Protein AF-A0ABD2Q8R7-F1 (afdb_monomer)

InterPro domains:
  IPR021656 RPGR-interacting protein 1, first C2 domain [PF11618] (464-555)
  IPR031139 RPGRIP1 family [PTHR14240] (293-554)
  IPR035892 C2 domain superfamily [G3DSA:2.60.40.150] (470-556)
  IPR035892 C2 domain superfamily [SSF49562] (465-555)

Secondary structure (DSSP, 8-state):
-HHHHHHHHHTT--HHHHHHHHHHHHHHHHHHHHHHHHHHHHHHHHHHHHHHHHHHHHHSHHHHHHHHHHHHHHHHHHHHHHHHHHHHHHHHHHHHHHHHHTSSS-------------------HHHHHHHHHHHHHHHHHHHHHHHHHHHHHHHHHHHHHHHHHHHHHHHHHHHHHHHHHHHHHHHHHHHHHHHHHHHHHHHHHHHHHHHHHHHHHHHHHHHHHHHHHHHHHHHHHHHHHHHHHHHHHHHHHHHHHHHHHHHHHHHHHHHHHHHHHHHHHHHHHHHHHHHHHHH---------GGGSSSSS---THHHHHHHHHHHHHHHHHHHHHHHHHHHHHHHHHHHHHHHHHHHHHHHHHHHHHHHHHHHHHHHHHHHHHHHHHHHHHHHHHHHHHHHHHHHHHHHHHHHHHHHHHHHHHHHHHHHHHHHHHHHHSSS-SSS------PPPS----SSS---TTEEEEEEEEEEEE--HHHHHHHHHHS---S---GGG-EE--EE--TTSPPEEPPPEESSEEEEEEEEEEEEE--HHHHHHHHH-----

Structure (mmCIF, N/CA/C/O backbone):
data_AF-A0ABD2Q8R7-F1
#
_entry.id   AF-A0ABD2Q8R7-F1
#
loop_
_atom_site.group_PDB
_atom_site.id
_atom_site.type_symbol
_atom_site.label_atom_id
_atom_site.label_alt_id
_atom_site.label_comp_id
_atom_site.label_asym_id
_atom_site.label_entity_id
_atom_site.label_seq_id
_atom_site.pdbx_PDB_ins_code
_atom_site.Cartn_x
_atom_site.Cartn_y
_atom_site.Cartn_z
_atom_site.occupancy
_atom_site.B_iso_or_equiv
_atom_site.auth_seq_id
_atom_site.auth_comp_id
_atom_site.auth_asym_id
_atom_site.auth_atom_id
_atom_site.pdbx_PDB_model_num
ATOM 1 N N . MET A 1 1 ? 10.382 43.333 14.773 1.00 51.44 1 MET A N 1
ATOM 2 C CA . MET A 1 1 ? 9.007 43.887 14.743 1.00 51.44 1 MET A CA 1
ATOM 3 C C . MET A 1 1 ? 7.912 42.831 14.932 1.00 51.44 1 MET A C 1
ATOM 5 O O . MET A 1 1 ? 6.998 43.102 15.696 1.00 51.44 1 MET A O 1
ATOM 9 N N . ALA A 1 2 ? 8.007 41.623 14.354 1.00 54.34 2 ALA A N 1
ATOM 10 C CA . ALA A 1 2 ? 6.970 40.582 14.490 1.00 54.34 2 ALA A CA 1
ATOM 11 C C . ALA A 1 2 ? 6.693 40.106 15.940 1.00 54.34 2 ALA A C 1
ATOM 13 O O . ALA A 1 2 ? 5.537 39.961 16.327 1.00 54.34 2 ALA A O 1
ATOM 14 N N . ALA A 1 3 ? 7.730 39.943 16.771 1.00 56.88 3 ALA A N 1
ATOM 15 C CA . ALA A 1 3 ? 7.573 39.498 18.164 1.00 56.88 3 ALA A CA 1
ATOM 16 C C . ALA A 1 3 ? 6.871 40.534 19.070 1.00 56.88 3 ALA A C 1
ATOM 18 O O . ALA A 1 3 ? 6.136 40.175 19.986 1.00 56.88 3 ALA A O 1
ATOM 19 N N . ALA A 1 4 ? 7.055 41.831 18.798 1.00 63.53 4 ALA A N 1
ATOM 20 C CA . ALA A 1 4 ? 6.407 42.904 19.557 1.00 63.53 4 ALA A CA 1
ATOM 21 C C . ALA A 1 4 ? 4.906 43.013 19.228 1.00 63.53 4 ALA A C 1
ATOM 23 O O . ALA A 1 4 ? 4.096 43.236 20.124 1.00 63.53 4 ALA A O 1
ATOM 24 N N . ALA A 1 5 ? 4.533 42.783 17.963 1.00 61.47 5 ALA A N 1
ATOM 25 C CA . ALA A 1 5 ? 3.139 42.733 17.524 1.00 61.47 5 ALA A CA 1
ATOM 26 C C . ALA A 1 5 ? 2.392 41.506 18.081 1.00 61.47 5 ALA A C 1
ATOM 28 O O . ALA A 1 5 ? 1.241 41.628 18.495 1.00 61.47 5 ALA A O 1
ATOM 29 N N . GLN A 1 6 ? 3.055 40.345 18.174 1.00 64.69 6 GLN A N 1
ATOM 30 C CA . GLN A 1 6 ? 2.488 39.162 18.834 1.00 64.69 6 GLN A CA 1
ATOM 31 C C . GLN A 1 6 ? 2.230 39.399 20.325 1.00 64.69 6 GLN A C 1
ATOM 33 O O . GLN A 1 6 ? 1.155 39.069 20.808 1.00 64.69 6 GLN A O 1
ATOM 38 N N . ASN A 1 7 ? 3.162 40.026 21.046 1.00 68.12 7 ASN A N 1
ATOM 39 C CA . ASN A 1 7 ? 2.982 40.302 22.474 1.00 68.12 7 ASN A CA 1
ATOM 40 C C . ASN A 1 7 ? 1.837 41.287 22.771 1.00 68.12 7 ASN A C 1
ATOM 42 O O . ASN A 1 7 ? 1.177 41.154 23.802 1.00 68.12 7 ASN A O 1
ATOM 46 N N . LEU A 1 8 ? 1.565 42.250 21.880 1.00 69.19 8 LEU A N 1
ATOM 47 C CA . LEU A 1 8 ? 0.388 43.119 22.004 1.00 69.19 8 LEU A CA 1
ATOM 48 C C . LEU A 1 8 ? -0.924 42.358 21.758 1.00 69.19 8 LEU A C 1
ATOM 50 O O . LEU A 1 8 ? -1.893 42.586 22.476 1.00 69.19 8 LEU A O 1
ATOM 54 N N . ALA A 1 9 ? -0.942 41.445 20.782 1.00 67.94 9 ALA A N 1
ATOM 55 C CA . ALA A 1 9 ? -2.107 40.614 20.478 1.00 67.94 9 ALA A CA 1
ATOM 56 C C . ALA A 1 9 ? -2.415 39.614 21.605 1.00 67.94 9 ALA A C 1
ATOM 58 O O . ALA A 1 9 ? -3.569 39.449 21.982 1.00 67.94 9 ALA A O 1
ATOM 59 N N . ILE A 1 10 ? -1.381 39.017 22.206 1.00 71.56 10 ILE A N 1
ATOM 60 C CA . ILE A 1 10 ? -1.516 38.067 23.322 1.00 71.56 10 ILE A CA 1
ATOM 61 C C . ILE A 1 10 ? -2.109 38.743 24.570 1.00 71.56 10 ILE A C 1
ATOM 63 O O . ILE A 1 10 ? -2.863 38.116 25.305 1.00 71.56 10 ILE A O 1
ATOM 67 N N . ARG A 1 11 ? -1.832 40.036 24.799 1.00 72.00 11 ARG A N 1
ATOM 68 C CA . ARG A 1 11 ? -2.425 40.807 25.911 1.00 72.00 11 ARG A CA 1
ATOM 69 C C . ARG A 1 11 ? -3.930 41.060 25.769 1.00 72.00 11 ARG A C 1
ATOM 71 O O . ARG A 1 11 ? -4.557 41.406 26.764 1.00 72.00 11 ARG A O 1
ATOM 78 N N . GLN A 1 12 ? -4.484 40.941 24.563 1.00 77.75 12 GLN A N 1
ATOM 79 C CA . GLN A 1 12 ? -5.912 41.136 24.292 1.00 77.75 12 GLN A CA 1
ATOM 80 C C . GLN A 1 12 ? -6.704 39.820 24.282 1.00 77.75 12 GLN A C 1
ATOM 82 O O . GLN A 1 12 ? -7.927 39.858 24.179 1.00 77.75 12 GLN A O 1
ATOM 87 N N . TRP A 1 13 ? -6.032 38.669 24.368 1.00 82.88 13 TRP A N 1
ATOM 88 C CA . TRP A 1 13 ? -6.678 37.358 24.353 1.00 82.88 13 TRP A CA 1
ATOM 89 C C . TRP A 1 13 ? -7.289 37.024 25.707 1.00 82.88 13 TRP A C 1
ATOM 91 O O . TRP A 1 13 ? -6.707 37.300 26.760 1.00 82.88 13 TRP A O 1
ATOM 101 N N . THR A 1 14 ? -8.473 36.417 25.674 1.00 82.44 14 THR A N 1
ATOM 102 C CA . THR A 1 14 ? -9.080 35.864 26.882 1.00 82.44 14 THR A CA 1
ATOM 103 C C . THR A 1 14 ? -8.313 34.617 27.323 1.00 82.44 14 THR A C 1
ATOM 105 O O . THR A 1 14 ? -7.490 34.068 26.588 1.00 82.44 14 THR A O 1
ATOM 108 N N . ARG A 1 15 ? -8.559 34.162 28.554 1.00 82.00 15 ARG A N 1
ATOM 109 C CA . ARG A 1 15 ? -7.910 32.960 29.089 1.00 82.00 15 ARG A CA 1
ATOM 110 C C . ARG A 1 15 ? -8.161 31.728 28.208 1.00 82.00 15 ARG A C 1
ATOM 112 O O . ARG A 1 15 ? -7.227 30.972 27.976 1.00 82.00 15 ARG A O 1
ATOM 119 N N . GLU A 1 16 ? -9.382 31.573 27.702 1.00 82.94 16 GLU A N 1
ATOM 120 C CA . GLU A 1 16 ? -9.770 30.464 26.821 1.00 82.94 16 GLU A CA 1
ATOM 121 C C . GLU A 1 16 ? -9.030 30.536 25.476 1.00 82.94 16 GLU A C 1
ATOM 123 O O . GLU A 1 16 ? -8.455 29.542 25.043 1.00 82.94 16 GLU A O 1
ATOM 128 N N . ASP A 1 17 ? -8.913 31.725 24.870 1.00 83.81 17 ASP A N 1
ATOM 129 C CA . ASP A 1 17 ? -8.152 31.914 23.622 1.00 83.81 17 ASP A CA 1
ATOM 130 C C . ASP A 1 17 ? -6.658 31.575 23.786 1.00 83.81 17 ASP A C 1
ATOM 132 O O . ASP A 1 17 ? -6.013 31.044 22.876 1.00 83.81 17 ASP A O 1
ATOM 136 N N . LEU A 1 18 ? -6.089 31.901 24.951 1.00 85.25 18 LEU A N 1
ATOM 137 C CA . LEU A 1 18 ? -4.709 31.584 25.318 1.00 85.25 18 LEU A CA 1
ATOM 138 C C . LEU A 1 18 ? -4.503 30.077 25.510 1.00 85.25 18 LEU A C 1
ATOM 140 O O . LEU A 1 18 ? -3.507 29.541 25.021 1.00 85.25 18 LEU A O 1
ATOM 144 N N . GLU A 1 19 ? -5.430 29.407 26.195 1.00 80.75 19 GLU A N 1
ATOM 145 C CA . GLU A 1 19 ? -5.402 27.959 26.427 1.00 80.75 19 GLU A CA 1
ATOM 146 C C . GLU A 1 19 ? -5.556 27.188 25.102 1.00 80.75 19 GLU A C 1
ATOM 148 O O . GLU A 1 19 ? -4.720 26.336 24.799 1.00 80.75 19 GLU A O 1
ATOM 153 N N . ASP A 1 20 ? -6.500 27.562 24.236 1.00 86.00 20 ASP A N 1
ATOM 154 C CA . ASP A 1 20 ? -6.689 26.946 22.914 1.00 86.00 20 ASP A CA 1
ATOM 155 C C . ASP A 1 20 ? -5.473 27.131 21.999 1.00 86.00 20 ASP A C 1
ATOM 157 O O . ASP A 1 20 ? -5.024 26.197 21.322 1.00 86.00 20 ASP A O 1
ATOM 161 N N . LYS A 1 21 ? -4.899 28.341 21.973 1.00 85.38 21 LYS A N 1
ATOM 162 C CA . LYS A 1 21 ? -3.686 28.610 21.191 1.00 85.38 21 LYS A CA 1
ATOM 163 C C . LYS A 1 21 ? -2.497 27.821 21.731 1.00 85.38 21 LYS A C 1
ATOM 165 O O . LYS A 1 21 ? -1.706 27.312 20.936 1.00 85.38 21 LYS A O 1
ATOM 170 N N . TYR A 1 22 ? -2.366 27.723 23.054 1.00 88.19 22 TYR A N 1
ATOM 171 C CA . TYR A 1 22 ? -1.327 26.930 23.702 1.00 88.19 22 TYR A CA 1
ATOM 172 C C . TYR A 1 22 ? -1.464 25.450 23.347 1.00 88.19 22 TYR A C 1
ATOM 174 O O . TYR A 1 22 ? -0.473 24.847 22.945 1.00 88.19 22 TYR A O 1
ATOM 182 N N . MET A 1 23 ? -2.672 24.886 23.412 1.00 88.44 23 MET A N 1
ATOM 183 C CA . MET A 1 23 ? -2.920 23.480 23.090 1.00 88.44 23 MET A CA 1
ATOM 184 C C . MET A 1 23 ? -2.587 23.160 21.632 1.00 88.44 23 MET A C 1
ATOM 186 O O . MET A 1 23 ? -1.841 22.217 21.378 1.00 88.44 23 MET A O 1
ATOM 190 N N . ARG A 1 24 ? -3.017 23.995 20.676 1.00 91.12 24 ARG A N 1
ATOM 191 C CA . ARG A 1 24 ? -2.660 23.809 19.257 1.00 91.12 24 ARG A CA 1
ATOM 192 C C . ARG A 1 24 ? -1.158 23.926 19.016 1.00 91.12 24 ARG A C 1
ATOM 194 O O . ARG A 1 24 ? -0.578 23.093 18.331 1.00 91.12 24 ARG A O 1
ATOM 201 N N . LEU A 1 25 ? -0.505 24.928 19.610 1.00 89.12 25 LEU A N 1
ATOM 202 C CA . LEU A 1 25 ? 0.948 25.080 19.495 1.00 89.12 25 LEU A CA 1
ATOM 203 C C . LEU A 1 25 ? 1.705 23.928 20.166 1.00 89.12 25 LEU A C 1
ATOM 205 O O . LEU A 1 25 ? 2.778 23.553 19.697 1.00 89.12 25 LEU A O 1
ATOM 209 N N . TYR A 1 26 ? 1.170 23.367 21.249 1.00 91.25 26 TYR A N 1
ATOM 210 C CA . TYR A 1 26 ? 1.739 22.208 21.923 1.00 91.25 26 TYR A CA 1
ATOM 211 C C . TYR A 1 26 ? 1.611 20.951 21.058 1.00 91.25 26 TYR A C 1
ATOM 213 O O . TYR A 1 26 ? 2.602 20.246 20.877 1.00 91.25 26 TYR A O 1
ATOM 221 N N . GLU A 1 27 ? 0.440 20.710 20.467 1.00 90.62 27 GLU A N 1
ATOM 222 C CA . GLU A 1 27 ? 0.208 19.624 19.509 1.00 90.62 27 GLU A CA 1
ATOM 223 C C . GLU A 1 27 ? 1.122 19.749 18.284 1.00 90.62 27 GLU A C 1
ATOM 225 O O . GLU A 1 27 ? 1.831 18.794 17.952 1.00 90.62 27 GLU A O 1
ATOM 230 N N . ASP A 1 28 ? 1.206 20.939 17.684 1.00 91.25 28 ASP A N 1
ATOM 231 C CA . ASP A 1 28 ? 2.113 21.231 16.571 1.00 91.25 28 ASP A CA 1
ATOM 232 C C . ASP A 1 28 ? 3.580 20.991 16.967 1.00 91.25 28 ASP A C 1
ATOM 234 O O . ASP A 1 28 ? 4.346 20.383 16.215 1.00 91.25 28 ASP A O 1
ATOM 238 N N . ASN A 1 29 ? 3.992 21.400 18.175 1.00 91.44 29 ASN A N 1
ATOM 239 C CA . ASN A 1 29 ? 5.342 21.143 18.686 1.00 91.44 29 ASN A CA 1
ATOM 240 C C . ASN A 1 29 ? 5.615 19.643 18.859 1.00 91.44 29 ASN A C 1
ATOM 242 O O . ASN A 1 29 ? 6.725 19.176 18.595 1.00 91.44 29 ASN A O 1
ATOM 246 N N . LEU A 1 30 ? 4.610 18.880 19.284 1.00 91.50 30 LEU A N 1
ATOM 247 C CA . LEU A 1 30 ? 4.708 17.441 19.495 1.00 91.50 30 LEU A CA 1
ATOM 248 C C . LEU A 1 30 ? 4.838 16.696 18.159 1.00 91.50 30 LEU A C 1
ATOM 250 O O . LEU A 1 30 ? 5.656 15.780 18.042 1.00 91.50 30 LEU A O 1
ATOM 254 N N . VAL A 1 31 ? 4.103 17.132 17.134 1.00 92.88 31 VAL A N 1
ATOM 255 C CA . VAL A 1 31 ? 4.236 16.638 15.755 1.00 92.88 31 VAL A CA 1
ATOM 256 C C . VAL A 1 31 ? 5.607 16.993 15.176 1.00 92.88 31 VAL A C 1
ATOM 258 O O . VAL A 1 31 ? 6.281 16.122 14.623 1.00 92.88 31 VAL A O 1
ATOM 261 N N . LEU A 1 32 ? 6.075 18.232 15.358 1.00 90.56 32 LEU A N 1
ATOM 262 C CA . LEU A 1 32 ? 7.400 18.658 14.898 1.00 90.56 32 LEU A CA 1
ATOM 263 C C . LEU A 1 32 ? 8.529 17.870 15.573 1.00 90.56 32 LEU A C 1
ATOM 265 O O . LEU A 1 32 ? 9.469 17.456 14.895 1.00 90.56 32 LEU A O 1
ATOM 269 N N . LYS A 1 33 ? 8.429 17.596 16.880 1.00 92.44 33 LYS A N 1
ATOM 270 C CA . LYS A 1 33 ? 9.387 16.737 17.596 1.00 92.44 33 LYS A CA 1
ATOM 271 C C . LYS A 1 33 ? 9.404 15.316 17.043 1.00 92.44 33 LYS A C 1
ATOM 273 O O . LYS A 1 33 ? 10.486 14.782 16.820 1.00 92.44 33 LYS A O 1
ATOM 278 N N . LYS A 1 34 ? 8.235 14.722 16.774 1.00 91.75 34 LYS A N 1
ATOM 279 C CA . LYS A 1 34 ? 8.145 13.395 16.139 1.00 91.75 34 LYS A CA 1
ATOM 280 C C . LYS A 1 34 ? 8.833 13.385 14.775 1.00 91.75 34 LYS A C 1
ATOM 282 O O . LYS A 1 34 ? 9.692 12.542 14.539 1.00 91.75 34 LYS A O 1
ATOM 287 N N . HIS A 1 35 ? 8.536 14.366 13.922 1.00 92.00 35 HIS A N 1
ATOM 288 C CA . HIS A 1 35 ? 9.172 14.469 12.610 1.00 92.00 35 HIS A CA 1
ATOM 289 C C . HIS A 1 35 ? 10.691 14.701 12.712 1.00 92.00 35 HIS A C 1
ATOM 291 O O . HIS A 1 35 ? 11.447 14.118 11.943 1.00 92.00 35 HIS A O 1
ATOM 297 N N . SER A 1 36 ? 11.164 15.498 13.678 1.00 88.62 36 SER A N 1
ATOM 298 C CA . SER A 1 36 ? 12.601 15.690 13.926 1.00 88.62 36 SER A CA 1
ATOM 299 C C . SER A 1 36 ? 13.298 14.375 14.276 1.00 88.62 36 SER A C 1
ATOM 301 O O . SER A 1 36 ? 14.330 14.063 13.690 1.00 88.62 36 SER A O 1
ATOM 303 N N . VAL A 1 37 ? 12.713 13.577 15.176 1.00 91.31 37 VAL A N 1
ATOM 304 C CA . VAL A 1 37 ? 13.257 12.264 15.560 1.00 91.31 37 VAL A CA 1
ATOM 305 C C . VAL A 1 37 ? 13.282 11.308 14.364 1.00 91.31 37 VAL A C 1
ATOM 307 O O . VAL A 1 37 ? 14.287 10.642 14.124 1.00 91.31 37 VAL A O 1
ATOM 310 N N . GLU A 1 38 ? 12.221 11.283 13.555 1.00 89.69 38 GLU A N 1
ATOM 311 C CA . GLU A 1 38 ? 12.180 10.471 12.333 1.00 89.69 38 GLU A CA 1
ATOM 312 C C . GLU A 1 38 ? 13.253 10.875 11.312 1.00 89.69 38 GLU A C 1
ATOM 314 O O . GLU A 1 38 ? 13.827 10.017 10.634 1.00 89.69 38 GLU A O 1
ATOM 319 N N . GLN A 1 39 ? 13.524 12.175 11.171 1.00 90.00 39 GLN A N 1
ATOM 320 C CA . GLN A 1 39 ? 14.582 12.671 10.290 1.00 90.00 39 GLN A CA 1
ATOM 321 C C . GLN A 1 39 ? 15.973 12.323 10.831 1.00 90.00 39 GLN A C 1
ATOM 323 O O . GLN A 1 39 ? 16.811 11.848 10.063 1.00 90.00 39 GLN A O 1
ATOM 328 N N . ASP A 1 40 ? 16.206 12.449 12.138 1.00 88.75 40 ASP A N 1
ATOM 329 C CA . ASP A 1 40 ? 17.462 12.030 12.770 1.00 88.75 40 ASP A CA 1
ATOM 330 C C . ASP A 1 40 ? 17.720 10.527 12.583 1.00 88.75 40 ASP A C 1
ATOM 332 O O . ASP A 1 40 ? 18.843 10.113 12.278 1.00 88.75 40 ASP A O 1
ATOM 336 N N . ASP A 1 41 ? 16.683 9.694 12.679 1.00 91.00 41 ASP A N 1
ATOM 337 C CA . ASP A 1 41 ? 16.797 8.256 12.430 1.00 91.00 41 ASP A CA 1
ATOM 338 C C . ASP A 1 41 ? 17.103 7.938 10.961 1.00 91.00 41 ASP A C 1
ATOM 340 O O . ASP A 1 41 ? 17.900 7.037 10.669 1.00 91.00 41 ASP A O 1
ATOM 344 N N . LYS A 1 42 ? 16.538 8.696 10.012 1.00 92.81 42 LYS A N 1
ATOM 345 C CA . LYS A 1 42 ? 16.913 8.596 8.590 1.00 92.81 42 LYS A CA 1
ATOM 346 C C . LYS A 1 42 ? 18.373 8.988 8.377 1.00 92.81 42 LYS A C 1
ATOM 348 O O . LYS A 1 42 ? 19.091 8.262 7.689 1.00 92.81 42 LYS A O 1
ATOM 353 N N . ILE A 1 43 ? 18.833 10.077 8.993 1.00 88.06 43 ILE A N 1
ATOM 354 C CA . ILE A 1 43 ? 20.229 10.530 8.911 1.00 88.06 43 ILE A CA 1
ATOM 355 C C . ILE A 1 43 ? 21.178 9.475 9.489 1.00 88.06 43 ILE A C 1
ATOM 357 O O . ILE A 1 43 ? 22.200 9.168 8.869 1.00 88.06 43 ILE A O 1
ATOM 361 N N . LYS A 1 44 ? 20.838 8.852 10.624 1.00 94.56 44 LYS A N 1
ATOM 362 C CA . LYS A 1 44 ? 21.625 7.748 11.200 1.00 94.56 44 LYS A CA 1
ATOM 363 C C . LYS A 1 44 ? 21.685 6.541 10.268 1.00 94.56 44 LYS A C 1
ATOM 365 O O . LYS A 1 44 ? 22.767 5.999 10.051 1.00 94.56 44 LYS A O 1
ATOM 370 N N . LYS A 1 45 ? 20.557 6.138 9.670 1.00 91.62 45 LYS A N 1
ATOM 371 C CA . LYS A 1 45 ? 20.503 5.019 8.709 1.00 91.62 45 LYS A CA 1
ATOM 372 C C . LYS A 1 45 ? 21.328 5.301 7.454 1.00 91.62 45 LYS A C 1
ATOM 374 O O . LYS A 1 45 ? 22.065 4.426 7.001 1.00 91.62 45 LYS A O 1
ATOM 379 N N . LEU A 1 46 ? 21.234 6.512 6.907 1.00 86.81 46 LEU A N 1
ATOM 380 C CA . LEU A 1 46 ? 22.038 6.933 5.760 1.00 86.81 46 LEU A CA 1
ATOM 381 C C . LEU A 1 46 ? 23.527 6.965 6.110 1.00 86.81 46 LEU A C 1
ATOM 383 O O . LEU A 1 46 ? 24.322 6.396 5.370 1.00 86.81 46 LEU A O 1
ATOM 387 N N . SER A 1 47 ? 23.897 7.524 7.264 1.00 84.19 47 SER A N 1
ATOM 388 C CA . SER A 1 47 ? 25.277 7.515 7.765 1.00 84.19 47 SER A CA 1
ATOM 389 C C . SER A 1 47 ? 25.816 6.092 7.939 1.00 84.19 47 SER A C 1
ATOM 391 O O . SER A 1 47 ? 26.920 5.790 7.496 1.00 84.19 47 SER A O 1
ATOM 393 N N . ALA A 1 48 ? 25.024 5.176 8.505 1.00 86.19 48 ALA A N 1
ATOM 394 C CA . ALA A 1 48 ? 25.400 3.770 8.636 1.00 86.19 48 ALA A CA 1
ATOM 395 C C . ALA A 1 48 ? 25.571 3.086 7.269 1.00 86.19 48 ALA A C 1
ATOM 397 O O . ALA A 1 48 ? 26.513 2.320 7.075 1.00 86.19 48 ALA A O 1
ATOM 398 N N . LYS A 1 49 ? 24.698 3.389 6.300 1.00 86.25 49 LYS A N 1
ATOM 399 C CA . LYS A 1 49 ? 24.795 2.862 4.933 1.00 86.25 49 LYS A CA 1
ATOM 400 C C . LYS A 1 49 ? 26.023 3.400 4.206 1.00 86.25 49 LYS A C 1
ATOM 402 O O . LYS A 1 49 ? 26.698 2.627 3.537 1.00 86.25 49 LYS A O 1
ATOM 407 N N . ILE A 1 50 ? 26.338 4.683 4.371 1.00 84.06 50 ILE A N 1
ATOM 408 C CA . ILE A 1 50 ? 27.562 5.296 3.849 1.00 84.06 50 ILE A CA 1
ATOM 409 C C . ILE A 1 50 ? 28.781 4.623 4.475 1.00 84.06 50 ILE A C 1
ATOM 411 O O . ILE A 1 50 ? 29.631 4.141 3.743 1.00 84.06 50 ILE A O 1
ATOM 415 N N . ASN A 1 51 ? 28.836 4.486 5.801 1.00 77.12 51 ASN A N 1
ATOM 416 C CA . ASN A 1 51 ? 29.951 3.820 6.478 1.00 77.12 51 ASN A CA 1
ATOM 417 C C . ASN A 1 51 ? 30.113 2.361 6.037 1.00 77.12 51 ASN A C 1
ATOM 419 O O . ASN A 1 51 ? 31.236 1.901 5.842 1.00 77.12 51 ASN A O 1
ATOM 423 N N . LYS A 1 52 ? 29.005 1.644 5.826 1.00 83.06 52 LYS A N 1
ATOM 424 C CA . LYS A 1 52 ? 29.024 0.280 5.296 1.00 83.06 52 LYS A CA 1
ATOM 425 C C . LYS A 1 52 ? 29.541 0.244 3.861 1.00 83.06 52 LYS A C 1
ATOM 427 O O . LYS A 1 52 ? 30.438 -0.534 3.585 1.00 83.06 52 LYS A O 1
ATOM 432 N N . LEU A 1 53 ? 29.059 1.118 2.980 1.00 75.81 53 LEU A N 1
ATOM 433 C CA . LEU A 1 53 ? 29.550 1.212 1.603 1.00 75.81 53 LEU A CA 1
ATOM 434 C C . LEU A 1 53 ? 31.029 1.606 1.547 1.00 75.81 53 LEU A C 1
ATOM 436 O O . LEU A 1 53 ? 31.774 1.033 0.763 1.00 75.81 53 LEU A O 1
ATOM 440 N N . THR A 1 54 ? 31.476 2.522 2.404 1.00 73.62 54 THR A N 1
ATOM 441 C CA . THR A 1 54 ? 32.887 2.901 2.541 1.00 73.62 54 THR A CA 1
ATOM 442 C C . THR A 1 54 ? 33.725 1.731 3.063 1.00 73.62 54 THR A C 1
ATOM 444 O O . THR A 1 54 ? 34.818 1.484 2.558 1.00 73.62 54 THR A O 1
ATOM 447 N N . SER A 1 55 ? 33.213 0.953 4.024 1.00 71.06 55 SER A N 1
ATOM 448 C CA . SER A 1 55 ? 33.888 -0.252 4.522 1.00 71.06 55 SER A CA 1
ATOM 449 C C . SER A 1 55 ? 33.904 -1.388 3.497 1.00 71.06 55 SER A C 1
ATOM 451 O O . SER A 1 55 ? 34.898 -2.105 3.414 1.00 71.06 55 SER A O 1
ATOM 453 N N . ASP A 1 56 ? 32.830 -1.572 2.735 1.00 66.56 56 ASP A N 1
ATOM 454 C CA . ASP A 1 56 ? 32.718 -2.573 1.673 1.00 66.56 56 ASP A CA 1
ATOM 455 C C . ASP A 1 56 ? 33.610 -2.184 0.485 1.00 66.56 56 ASP A C 1
ATOM 457 O O . ASP A 1 56 ? 34.235 -3.046 -0.128 1.00 66.56 56 ASP A O 1
ATOM 461 N N . TYR A 1 57 ? 33.769 -0.884 0.218 1.00 56.06 57 TYR A N 1
ATOM 462 C CA . TYR A 1 57 ? 34.754 -0.357 -0.727 1.00 56.06 57 TYR A CA 1
ATOM 463 C C . TYR A 1 57 ? 36.191 -0.629 -0.259 1.00 56.06 57 TYR A C 1
ATOM 465 O O . TYR A 1 57 ? 37.024 -1.060 -1.052 1.00 56.06 57 TYR A O 1
ATOM 473 N N . ALA A 1 58 ? 36.472 -0.465 1.038 1.00 59.47 58 ALA A N 1
ATOM 474 C CA . ALA A 1 58 ? 37.774 -0.793 1.619 1.00 59.47 58 ALA A CA 1
ATOM 475 C C . ALA A 1 58 ? 38.067 -2.309 1.643 1.00 59.47 58 ALA A C 1
ATOM 477 O O . ALA A 1 58 ? 39.221 -2.708 1.515 1.00 59.47 58 ALA A O 1
ATOM 478 N N . ARG A 1 59 ? 37.042 -3.167 1.782 1.00 60.72 59 ARG A N 1
ATOM 479 C CA . ARG A 1 59 ? 37.185 -4.638 1.830 1.00 60.72 59 ARG A CA 1
ATOM 480 C C . ARG A 1 59 ? 37.102 -5.326 0.459 1.00 60.72 59 ARG A C 1
ATOM 482 O O . ARG A 1 59 ? 37.649 -6.410 0.301 1.00 60.72 59 ARG A O 1
ATOM 489 N N . GLY A 1 60 ? 36.458 -4.712 -0.536 1.00 53.28 60 GLY A N 1
ATOM 490 C CA . GLY A 1 60 ? 36.262 -5.248 -1.893 1.00 53.28 60 GLY A CA 1
ATOM 491 C C . GLY A 1 60 ? 37.288 -4.790 -2.941 1.00 53.28 60 GLY A C 1
ATOM 492 O O . GLY A 1 60 ? 37.107 -5.043 -4.133 1.00 53.28 60 GLY A O 1
ATOM 493 N N . GLY A 1 61 ? 38.361 -4.110 -2.529 1.00 48.72 61 GLY A N 1
ATOM 494 C CA . GLY A 1 61 ? 39.344 -3.474 -3.416 1.00 48.72 61 GLY A CA 1
ATOM 495 C C . GLY A 1 61 ? 40.329 -4.398 -4.149 1.00 48.72 61 GLY A C 1
ATOM 496 O O . GLY A 1 61 ? 41.198 -3.890 -4.844 1.00 48.72 61 GLY A O 1
ATOM 497 N N . GLY A 1 62 ? 40.235 -5.728 -4.035 1.00 49.72 62 GLY A N 1
ATOM 498 C CA . GLY A 1 62 ? 41.202 -6.644 -4.665 1.00 49.72 62 GLY A CA 1
ATOM 499 C C . GLY A 1 62 ? 41.070 -6.744 -6.191 1.00 49.72 62 GLY A C 1
ATOM 500 O O . GLY A 1 62 ? 42.057 -6.634 -6.910 1.00 49.72 62 GLY A O 1
ATOM 501 N N . ALA A 1 63 ? 39.846 -6.898 -6.704 1.00 50.09 63 ALA A N 1
ATOM 502 C CA . ALA A 1 63 ? 39.624 -7.164 -8.130 1.00 50.09 63 ALA A CA 1
ATOM 503 C C . ALA A 1 63 ? 39.673 -5.894 -9.000 1.00 50.09 63 ALA A C 1
ATOM 505 O O . ALA A 1 63 ? 40.226 -5.914 -10.094 1.00 50.09 63 ALA A O 1
ATOM 506 N N . LYS A 1 64 ? 39.163 -4.760 -8.497 1.00 52.88 64 LYS A N 1
ATOM 507 C CA . LYS A 1 64 ? 39.216 -3.481 -9.229 1.00 52.88 64 LYS A CA 1
ATOM 508 C C . LYS A 1 64 ? 40.583 -2.800 -9.158 1.00 52.88 64 LYS A C 1
ATOM 510 O O . LYS A 1 64 ? 40.925 -2.089 -10.090 1.00 52.88 64 LYS A O 1
ATOM 515 N N . SER A 1 65 ? 41.372 -3.025 -8.103 1.00 52.78 65 SER A N 1
ATOM 516 C CA . SER A 1 65 ? 42.751 -2.515 -8.034 1.00 52.78 65 SER A CA 1
ATOM 517 C C . SER A 1 65 ? 43.660 -3.214 -9.051 1.00 52.78 65 SER A C 1
ATOM 519 O O . SER A 1 65 ? 44.470 -2.555 -9.690 1.00 52.78 65 SER A O 1
ATOM 521 N N . LEU A 1 66 ? 43.463 -4.518 -9.289 1.00 54.34 66 LEU A N 1
ATOM 522 C CA . LEU A 1 66 ? 44.169 -5.257 -10.343 1.00 54.34 66 LEU A CA 1
ATOM 523 C C . LEU A 1 66 ? 43.816 -4.748 -11.749 1.00 54.34 66 LEU A C 1
ATOM 525 O O . LEU A 1 66 ? 44.717 -4.551 -12.559 1.00 54.34 66 LEU A O 1
ATOM 529 N N . ASP A 1 67 ? 42.540 -4.468 -12.033 1.00 61.09 67 ASP A N 1
ATOM 530 C CA . ASP A 1 67 ? 42.137 -3.886 -13.323 1.00 61.09 67 ASP A CA 1
ATOM 531 C C . ASP A 1 67 ? 42.620 -2.441 -13.497 1.00 61.09 67 ASP A C 1
ATOM 533 O O . ASP A 1 67 ? 43.055 -2.074 -14.586 1.00 61.09 67 ASP A O 1
ATOM 537 N N . ILE A 1 68 ? 42.610 -1.629 -12.435 1.00 65.88 68 ILE A N 1
ATOM 538 C CA . ILE A 1 68 ? 43.149 -0.263 -12.475 1.00 65.88 68 ILE A CA 1
ATOM 539 C C . ILE A 1 68 ? 44.667 -0.295 -12.669 1.00 65.88 68 ILE A C 1
ATOM 541 O O . ILE A 1 68 ? 45.158 0.396 -13.551 1.00 65.88 68 ILE A O 1
ATOM 545 N N . ALA A 1 69 ? 45.402 -1.151 -11.958 1.00 69.69 69 ALA A N 1
ATOM 546 C CA . ALA A 1 69 ? 46.846 -1.307 -12.138 1.00 69.69 69 ALA A CA 1
ATOM 547 C C . ALA A 1 69 ? 47.204 -1.821 -13.545 1.00 69.69 69 ALA A C 1
ATOM 549 O O . ALA A 1 69 ? 48.166 -1.353 -14.155 1.00 69.69 69 ALA A O 1
ATOM 550 N N . ASN A 1 70 ? 46.404 -2.736 -14.104 1.00 71.31 70 ASN A N 1
ATOM 551 C CA . ASN A 1 70 ? 46.567 -3.211 -15.479 1.00 71.31 70 ASN A CA 1
ATOM 552 C C . ASN A 1 70 ? 46.273 -2.106 -16.507 1.00 71.31 70 ASN A C 1
ATOM 554 O O . ASN A 1 70 ? 46.982 -1.991 -17.511 1.00 71.31 70 ASN A O 1
ATOM 558 N N . LEU A 1 71 ? 45.254 -1.277 -16.267 1.00 74.88 71 LEU A N 1
ATOM 559 C CA . LEU A 1 71 ? 44.928 -0.125 -17.111 1.00 74.88 71 LEU A CA 1
ATOM 560 C C . LEU A 1 71 ? 45.988 0.977 -16.998 1.00 74.88 71 LEU A C 1
ATOM 562 O O . LEU A 1 71 ? 46.384 1.534 -18.017 1.00 74.88 71 LEU A O 1
ATOM 566 N N . GLU A 1 72 ? 46.516 1.241 -15.806 1.00 74.69 72 GLU A N 1
ATOM 567 C CA . GLU A 1 72 ? 47.607 2.191 -15.568 1.00 74.69 72 GLU A CA 1
ATOM 568 C C . GLU A 1 72 ? 48.909 1.731 -16.237 1.00 74.69 72 GLU A C 1
ATOM 570 O O . GLU A 1 72 ? 49.558 2.523 -16.922 1.00 74.69 72 GLU A O 1
ATOM 575 N N . GLN A 1 73 ? 49.255 0.441 -16.157 1.00 79.00 73 GLN A N 1
ATOM 576 C CA . GLN A 1 73 ? 50.383 -0.123 -16.911 1.00 79.00 73 GLN A CA 1
ATOM 577 C C . GLN A 1 73 ? 50.169 -0.034 -18.428 1.00 79.00 73 GLN A C 1
ATOM 579 O O . GLN A 1 73 ? 51.111 0.244 -19.177 1.00 79.00 73 GLN A O 1
ATOM 584 N N . LYS A 1 74 ? 48.935 -0.239 -18.907 1.00 84.06 74 LYS A N 1
ATOM 585 C CA . LYS A 1 74 ? 48.591 -0.085 -20.329 1.00 84.06 74 LYS A CA 1
ATOM 586 C C . LYS A 1 74 ? 48.746 1.368 -20.782 1.00 84.06 74 LYS A C 1
ATOM 588 O O . LYS A 1 74 ? 49.293 1.601 -21.859 1.00 84.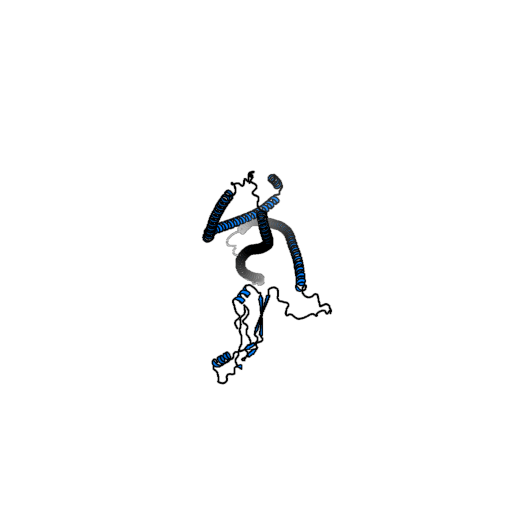06 74 LYS A O 1
ATOM 593 N N . ILE A 1 75 ? 48.308 2.323 -19.962 1.00 82.00 75 ILE A N 1
ATOM 594 C CA . ILE A 1 75 ? 48.444 3.761 -20.218 1.00 82.00 75 ILE A CA 1
ATOM 595 C C . ILE A 1 75 ? 49.924 4.150 -20.247 1.00 82.00 75 ILE A C 1
ATOM 597 O O . ILE A 1 75 ? 50.359 4.716 -21.244 1.00 82.00 75 ILE A O 1
ATOM 601 N N . GLN A 1 76 ? 50.732 3.743 -19.263 1.00 86.75 76 GLN A N 1
ATOM 602 C CA . GLN A 1 76 ? 52.178 4.014 -19.265 1.00 86.75 76 GLN A CA 1
ATOM 603 C C . GLN A 1 76 ? 52.888 3.436 -20.496 1.00 86.75 76 GLN A C 1
ATOM 605 O O . GLN A 1 76 ? 53.770 4.074 -21.076 1.00 86.75 76 GLN A O 1
ATOM 610 N N . LYS A 1 77 ? 52.499 2.234 -20.937 1.00 86.19 77 LYS A N 1
ATOM 611 C CA . LYS A 1 77 ? 53.064 1.623 -22.146 1.00 86.19 77 LYS A CA 1
ATOM 612 C C . LYS A 1 77 ? 52.683 2.401 -23.409 1.00 86.19 77 LYS A C 1
ATOM 614 O O . LYS A 1 77 ? 53.550 2.658 -24.241 1.00 86.19 77 LYS A O 1
ATOM 619 N N . LEU A 1 78 ? 51.424 2.824 -23.528 1.00 85.56 78 LEU A N 1
ATOM 620 C CA . LEU A 1 78 ? 50.955 3.653 -24.643 1.00 85.56 78 LEU A CA 1
ATOM 621 C C . LEU A 1 78 ? 51.578 5.055 -24.634 1.00 85.56 78 LEU A C 1
ATOM 623 O O . LEU A 1 78 ? 51.840 5.614 -25.695 1.00 85.56 78 LEU A O 1
ATOM 627 N N . GLU A 1 79 ? 51.849 5.626 -23.463 1.00 86.06 79 GLU A N 1
ATOM 628 C CA . GLU A 1 79 ? 52.557 6.902 -23.321 1.00 86.06 79 GLU A CA 1
ATOM 629 C C . GLU A 1 79 ? 54.029 6.784 -23.731 1.00 86.06 79 GLU A C 1
ATOM 631 O O . GLU A 1 79 ? 54.529 7.641 -24.459 1.00 86.06 79 GLU A O 1
ATOM 636 N N . SER A 1 80 ? 54.703 5.696 -23.347 1.00 89.50 80 SER A N 1
ATOM 637 C CA . SER A 1 80 ? 56.053 5.347 -23.811 1.00 89.50 80 SER A CA 1
ATOM 638 C C . SER A 1 80 ? 56.105 5.170 -25.332 1.00 89.50 80 SER A C 1
ATOM 640 O O . SER A 1 80 ? 56.961 5.753 -26.003 1.00 89.50 80 SER A O 1
ATOM 642 N N . GLU A 1 81 ? 55.151 4.431 -25.905 1.00 87.56 81 GLU A N 1
ATOM 643 C CA . GLU A 1 81 ? 55.040 4.237 -27.353 1.00 87.56 81 GLU A CA 1
ATOM 644 C C . GLU A 1 81 ? 54.747 5.555 -28.078 1.00 87.56 81 GLU A C 1
ATOM 646 O O . GLU A 1 81 ? 55.394 5.853 -29.082 1.00 87.56 81 GLU A O 1
ATOM 651 N N . ASN A 1 82 ? 53.857 6.397 -27.546 1.00 83.44 82 ASN A N 1
ATOM 652 C CA . ASN A 1 82 ? 53.600 7.731 -28.086 1.00 83.44 82 ASN A CA 1
ATOM 653 C C . ASN A 1 82 ? 54.824 8.641 -27.992 1.00 83.44 82 ASN A C 1
ATOM 655 O O . ASN A 1 82 ? 55.103 9.380 -28.934 1.00 83.44 82 ASN A O 1
ATOM 659 N N . LEU A 1 83 ? 55.581 8.592 -26.895 1.00 91.00 83 LEU A N 1
ATOM 660 C CA . LEU A 1 83 ? 56.825 9.344 -26.757 1.00 91.00 83 LEU A CA 1
ATOM 661 C C . LEU A 1 83 ? 57.858 8.874 -27.788 1.00 91.00 83 LEU A C 1
ATOM 663 O O . LEU A 1 83 ? 58.512 9.696 -28.430 1.00 91.00 83 LEU A O 1
ATOM 667 N N . ASN A 1 84 ? 57.957 7.564 -28.005 1.00 86.38 84 ASN A N 1
ATOM 668 C CA . ASN A 1 84 ? 58.861 6.972 -28.982 1.00 86.38 84 ASN A CA 1
ATOM 669 C C . ASN A 1 84 ? 58.445 7.313 -30.425 1.00 86.38 84 ASN A C 1
ATOM 671 O O . ASN A 1 84 ? 59.277 7.717 -31.235 1.00 86.38 84 ASN A O 1
ATOM 675 N N . LEU A 1 85 ? 57.146 7.269 -30.739 1.00 86.19 85 LEU A N 1
ATOM 676 C CA . LEU A 1 85 ? 56.595 7.734 -32.015 1.00 86.19 85 LEU A CA 1
ATOM 677 C C . LEU A 1 85 ? 56.824 9.234 -32.212 1.00 86.19 85 LEU A C 1
ATOM 679 O O . LEU A 1 85 ? 57.238 9.652 -33.289 1.00 86.19 85 LEU A O 1
ATOM 683 N N . LYS A 1 86 ? 56.640 10.049 -31.171 1.00 87.94 86 LYS A N 1
ATOM 684 C CA . LYS A 1 86 ? 56.905 11.493 -31.205 1.00 87.94 86 LYS A CA 1
ATOM 685 C C . LYS A 1 86 ? 58.389 11.782 -31.435 1.00 87.94 86 LYS A C 1
ATOM 687 O O . LYS A 1 86 ? 58.711 12.689 -32.198 1.00 87.94 86 LYS A O 1
ATOM 692 N N . ASN A 1 87 ? 59.287 10.989 -30.852 1.00 87.06 87 ASN A N 1
ATOM 693 C CA . ASN A 1 87 ? 60.726 11.069 -31.106 1.00 87.06 87 ASN A CA 1
ATOM 694 C C . ASN A 1 87 ? 61.088 10.587 -32.519 1.00 87.06 87 ASN A C 1
ATOM 696 O O . ASN A 1 87 ? 61.876 11.248 -33.186 1.00 87.06 87 ASN A O 1
ATOM 700 N N . ARG A 1 88 ? 60.461 9.521 -33.036 1.00 83.31 88 ARG A N 1
ATOM 701 C CA . ARG A 1 88 ? 60.604 9.091 -34.441 1.00 83.31 88 ARG A CA 1
ATOM 702 C C . ARG A 1 88 ? 60.095 10.139 -35.422 1.00 83.31 88 ARG A C 1
ATOM 704 O O . ARG A 1 88 ? 60.728 10.347 -36.447 1.00 83.31 88 ARG A O 1
ATOM 711 N N . ILE A 1 89 ? 58.991 10.817 -35.115 1.00 81.69 89 ILE A N 1
ATOM 712 C CA . ILE A 1 89 ? 58.472 11.926 -35.923 1.00 81.69 89 ILE A CA 1
ATOM 713 C C . ILE A 1 89 ? 59.421 13.121 -35.848 1.00 81.69 89 ILE A C 1
ATOM 715 O O . ILE A 1 89 ? 59.671 13.743 -36.871 1.00 81.69 89 ILE A O 1
ATOM 719 N N . LYS A 1 90 ? 59.995 13.439 -34.680 1.00 86.06 90 LYS A N 1
ATOM 720 C CA . LYS A 1 90 ? 61.028 14.480 -34.562 1.00 86.06 90 LYS A CA 1
ATOM 721 C C . LYS A 1 90 ? 62.275 14.139 -35.376 1.00 86.06 90 LYS A C 1
ATOM 723 O O . LYS A 1 90 ? 62.687 14.972 -36.167 1.00 86.06 90 LYS A O 1
ATOM 728 N N . LEU A 1 91 ? 62.800 12.919 -35.262 1.00 81.62 91 LEU A N 1
ATOM 729 C CA . LEU A 1 91 ? 63.943 12.441 -36.049 1.00 81.62 91 LEU A CA 1
ATOM 730 C C . LEU A 1 91 ? 63.628 12.400 -37.547 1.00 81.62 91 LEU A C 1
ATOM 732 O O . LEU A 1 91 ? 64.452 12.802 -38.358 1.00 81.62 91 LEU A O 1
ATOM 736 N N . GLY A 1 92 ? 62.421 11.975 -37.924 1.00 77.31 92 GLY A N 1
ATOM 737 C CA . GLY A 1 92 ? 61.939 12.007 -39.302 1.00 77.31 92 GLY A CA 1
ATOM 738 C C . GLY A 1 92 ? 61.802 13.436 -39.822 1.00 77.31 92 GLY A C 1
ATOM 739 O O . GLY A 1 92 ? 62.211 13.723 -40.939 1.00 77.31 92 GLY A O 1
ATOM 740 N N . ASN A 1 93 ? 61.317 14.365 -38.999 1.00 74.00 93 ASN A N 1
ATOM 741 C CA . ASN A 1 93 ? 61.252 15.785 -39.330 1.00 74.00 93 ASN A CA 1
ATOM 742 C C . ASN A 1 93 ? 62.642 16.422 -39.397 1.00 74.00 93 ASN A C 1
ATOM 744 O O . ASN A 1 93 ? 62.858 17.264 -40.256 1.00 74.00 93 ASN A O 1
ATOM 748 N N . GLU A 1 94 ? 63.594 16.023 -38.555 1.00 75.81 94 GLU A N 1
ATOM 749 C CA . GLU A 1 94 ? 64.998 16.440 -38.625 1.00 75.81 94 GLU A CA 1
ATOM 750 C C . GLU A 1 94 ? 65.693 15.863 -39.863 1.00 75.81 94 GLU A C 1
ATOM 752 O O . GLU A 1 94 ? 66.412 16.590 -40.541 1.00 75.81 94 GLU A O 1
ATOM 757 N N . GLN A 1 95 ? 65.405 14.615 -40.243 1.00 71.88 95 GLN A N 1
ATOM 758 C CA . GLN A 1 95 ? 65.834 14.023 -41.512 1.00 71.88 95 GLN A CA 1
ATOM 759 C C . GLN A 1 95 ? 65.195 14.736 -42.706 1.00 71.88 95 GLN A C 1
ATOM 761 O O . GLN A 1 95 ? 65.899 15.057 -43.656 1.00 71.88 95 GLN A O 1
ATOM 766 N N . ILE A 1 96 ? 63.904 15.077 -42.657 1.00 67.12 96 ILE A N 1
ATOM 767 C CA . ILE A 1 96 ? 63.223 15.873 -43.690 1.00 67.12 96 ILE A CA 1
ATOM 768 C C . ILE A 1 96 ? 63.789 17.293 -43.737 1.00 67.12 96 ILE A C 1
ATOM 770 O O . ILE A 1 96 ? 63.929 17.849 -44.821 1.00 67.12 96 ILE A O 1
ATOM 774 N N . LYS A 1 97 ? 64.159 17.886 -42.600 1.00 67.25 97 LYS A N 1
ATOM 775 C CA . LYS A 1 97 ? 64.790 19.211 -42.515 1.00 67.25 97 LYS A CA 1
ATOM 776 C C . LYS A 1 97 ? 66.249 19.170 -42.976 1.00 67.25 97 LYS A C 1
ATOM 778 O O . LYS A 1 97 ? 66.696 20.136 -43.573 1.00 67.25 97 LYS A O 1
ATOM 783 N N . SER A 1 98 ? 66.949 18.047 -42.811 1.00 62.84 98 SER A N 1
ATOM 784 C CA . SER A 1 98 ? 68.273 17.772 -43.390 1.00 62.84 98 SER A CA 1
ATOM 785 C C . SER A 1 98 ? 68.194 17.510 -44.904 1.00 62.84 98 SER A C 1
ATOM 787 O O . SER A 1 98 ? 69.029 17.994 -45.664 1.00 62.84 98 SER A O 1
ATOM 789 N N . LEU A 1 99 ? 67.134 16.844 -45.377 1.00 57.16 99 LEU A N 1
ATOM 790 C CA . LEU A 1 99 ? 66.837 16.637 -46.801 1.00 57.16 99 LEU A CA 1
ATOM 791 C C . LEU A 1 99 ? 66.333 17.923 -47.484 1.00 57.16 99 LEU A C 1
ATOM 793 O O . LEU A 1 99 ? 66.667 18.169 -48.641 1.00 57.16 99 LEU A O 1
ATOM 797 N N . ARG A 1 100 ? 65.592 18.784 -46.772 1.00 51.78 100 ARG A N 1
ATOM 798 C CA . ARG A 1 100 ? 65.234 20.146 -47.211 1.00 51.78 100 ARG A CA 1
ATOM 799 C C . ARG A 1 100 ? 66.414 21.114 -47.104 1.00 51.78 100 ARG A C 1
ATOM 801 O O . ARG A 1 100 ? 66.556 21.954 -47.980 1.00 51.78 100 ARG A O 1
ATOM 808 N N . GLY A 1 101 ? 67.292 20.949 -46.115 1.00 47.06 101 GLY A N 1
ATOM 809 C CA . GLY A 1 101 ? 68.562 21.672 -45.974 1.00 47.06 101 GLY A CA 1
ATOM 810 C C . GLY A 1 101 ? 69.626 21.259 -46.998 1.00 47.06 101 GLY A C 1
ATOM 811 O O . GLY A 1 101 ? 70.601 21.972 -47.179 1.00 47.06 101 GLY A O 1
ATOM 812 N N . LYS A 1 102 ? 69.409 20.152 -47.724 1.00 48.19 102 LYS A N 1
ATOM 813 C CA . LYS A 1 102 ? 70.142 19.773 -48.945 1.00 48.19 102 LYS A CA 1
ATOM 814 C C . LYS A 1 102 ? 69.453 20.218 -50.246 1.00 48.19 102 LYS A C 1
ATOM 816 O O . LYS A 1 102 ? 69.899 19.847 -51.328 1.00 48.19 102 LYS A O 1
ATOM 821 N N . ARG A 1 103 ? 68.383 21.023 -50.177 1.00 44.88 103 ARG A N 1
ATOM 822 C CA . ARG A 1 103 ? 67.739 21.662 -51.344 1.00 44.88 103 ARG A CA 1
ATOM 823 C C . ARG A 1 103 ? 67.594 23.174 -51.169 1.00 44.88 103 ARG A C 1
ATOM 825 O O . ARG A 1 103 ? 66.586 23.730 -51.576 1.00 44.88 103 ARG A O 1
ATOM 832 N N . THR A 1 104 ? 68.605 23.844 -50.628 1.00 45.06 104 THR A N 1
ATOM 833 C CA . THR A 1 104 ? 68.816 25.286 -50.831 1.00 45.06 104 THR A CA 1
ATOM 834 C C . THR A 1 104 ? 70.303 25.579 -50.679 1.00 45.06 104 THR A C 1
ATOM 836 O O . THR A 1 104 ? 70.863 25.251 -49.642 1.00 45.06 104 THR A O 1
ATOM 839 N N . GLU A 1 105 ? 70.877 26.205 -51.712 1.00 32.16 105 GLU A N 1
ATOM 840 C CA . GLU A 1 105 ? 72.296 26.569 -51.898 1.00 32.16 105 GLU A CA 1
ATOM 841 C C . GLU A 1 105 ? 73.197 25.380 -52.252 1.00 32.16 105 GLU A C 1
ATOM 843 O O . GLU A 1 105 ? 73.345 24.433 -51.500 1.00 32.16 105 GLU A O 1
ATOM 848 N N . SER A 1 106 ? 73.873 25.313 -53.389 1.00 30.69 106 SER A N 1
ATOM 849 C CA . SER A 1 106 ? 74.168 26.234 -54.487 1.00 30.69 106 SER A CA 1
ATOM 850 C C . SER A 1 106 ? 74.720 25.324 -55.598 1.00 30.69 106 SER A C 1
ATOM 852 O O . SER A 1 106 ? 75.344 24.309 -55.298 1.00 30.69 106 SER A O 1
ATOM 854 N N . THR A 1 107 ? 74.381 25.495 -56.873 1.00 31.98 107 THR A N 1
ATOM 855 C CA . THR A 1 107 ? 75.289 26.042 -57.902 1.00 31.98 107 THR A CA 1
ATOM 856 C C . THR A 1 107 ? 74.547 25.893 -59.240 1.00 31.98 107 THR A C 1
ATOM 858 O O . THR A 1 107 ? 74.076 24.820 -59.589 1.00 31.98 107 THR A O 1
ATOM 861 N N . SER A 1 108 ? 74.113 26.993 -59.852 1.00 31.62 108 SER A N 1
ATOM 862 C CA . SER A 1 108 ? 74.872 27.863 -60.764 1.00 31.62 108 SER A CA 1
ATOM 863 C C . SER A 1 108 ? 74.751 27.416 -62.224 1.00 31.62 108 SER A C 1
ATOM 865 O O . SER A 1 108 ? 75.394 26.468 -62.660 1.00 31.62 108 SER A O 1
ATOM 867 N N . GLY A 1 109 ? 73.965 28.165 -62.996 1.00 29.98 109 GLY A N 1
ATOM 868 C CA . GLY A 1 109 ? 73.893 28.065 -64.453 1.00 29.98 109 GLY A CA 1
ATOM 869 C C . GLY A 1 109 ? 74.048 29.437 -65.094 1.00 29.98 109 GLY A C 1
ATOM 870 O O . GLY A 1 109 ? 73.176 29.894 -65.823 1.00 29.98 109 GLY A O 1
ATOM 871 N N . LYS A 1 110 ? 75.147 30.123 -64.773 1.00 34.59 110 LYS A N 1
ATOM 872 C CA . LYS A 1 110 ? 75.622 31.327 -65.457 1.00 34.59 110 LYS A CA 1
ATOM 873 C C . LYS A 1 110 ? 75.964 30.930 -66.900 1.00 34.59 110 LYS A C 1
ATOM 875 O O . LYS A 1 110 ? 77.048 30.417 -67.145 1.00 34.59 110 LYS A O 1
ATOM 880 N N . ARG A 1 111 ? 75.059 31.138 -67.861 1.00 29.19 111 ARG A N 1
ATOM 881 C CA . ARG A 1 111 ? 75.416 31.132 -69.290 1.00 29.19 111 ARG A CA 1
ATOM 882 C C . ARG A 1 111 ? 75.723 32.562 -69.712 1.00 29.19 111 ARG A C 1
ATOM 884 O O . ARG A 1 111 ? 74.888 33.280 -70.245 1.00 29.19 111 ARG A O 1
ATOM 891 N N . GLN A 1 112 ? 76.961 32.956 -69.420 1.00 32.16 112 GLN A N 1
ATOM 892 C CA . GLN A 1 112 ? 77.690 33.881 -70.275 1.00 32.16 112 GLN A CA 1
ATOM 893 C C . GLN A 1 112 ? 77.628 33.328 -71.700 1.00 32.16 112 GLN A C 1
ATOM 895 O O . GLN A 1 112 ? 78.028 32.192 -71.944 1.00 32.16 112 GLN A O 1
ATOM 900 N N . THR A 1 113 ? 77.106 34.120 -72.625 1.00 32.78 113 THR A N 1
ATOM 901 C CA . THR A 1 113 ? 77.431 34.005 -74.042 1.00 32.78 113 THR A CA 1
ATOM 902 C C . THR A 1 113 ? 78.911 34.362 -74.208 1.00 32.78 113 THR A C 1
ATOM 904 O O . THR A 1 113 ? 79.279 35.502 -73.911 1.00 32.78 113 THR A O 1
ATOM 907 N N . PRO A 1 114 ? 79.779 33.453 -74.676 1.00 37.56 114 PRO A N 1
ATOM 908 C CA . PRO A 1 114 ? 81.048 33.844 -75.258 1.00 37.56 114 PRO A CA 1
ATOM 909 C C . PRO A 1 114 ? 80.722 34.445 -76.628 1.00 37.56 114 PRO A C 1
ATOM 911 O O . PRO A 1 114 ? 80.390 33.732 -77.573 1.00 37.56 114 PRO A O 1
ATOM 914 N N . GLY A 1 115 ? 80.782 35.772 -76.729 1.00 31.19 115 GLY A N 1
ATOM 915 C CA . GLY A 1 115 ? 81.032 36.449 -77.997 1.00 31.19 115 GLY A CA 1
ATOM 916 C C . GLY A 1 115 ? 82.473 36.159 -78.395 1.00 31.19 115 GLY A C 1
ATOM 917 O O . GLY A 1 115 ? 83.372 36.937 -78.103 1.00 31.19 115 GLY A O 1
ATOM 918 N N . GLY A 1 116 ? 82.693 34.981 -78.964 1.00 33.09 116 GLY A N 1
ATOM 919 C CA . GLY A 1 116 ? 83.965 34.538 -79.506 1.00 33.09 116 GLY A CA 1
ATOM 920 C C . GLY A 1 116 ? 83.680 33.886 -80.843 1.00 33.09 116 GLY A C 1
ATOM 921 O O . GLY A 1 116 ? 83.138 32.786 -80.892 1.00 33.09 116 GLY A O 1
ATOM 922 N N . SER A 1 117 ? 83.984 34.613 -81.910 1.00 40.44 117 SER A N 1
ATOM 923 C CA . SER A 1 117 ? 83.921 34.171 -83.296 1.00 40.44 117 SER A CA 1
ATOM 924 C C . SER A 1 117 ? 84.529 32.774 -83.471 1.00 40.44 117 SER A C 1
ATOM 926 O O . SER A 1 117 ? 85.722 32.610 -83.209 1.00 40.44 117 SER A O 1
ATOM 928 N N . PRO A 1 118 ? 83.792 31.783 -83.998 1.00 39.38 118 PRO A N 1
ATOM 929 C CA . PRO A 1 118 ? 84.395 30.712 -84.755 1.00 39.38 118 PRO A CA 1
ATOM 930 C C . PRO A 1 118 ? 84.407 31.142 -86.219 1.00 39.38 118 PRO A C 1
ATOM 932 O O . PRO A 1 118 ? 83.387 31.511 -86.803 1.00 39.38 118 PRO A O 1
ATOM 935 N N . SER A 1 119 ? 85.606 31.126 -86.785 1.00 39.75 119 SER A N 1
ATOM 936 C CA . SER A 1 119 ? 85.874 31.206 -88.210 1.00 39.75 119 SER A CA 1
ATOM 937 C C . SER A 1 119 ? 84.808 30.510 -89.052 1.00 39.75 119 SER A C 1
ATOM 939 O O . SER A 1 119 ? 84.398 29.393 -88.745 1.00 39.75 119 SER A O 1
ATOM 941 N N . ARG A 1 120 ? 84.454 31.155 -90.170 1.00 42.62 120 ARG A N 1
ATOM 942 C CA . ARG A 1 120 ? 83.925 30.510 -91.375 1.00 42.62 120 ARG A CA 1
ATOM 943 C C . ARG A 1 120 ? 84.719 29.227 -91.651 1.00 42.62 120 ARG A C 1
ATOM 945 O O . ARG A 1 120 ? 85.780 29.280 -92.266 1.00 42.62 120 ARG A O 1
ATOM 952 N N . SER A 1 121 ? 84.207 28.083 -91.220 1.00 50.66 121 SER A N 1
ATOM 953 C CA . SER A 1 121 ? 84.397 26.847 -91.956 1.00 50.66 121 SER A CA 1
ATOM 954 C C . SER A 1 121 ? 83.206 26.754 -92.897 1.00 50.66 121 SER A C 1
ATOM 956 O O . SER A 1 121 ? 82.051 26.780 -92.477 1.00 50.66 121 SER A O 1
ATOM 958 N N . ASN A 1 122 ? 83.491 26.747 -94.194 1.00 51.81 122 ASN A N 1
ATOM 959 C CA . ASN A 1 122 ? 82.503 26.431 -95.210 1.00 51.81 122 ASN A CA 1
ATOM 960 C C . ASN A 1 122 ? 82.063 24.980 -94.966 1.00 51.81 122 ASN A C 1
ATOM 962 O O . ASN A 1 122 ? 82.716 24.050 -95.432 1.00 51.81 122 ASN A O 1
ATOM 966 N N . LEU A 1 123 ? 81.016 24.797 -94.159 1.00 51.75 123 LEU A N 1
ATOM 967 C CA . LEU A 1 123 ? 80.279 23.543 -94.069 1.00 51.75 123 LEU A CA 1
ATOM 968 C C . LEU A 1 123 ? 79.724 23.274 -95.462 1.00 51.75 123 LEU A C 1
ATOM 970 O O . LEU A 1 123 ? 79.112 24.154 -96.071 1.00 51.75 123 LEU A O 1
ATOM 974 N N . SER A 1 124 ? 80.001 22.089 -95.992 1.00 60.12 124 SER A N 1
ATOM 975 C CA . SER A 1 124 ? 79.464 21.718 -97.293 1.00 60.12 124 SER A CA 1
ATOM 976 C C . SER A 1 124 ? 77.940 21.609 -97.182 1.00 60.12 124 SER A C 1
ATOM 978 O O . SER A 1 124 ? 77.407 21.309 -96.111 1.00 60.12 124 SER A O 1
ATOM 980 N N . ASP A 1 125 ? 77.211 21.787 -98.286 1.00 64.62 125 ASP A N 1
ATOM 981 C CA . ASP A 1 125 ? 75.754 21.577 -98.306 1.00 64.62 125 ASP A CA 1
ATOM 982 C C . ASP A 1 125 ? 75.338 20.178 -97.804 1.00 64.62 125 ASP A C 1
ATOM 984 O O . ASP A 1 125 ? 7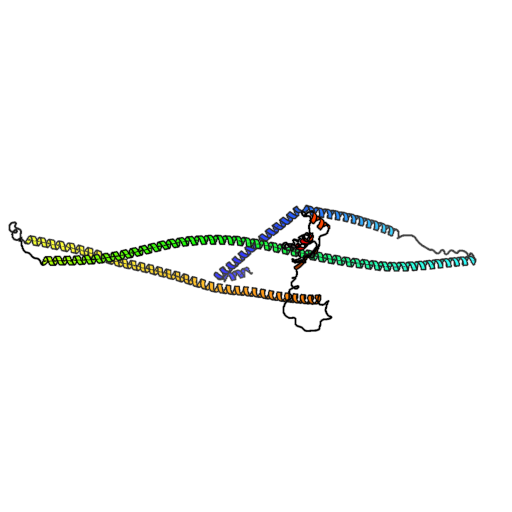4.160 19.952 -97.518 1.00 64.62 125 ASP A O 1
ATOM 988 N N . ALA A 1 126 ? 76.264 19.216 -97.723 1.00 69.69 126 ALA A N 1
ATOM 989 C CA . ALA A 1 126 ? 76.017 17.902 -97.140 1.00 69.69 126 ALA A CA 1
ATOM 990 C C . ALA A 1 126 ? 75.917 17.948 -95.604 1.00 69.69 126 ALA A C 1
ATOM 992 O O . ALA A 1 126 ? 75.052 17.283 -95.038 1.00 69.69 126 ALA A O 1
ATOM 993 N N . ASP A 1 127 ? 76.721 18.776 -94.933 1.00 71.12 127 ASP A N 1
ATOM 994 C CA . ASP A 1 127 ? 76.756 18.873 -93.467 1.00 71.12 127 ASP A CA 1
ATOM 995 C C . ASP A 1 127 ? 75.517 19.596 -92.919 1.00 71.12 127 ASP A C 1
ATOM 997 O O . ASP A 1 127 ? 74.918 19.166 -91.932 1.00 71.12 127 ASP A O 1
ATOM 1001 N N . ILE A 1 128 ? 75.059 20.645 -93.615 1.00 71.25 128 ILE A N 1
ATOM 1002 C CA . ILE A 1 128 ? 73.811 21.359 -93.290 1.00 71.25 128 ILE A CA 1
ATOM 1003 C C . ILE A 1 128 ? 72.601 20.437 -93.491 1.00 71.25 128 ILE A C 1
ATOM 1005 O O . ILE A 1 128 ? 71.689 20.408 -92.664 1.00 71.25 128 ILE A O 1
ATOM 1009 N N . ARG A 1 129 ? 72.602 19.631 -94.563 1.00 76.50 129 ARG A N 1
ATOM 1010 C CA . ARG A 1 129 ? 71.552 18.630 -94.807 1.00 76.50 129 ARG A CA 1
ATOM 1011 C C . ARG A 1 129 ? 71.550 17.534 -93.742 1.00 76.50 129 ARG A C 1
ATOM 1013 O O . ARG A 1 129 ? 70.477 17.177 -93.256 1.00 76.50 129 ARG A O 1
ATOM 1020 N N . ALA A 1 130 ? 72.717 17.042 -93.332 1.00 78.06 130 ALA A N 1
ATOM 1021 C CA . ALA A 1 130 ? 72.829 16.051 -92.264 1.00 78.06 130 ALA A CA 1
ATOM 1022 C C . ALA A 1 130 ? 72.337 16.599 -90.913 1.00 78.06 130 ALA A C 1
ATOM 1024 O O . ALA A 1 130 ? 71.576 15.928 -90.214 1.00 78.06 130 ALA A O 1
ATOM 1025 N N . GLN A 1 131 ? 72.694 17.842 -90.577 1.00 79.31 131 GLN A N 1
ATOM 1026 C CA . GLN A 1 131 ? 72.245 18.502 -89.352 1.00 79.31 131 GLN A CA 1
ATOM 1027 C C . GLN A 1 131 ? 70.731 18.769 -89.352 1.00 79.31 131 GLN A C 1
ATOM 1029 O O . GLN A 1 131 ? 70.071 18.511 -88.345 1.00 79.31 131 GLN A O 1
ATOM 1034 N N . ASN A 1 132 ? 70.160 19.214 -90.476 1.00 79.31 132 ASN A N 1
ATOM 1035 C CA . ASN A 1 132 ? 68.712 19.403 -90.613 1.00 79.31 132 ASN A CA 1
ATOM 1036 C C . ASN A 1 132 ? 67.952 18.074 -90.520 1.00 79.31 132 ASN A C 1
ATOM 1038 O O . ASN A 1 132 ? 66.947 18.002 -89.822 1.00 79.31 132 ASN A O 1
ATOM 1042 N N . THR A 1 133 ? 68.472 17.000 -91.120 1.00 82.19 133 THR A N 1
ATOM 1043 C CA . THR A 1 133 ? 67.864 15.662 -91.014 1.00 82.19 133 THR A CA 1
ATOM 1044 C C . THR A 1 133 ? 67.904 15.143 -89.569 1.00 82.19 133 THR A C 1
ATOM 1046 O O . THR A 1 133 ? 66.924 14.581 -89.082 1.00 82.19 133 THR A O 1
ATOM 1049 N N . ALA A 1 134 ? 69.008 15.361 -88.845 1.00 83.06 134 ALA A N 1
ATOM 1050 C CA . ALA A 1 134 ? 69.122 14.993 -87.432 1.00 83.06 134 ALA A CA 1
ATOM 1051 C C . ALA A 1 134 ? 68.175 15.813 -86.532 1.00 83.06 134 ALA A C 1
ATOM 1053 O O . ALA A 1 134 ? 67.572 15.266 -85.607 1.00 83.06 134 ALA A O 1
ATOM 1054 N N . LEU A 1 135 ? 67.998 17.107 -86.820 1.00 83.88 135 LEU A N 1
ATOM 1055 C CA . LEU A 1 135 ? 67.024 17.961 -86.135 1.00 83.88 135 LEU A CA 1
ATOM 1056 C C . LEU A 1 135 ? 65.583 17.521 -86.412 1.00 83.88 135 LEU A C 1
ATOM 1058 O O . LEU A 1 135 ? 64.794 17.425 -85.477 1.00 83.88 135 LEU A O 1
ATOM 1062 N N . GLU A 1 136 ? 65.242 17.192 -87.658 1.00 84.81 136 GLU A N 1
ATOM 1063 C CA . GLU A 1 136 ? 63.920 16.665 -88.015 1.00 84.81 136 GLU A CA 1
ATOM 1064 C C . GLU A 1 136 ? 63.625 15.337 -87.303 1.00 84.81 136 GLU A C 1
ATOM 1066 O O . GLU A 1 136 ? 62.529 15.145 -86.770 1.00 84.81 136 GLU A O 1
ATOM 1071 N N . GLN A 1 137 ? 64.611 14.439 -87.215 1.00 86.69 137 GLN A N 1
ATOM 1072 C CA . GLN A 1 137 ? 64.488 13.194 -86.454 1.00 86.69 137 GLN A CA 1
ATOM 1073 C C . GLN A 1 137 ? 64.306 13.449 -84.949 1.00 86.69 137 GLN A C 1
ATOM 1075 O O . GLN A 1 137 ? 63.455 12.812 -84.326 1.00 86.69 137 GLN A O 1
ATOM 1080 N N . ALA A 1 138 ? 65.035 14.407 -84.368 1.00 85.69 138 ALA A N 1
ATOM 1081 C CA . ALA A 1 138 ? 64.889 14.786 -82.962 1.00 85.69 138 ALA A CA 1
ATOM 1082 C C . ALA A 1 138 ? 63.518 15.420 -82.667 1.00 85.69 138 ALA A C 1
ATOM 1084 O O . ALA A 1 138 ? 62.886 15.076 -81.669 1.00 85.69 138 ALA A O 1
ATOM 1085 N N . ILE A 1 139 ? 63.017 16.288 -83.552 1.00 87.88 139 ILE A N 1
ATOM 1086 C CA . ILE A 1 139 ? 61.674 16.880 -83.447 1.00 87.88 139 ILE A CA 1
ATOM 1087 C C . ILE A 1 139 ? 60.609 15.788 -83.528 1.00 87.88 139 ILE A C 1
ATOM 1089 O O . ILE A 1 139 ? 59.683 15.777 -82.720 1.00 87.88 139 ILE A O 1
ATOM 1093 N N . LYS A 1 140 ? 60.753 14.832 -84.453 1.00 89.75 140 LYS A N 1
ATOM 1094 C CA . LYS A 1 140 ? 59.826 13.701 -84.582 1.00 89.75 140 LYS A CA 1
ATOM 1095 C C . LYS A 1 140 ? 59.836 12.807 -83.339 1.00 89.75 140 LYS A C 1
ATOM 1097 O O . LYS A 1 140 ? 58.774 12.394 -82.880 1.00 89.75 140 LYS A O 1
ATOM 1102 N N . HIS A 1 141 ? 61.009 12.542 -82.766 1.00 89.06 141 HIS A N 1
ATOM 1103 C CA . HIS A 1 141 ? 61.133 11.790 -81.518 1.00 89.06 141 HIS A CA 1
ATOM 1104 C C . HIS A 1 141 ? 60.480 12.527 -80.340 1.00 89.06 141 HIS A C 1
ATOM 1106 O O . HIS A 1 141 ? 59.688 11.935 -79.611 1.00 89.06 141 HIS A O 1
ATOM 1112 N N . LEU A 1 142 ? 60.746 13.828 -80.185 1.00 89.06 142 LEU A N 1
ATOM 1113 C CA . LEU A 1 142 ? 60.130 14.661 -79.146 1.00 89.06 142 LEU A CA 1
ATOM 1114 C C . LEU A 1 142 ? 58.609 14.772 -79.316 1.00 89.06 142 LEU A C 1
ATOM 1116 O O . LEU A 1 142 ? 57.883 14.750 -78.327 1.00 89.06 142 LEU A O 1
ATOM 1120 N N . ALA A 1 143 ? 58.110 14.847 -80.551 1.00 88.31 143 ALA A N 1
ATOM 1121 C CA . ALA A 1 143 ? 56.677 14.855 -80.834 1.00 88.31 143 ALA A CA 1
ATOM 1122 C C . ALA A 1 143 ? 56.007 13.534 -80.423 1.00 88.31 143 ALA A C 1
ATOM 1124 O O . ALA A 1 143 ? 54.948 13.553 -79.796 1.00 88.31 143 ALA A O 1
ATOM 1125 N N . ASN A 1 144 ? 56.645 12.396 -80.712 1.00 90.25 144 ASN A N 1
ATOM 1126 C CA . ASN A 1 144 ? 56.159 11.087 -80.277 1.00 90.25 144 ASN A CA 1
ATOM 1127 C C . ASN A 1 144 ? 56.180 10.956 -78.747 1.00 90.25 144 ASN A C 1
ATOM 1129 O O . ASN A 1 144 ? 55.175 10.559 -78.164 1.00 90.25 144 ASN A O 1
ATOM 1133 N N . GLN A 1 145 ? 57.265 11.376 -78.088 1.00 91.38 145 GLN A N 1
ATOM 1134 C CA . GLN A 1 145 ? 57.347 11.385 -76.623 1.00 91.38 145 GLN A CA 1
ATOM 1135 C C . GLN A 1 145 ? 56.296 12.298 -75.983 1.00 91.38 145 GLN A C 1
ATOM 1137 O O . GLN A 1 145 ? 55.703 11.939 -74.971 1.00 91.38 145 GLN A O 1
ATOM 1142 N N . ASN A 1 146 ? 56.023 13.468 -76.565 1.00 88.75 146 ASN A N 1
ATOM 1143 C CA . ASN A 1 146 ? 54.971 14.354 -76.067 1.00 88.75 146 ASN A CA 1
ATOM 1144 C C . ASN A 1 146 ? 53.586 13.722 -76.202 1.00 88.75 146 ASN A C 1
ATOM 1146 O O . ASN A 1 146 ? 52.775 13.856 -75.290 1.00 88.75 146 ASN A O 1
ATOM 1150 N N . LYS A 1 147 ? 53.329 12.985 -77.285 1.00 92.00 147 LYS A N 1
ATOM 1151 C CA . LYS A 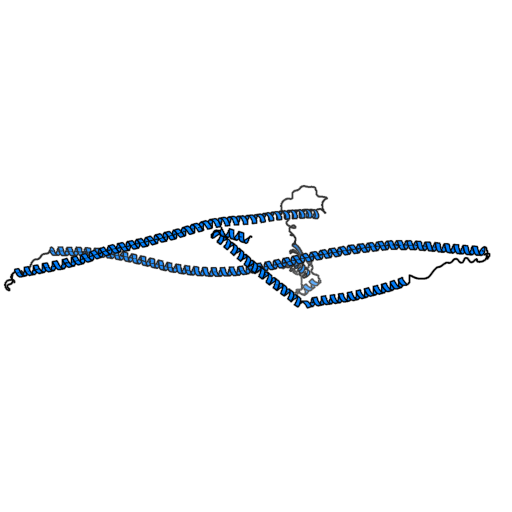1 147 ? 52.076 12.248 -77.461 1.00 92.00 147 LYS A CA 1
ATOM 1152 C C . LYS A 1 147 ? 51.920 11.122 -76.431 1.00 92.00 147 LYS A C 1
ATOM 1154 O O . LYS A 1 147 ? 50.868 11.006 -75.812 1.00 92.00 147 LYS A O 1
ATOM 1159 N N . GLU A 1 148 ? 52.974 10.344 -76.185 1.00 91.56 148 GLU A N 1
ATOM 1160 C CA . GLU A 1 148 ? 52.990 9.314 -75.133 1.00 91.56 148 GLU A CA 1
ATOM 1161 C C . GLU A 1 148 ? 52.789 9.924 -73.733 1.00 91.56 148 GLU A C 1
ATOM 1163 O O . GLU A 1 148 ? 52.025 9.406 -72.915 1.00 91.56 148 GLU A O 1
ATOM 1168 N N . ASN A 1 149 ? 53.409 11.075 -73.462 1.00 89.56 149 ASN A N 1
ATOM 1169 C CA . ASN A 1 149 ? 53.208 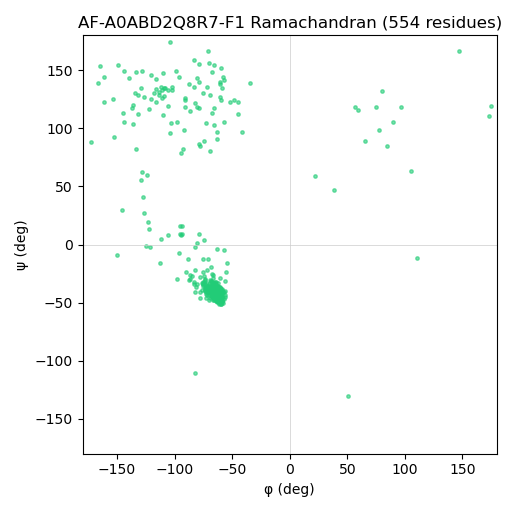11.821 -72.221 1.00 89.56 149 ASN A CA 1
ATOM 1170 C C . ASN A 1 149 ? 51.767 12.346 -72.087 1.00 89.56 149 ASN A C 1
ATOM 1172 O O . ASN A 1 149 ? 51.190 12.305 -71.003 1.00 89.56 149 ASN A O 1
ATOM 1176 N N . GLU A 1 150 ? 51.144 12.814 -73.169 1.00 91.56 150 GLU A N 1
ATOM 1177 C CA . GLU A 1 150 ? 49.738 13.228 -73.145 1.00 91.56 150 GLU A CA 1
ATOM 1178 C C . GLU A 1 150 ? 48.793 12.059 -72.853 1.00 91.56 150 GLU A C 1
ATOM 1180 O O . GLU A 1 150 ? 47.855 12.206 -72.064 1.00 91.56 150 GLU A O 1
ATOM 1185 N N . ASP A 1 151 ? 49.039 10.897 -73.453 1.00 92.00 151 ASP A N 1
ATOM 1186 C CA . ASP A 1 151 ? 48.202 9.716 -73.252 1.00 92.00 151 ASP A CA 1
ATOM 1187 C C . ASP A 1 151 ? 48.376 9.133 -71.838 1.00 92.00 151 ASP A C 1
ATOM 1189 O O . ASP A 1 151 ? 47.383 8.798 -71.186 1.00 92.00 151 ASP A O 1
ATOM 1193 N N . THR A 1 152 ? 49.596 9.136 -71.288 1.00 91.75 152 THR A N 1
ATOM 1194 C CA . THR A 1 152 ? 49.828 8.775 -69.875 1.00 91.75 152 THR A CA 1
ATOM 1195 C C . THR A 1 152 ? 49.174 9.764 -68.908 1.00 91.75 152 THR A C 1
ATOM 1197 O O . THR A 1 152 ? 48.557 9.338 -67.932 1.00 91.75 152 THR A O 1
ATOM 1200 N N . ILE A 1 153 ? 49.204 11.075 -69.183 1.00 91.44 153 ILE A N 1
ATOM 1201 C CA . ILE A 1 153 ? 48.491 12.080 -68.375 1.00 91.44 153 ILE A CA 1
ATOM 1202 C C . ILE A 1 153 ? 46.976 11.845 -68.413 1.00 91.44 153 ILE A C 1
ATOM 1204 O O . ILE A 1 153 ? 46.319 11.950 -67.375 1.00 91.44 153 ILE A O 1
ATOM 1208 N N . LYS A 1 154 ? 46.399 11.521 -69.577 1.00 91.50 154 LYS A N 1
ATOM 1209 C CA . LYS A 1 154 ? 44.965 11.190 -69.682 1.00 91.50 154 LYS A CA 1
ATOM 1210 C C . LYS A 1 154 ? 44.621 9.953 -68.856 1.00 91.50 154 LYS A C 1
ATOM 1212 O O . LYS A 1 154 ? 43.637 9.976 -68.118 1.00 91.50 154 LYS A O 1
ATOM 1217 N N . GLN A 1 155 ? 45.447 8.910 -68.926 1.00 91.00 155 GLN A N 1
ATOM 1218 C CA . GLN A 1 155 ? 45.249 7.691 -68.145 1.00 91.00 155 GLN A CA 1
ATOM 1219 C C . GLN A 1 155 ? 45.364 7.955 -66.636 1.00 91.00 155 GLN A C 1
ATOM 1221 O O . GLN A 1 155 ? 44.509 7.515 -65.869 1.00 91.00 155 GLN A O 1
ATOM 1226 N N . LEU A 1 156 ? 46.357 8.741 -66.205 1.00 90.88 156 LEU A N 1
ATOM 1227 C CA . LEU A 1 156 ? 46.514 9.148 -64.806 1.00 90.88 156 LEU A CA 1
ATOM 1228 C C . LEU A 1 156 ? 45.320 9.971 -64.308 1.00 90.88 156 LEU A C 1
ATOM 1230 O O . LEU A 1 156 ? 44.837 9.712 -63.211 1.00 90.88 156 LEU A O 1
ATOM 1234 N N . LYS A 1 157 ? 44.790 10.899 -65.114 1.00 92.19 157 LYS A N 1
ATOM 1235 C CA . LYS A 1 157 ? 43.584 11.672 -64.765 1.00 92.19 157 LYS A CA 1
ATOM 1236 C C . LYS A 1 157 ? 42.340 10.792 -64.637 1.00 92.19 157 LYS A C 1
ATOM 1238 O O . LYS A 1 157 ? 41.546 10.994 -63.722 1.00 92.19 157 LYS A O 1
ATOM 1243 N N . SER A 1 158 ? 42.180 9.809 -65.524 1.00 91.19 158 SER A N 1
ATOM 1244 C CA . SER A 1 158 ? 41.093 8.829 -65.428 1.00 91.19 158 SER A CA 1
ATOM 1245 C C . SER A 1 158 ? 41.205 8.000 -64.144 1.00 91.19 158 SER A C 1
ATOM 1247 O O . SER A 1 158 ? 40.216 7.842 -63.434 1.00 91.19 158 SER A O 1
ATOM 1249 N N . ASN A 1 159 ? 42.410 7.530 -63.810 1.00 91.75 159 ASN A N 1
ATOM 1250 C CA . ASN A 1 159 ? 42.676 6.779 -62.580 1.00 91.75 159 ASN A CA 1
ATOM 1251 C C . ASN A 1 159 ? 42.485 7.632 -61.315 1.00 91.75 159 ASN A C 1
ATOM 1253 O O . ASN A 1 159 ? 41.972 7.150 -60.312 1.00 91.75 159 ASN A O 1
ATOM 1257 N N . GLU A 1 160 ? 42.864 8.910 -61.344 1.00 91.56 160 GLU A N 1
ATOM 1258 C CA . GLU A 1 160 ? 42.628 9.834 -60.231 1.00 91.56 160 GLU A CA 1
ATOM 1259 C C . GLU A 1 160 ? 41.123 10.067 -60.015 1.00 91.56 160 GLU A C 1
ATOM 1261 O O . GLU A 1 160 ? 40.663 10.137 -58.875 1.00 91.56 160 GLU A O 1
ATOM 1266 N N . SER A 1 161 ? 40.338 10.148 -61.096 1.00 91.75 161 SER A N 1
ATOM 1267 C CA . SER A 1 161 ? 38.877 10.269 -61.016 1.00 91.75 161 SER A CA 1
ATOM 1268 C C . SER A 1 161 ? 38.241 9.034 -60.379 1.00 91.75 161 SER A C 1
ATOM 1270 O O . SER A 1 161 ? 37.442 9.171 -59.453 1.00 91.75 161 SER A O 1
ATOM 1272 N N . THR A 1 162 ? 38.627 7.830 -60.813 1.00 92.56 162 THR A N 1
ATOM 1273 C CA . THR A 1 162 ? 38.086 6.583 -60.249 1.00 92.56 162 THR A CA 1
ATOM 1274 C C . THR A 1 162 ? 38.487 6.400 -58.785 1.00 92.56 162 THR A C 1
ATOM 1276 O O . THR A 1 162 ? 37.642 6.052 -57.963 1.00 92.56 162 THR A O 1
ATOM 1279 N N . GLN A 1 163 ? 39.730 6.728 -58.417 1.00 92.06 163 GLN A N 1
ATOM 1280 C CA . GLN A 1 163 ? 40.179 6.704 -57.021 1.00 92.06 163 GLN A CA 1
ATOM 1281 C C . GLN A 1 163 ? 39.420 7.709 -56.144 1.00 92.06 163 GLN A C 1
ATOM 1283 O O . GLN A 1 163 ? 39.060 7.385 -55.013 1.00 92.06 163 GLN A O 1
ATOM 1288 N N . LYS A 1 164 ? 39.133 8.919 -56.645 1.00 93.00 164 LYS A N 1
ATOM 1289 C CA . LYS A 1 164 ? 38.319 9.908 -55.914 1.00 93.00 164 LYS A CA 1
ATOM 1290 C C . LYS A 1 164 ? 36.897 9.409 -55.675 1.00 93.00 164 LYS A C 1
ATOM 1292 O O . LYS A 1 164 ? 36.369 9.584 -54.577 1.00 93.00 164 LYS A O 1
ATOM 1297 N N . GLU A 1 165 ? 36.281 8.779 -56.672 1.00 93.12 165 GLU A N 1
ATOM 1298 C CA . GLU A 1 165 ? 34.958 8.169 -56.521 1.00 93.12 165 GLU A CA 1
ATOM 1299 C C . GLU A 1 165 ? 34.965 7.031 -55.495 1.00 93.12 165 GLU A C 1
ATOM 1301 O O . GLU A 1 165 ? 34.070 6.958 -54.652 1.00 93.12 165 GLU A O 1
ATOM 1306 N N . GLU A 1 166 ? 35.988 6.177 -55.514 1.00 94.06 166 GLU A N 1
ATOM 1307 C CA . GLU A 1 166 ? 36.137 5.080 -54.557 1.00 94.06 166 GLU A CA 1
ATOM 1308 C C . GLU A 1 166 ? 36.349 5.587 -53.122 1.00 94.06 166 GLU A C 1
ATOM 1310 O O . GLU A 1 166 ? 35.665 5.133 -52.202 1.00 94.06 166 GLU A O 1
ATOM 1315 N N . ILE A 1 167 ? 37.205 6.597 -52.927 1.00 92.19 167 ILE A N 1
ATOM 1316 C CA . ILE A 1 167 ? 37.395 7.256 -51.625 1.00 92.19 167 ILE A CA 1
ATOM 1317 C C . ILE A 1 167 ? 36.071 7.841 -51.123 1.00 92.19 167 ILE A C 1
ATOM 1319 O O . ILE A 1 167 ? 35.708 7.622 -49.968 1.00 92.19 167 ILE A O 1
ATOM 1323 N N . ASN A 1 168 ? 35.315 8.535 -51.979 1.00 93.19 168 ASN A N 1
ATOM 1324 C CA . ASN A 1 168 ? 34.020 9.098 -51.595 1.00 93.19 168 ASN A CA 1
ATOM 1325 C C . ASN A 1 168 ? 33.019 8.009 -51.180 1.00 93.19 168 ASN A C 1
ATOM 1327 O O . ASN A 1 168 ? 32.330 8.168 -50.170 1.00 93.19 168 ASN A O 1
ATOM 1331 N N . ARG A 1 169 ? 32.975 6.877 -51.896 1.00 94.19 169 ARG A N 1
ATOM 1332 C CA . ARG A 1 169 ? 32.136 5.724 -51.523 1.00 94.19 169 ARG A CA 1
ATOM 1333 C C . ARG A 1 169 ? 32.542 5.139 -50.172 1.00 94.19 169 ARG A C 1
ATOM 1335 O O . ARG A 1 169 ? 31.673 4.886 -49.339 1.00 94.19 169 ARG A O 1
ATOM 1342 N N . LEU A 1 170 ? 33.841 4.959 -49.929 1.00 93.69 170 LEU A N 1
ATOM 1343 C CA . LEU A 1 170 ? 34.350 4.440 -48.657 1.00 93.69 170 LEU A CA 1
ATOM 1344 C C . LEU A 1 170 ? 34.048 5.386 -47.488 1.00 93.69 170 LEU A C 1
ATOM 1346 O O . LEU A 1 170 ? 33.616 4.929 -46.431 1.00 93.69 170 LEU A O 1
ATOM 1350 N N . VAL A 1 171 ? 34.205 6.699 -47.680 1.00 93.75 171 VAL A N 1
ATOM 1351 C CA . VAL A 1 171 ? 33.866 7.713 -46.667 1.00 93.75 171 VAL A CA 1
ATOM 1352 C C . VAL A 1 171 ? 32.368 7.697 -46.357 1.00 93.75 171 VAL A C 1
ATOM 1354 O O . VAL A 1 171 ? 31.982 7.725 -45.187 1.00 93.75 171 VAL A O 1
ATOM 1357 N N . GLN A 1 172 ? 31.512 7.597 -47.377 1.00 92.88 172 GLN A N 1
ATOM 1358 C CA . GLN A 1 172 ? 30.066 7.513 -47.180 1.00 92.88 172 GLN A CA 1
ATOM 1359 C C . GLN A 1 172 ? 29.673 6.230 -46.432 1.00 92.88 172 GLN A C 1
ATOM 1361 O O . GLN A 1 172 ? 28.909 6.298 -45.468 1.00 92.88 172 GLN A O 1
ATOM 1366 N N . ALA A 1 173 ? 30.240 5.080 -46.809 1.00 92.44 173 ALA A N 1
ATOM 1367 C CA . ALA A 1 173 ? 30.010 3.809 -46.124 1.00 92.44 173 ALA A CA 1
ATOM 1368 C C . ALA A 1 173 ? 30.476 3.849 -44.656 1.00 92.44 173 ALA A C 1
ATOM 1370 O O . ALA A 1 173 ? 29.754 3.399 -43.763 1.00 92.44 173 ALA A O 1
ATOM 1371 N N . ALA A 1 174 ? 31.642 4.444 -44.383 1.00 91.94 174 ALA A N 1
ATOM 1372 C CA . ALA A 1 174 ? 32.146 4.635 -43.025 1.00 91.94 174 ALA A CA 1
ATOM 1373 C C . ALA A 1 174 ? 31.229 5.549 -42.194 1.00 91.94 174 ALA A C 1
ATOM 1375 O O . ALA A 1 174 ? 30.948 5.239 -41.036 1.00 91.94 174 ALA A O 1
ATOM 1376 N N . SER A 1 175 ? 30.705 6.629 -42.786 1.00 93.88 175 SER A N 1
ATOM 1377 C CA . SER A 1 175 ? 29.769 7.540 -42.115 1.00 93.88 175 SER A CA 1
ATOM 1378 C C . SER A 1 175 ? 28.446 6.856 -41.760 1.00 93.88 175 SER A C 1
ATOM 1380 O O . SER A 1 175 ? 27.965 7.001 -40.637 1.00 93.88 175 SER A O 1
ATOM 1382 N N . VAL A 1 176 ? 27.877 6.062 -42.674 1.00 93.88 176 VAL A N 1
ATOM 1383 C CA . VAL A 1 176 ? 26.654 5.281 -42.409 1.00 93.88 176 VAL A CA 1
ATOM 1384 C C . VAL A 1 176 ? 26.891 4.269 -41.291 1.00 93.88 176 VAL A C 1
ATOM 1386 O O . VAL A 1 176 ? 26.099 4.194 -40.354 1.00 93.88 176 VAL A O 1
ATOM 1389 N N . ARG A 1 177 ? 28.016 3.546 -41.330 1.00 93.62 177 ARG A N 1
ATOM 1390 C CA . ARG A 1 177 ? 28.378 2.598 -40.271 1.00 93.62 177 ARG A CA 1
ATOM 1391 C C . ARG A 1 177 ? 28.536 3.289 -38.916 1.00 93.62 177 ARG A C 1
ATOM 1393 O O . ARG A 1 177 ? 28.054 2.772 -37.914 1.00 93.62 177 ARG A O 1
ATOM 1400 N N . GLN A 1 178 ? 29.171 4.461 -38.876 1.00 92.12 178 GLN A N 1
ATOM 1401 C CA . GLN A 1 178 ? 29.313 5.236 -37.644 1.00 92.12 178 GLN A CA 1
ATOM 1402 C C . GLN A 1 178 ? 27.952 5.679 -37.088 1.00 92.12 178 GLN A C 1
ATOM 1404 O O . GLN A 1 178 ? 27.750 5.606 -35.879 1.00 92.12 178 GLN A O 1
ATOM 1409 N N . LYS A 1 179 ? 27.009 6.088 -37.948 1.00 93.69 179 LYS A N 1
ATOM 1410 C CA . LYS A 1 179 ? 25.637 6.419 -37.530 1.00 93.69 179 LYS A CA 1
ATOM 1411 C C . LYS A 1 179 ? 24.908 5.208 -36.945 1.00 93.69 179 LYS A C 1
ATOM 1413 O O . LYS A 1 179 ? 24.392 5.324 -35.843 1.00 93.69 179 LYS A O 1
ATOM 1418 N N . SER A 1 180 ? 24.971 4.051 -37.607 1.00 93.50 180 SER A N 1
ATOM 1419 C CA . SER A 1 180 ? 24.376 2.797 -37.110 1.00 93.50 180 SER A CA 1
ATOM 1420 C C . SER A 1 180 ? 24.904 2.418 -35.723 1.00 93.50 180 SER A C 1
ATOM 1422 O O . SER A 1 180 ? 24.131 2.112 -34.824 1.00 93.50 180 SER A O 1
ATOM 1424 N N . VAL A 1 181 ? 26.223 2.503 -35.510 1.00 93.12 181 VAL A N 1
ATOM 1425 C CA . VAL A 1 181 ? 26.836 2.199 -34.204 1.00 93.12 181 VAL A CA 1
ATOM 1426 C C . VAL A 1 181 ? 26.404 3.204 -33.130 1.00 93.12 181 VAL A C 1
ATOM 1428 O O . VAL A 1 181 ? 26.201 2.833 -31.975 1.00 93.12 181 VAL A O 1
ATOM 1431 N N . LEU A 1 182 ? 26.262 4.487 -33.476 1.00 92.94 182 LEU A N 1
ATOM 1432 C CA . LEU A 1 182 ? 25.754 5.491 -32.538 1.00 92.94 182 LEU A CA 1
ATOM 1433 C C . LEU A 1 182 ? 24.283 5.245 -32.185 1.00 92.94 182 LEU A C 1
ATOM 1435 O O . LEU A 1 182 ? 23.931 5.361 -31.015 1.00 92.94 182 LEU A O 1
ATOM 1439 N N . GLU A 1 183 ? 23.451 4.872 -33.156 1.00 92.69 183 GLU A N 1
ATOM 1440 C CA . GLU A 1 183 ? 22.045 4.512 -32.938 1.00 92.69 183 GLU A CA 1
ATOM 1441 C C . GLU A 1 183 ? 21.913 3.289 -32.017 1.00 92.69 183 GLU A C 1
ATOM 1443 O O . GLU A 1 183 ? 21.166 3.342 -31.038 1.00 92.69 183 GLU A O 1
ATOM 1448 N N . GLU A 1 184 ? 22.706 2.238 -32.241 1.00 94.00 184 GLU A N 1
ATOM 1449 C CA . GLU A 1 184 ? 22.770 1.064 -31.357 1.00 94.00 184 GLU A CA 1
ATOM 1450 C C . GLU A 1 184 ? 23.209 1.437 -29.933 1.00 94.00 184 GLU A C 1
ATOM 1452 O O . GLU A 1 184 ? 22.593 1.012 -28.954 1.00 94.00 184 GLU A O 1
ATOM 1457 N N . ASN A 1 185 ? 24.234 2.283 -29.794 1.00 92.94 185 ASN A N 1
ATOM 1458 C CA . ASN A 1 185 ? 24.691 2.751 -28.485 1.00 92.94 185 ASN A CA 1
ATOM 1459 C C . ASN A 1 185 ? 23.621 3.583 -27.761 1.00 92.94 185 ASN A C 1
ATOM 1461 O O . ASN A 1 185 ? 23.454 3.445 -26.549 1.00 92.94 185 ASN A O 1
ATOM 1465 N N . ILE A 1 186 ? 22.873 4.427 -28.479 1.00 93.12 186 ILE A N 1
ATOM 1466 C CA . ILE A 1 186 ? 21.758 5.200 -27.911 1.00 93.12 186 ILE A CA 1
ATOM 1467 C C . ILE A 1 186 ? 20.647 4.260 -27.429 1.00 93.12 186 ILE A C 1
ATOM 1469 O O . ILE A 1 186 ? 20.134 4.445 -26.320 1.00 93.12 186 ILE A O 1
ATOM 1473 N N . ALA A 1 187 ? 20.308 3.232 -28.213 1.00 93.44 187 ALA A N 1
ATOM 1474 C CA . ALA A 1 187 ? 19.324 2.225 -27.826 1.00 93.44 187 ALA A CA 1
ATOM 1475 C C . ALA A 1 187 ? 19.773 1.462 -26.570 1.00 93.44 187 ALA A C 1
ATOM 1477 O O . ALA A 1 187 ? 19.000 1.312 -25.624 1.00 93.44 187 ALA A O 1
ATOM 1478 N N . LEU A 1 188 ? 21.047 1.067 -26.508 1.00 95.81 188 LEU A N 1
ATOM 1479 C CA . LEU A 1 188 ? 21.621 0.368 -25.360 1.00 95.81 188 LEU A CA 1
ATOM 1480 C C . LEU A 1 188 ? 21.628 1.235 -24.091 1.00 95.81 188 LEU A C 1
ATOM 1482 O O . LEU A 1 188 ? 21.269 0.751 -23.019 1.00 95.81 188 LEU A O 1
ATOM 1486 N N . ILE A 1 189 ? 21.971 2.522 -24.197 1.00 93.69 189 ILE A N 1
ATOM 1487 C CA . ILE A 1 189 ? 21.911 3.463 -23.065 1.00 93.69 189 ILE A CA 1
ATOM 1488 C C . ILE A 1 189 ? 20.466 3.649 -22.587 1.00 93.69 189 ILE A C 1
ATOM 1490 O O . ILE A 1 189 ? 20.215 3.679 -21.381 1.00 93.69 189 ILE A O 1
ATOM 1494 N N . SER A 1 190 ? 19.516 3.747 -23.518 1.00 94.69 190 SER A N 1
ATOM 1495 C CA . SER A 1 190 ? 18.089 3.881 -23.199 1.00 94.69 190 SER A CA 1
ATOM 1496 C C . SER A 1 190 ? 17.578 2.644 -22.459 1.00 94.69 190 SER A C 1
ATOM 1498 O O . SER A 1 190 ? 17.036 2.770 -21.362 1.00 94.69 190 SER A O 1
ATOM 1500 N N . ALA A 1 191 ? 17.881 1.447 -22.969 1.00 92.69 191 ALA A N 1
ATOM 1501 C CA . ALA A 1 191 ? 17.534 0.182 -22.326 1.00 92.69 191 ALA A CA 1
ATOM 1502 C C . ALA A 1 191 ? 18.187 0.030 -20.938 1.00 92.69 191 ALA A C 1
ATOM 1504 O O . ALA A 1 191 ? 17.542 -0.392 -19.980 1.00 92.69 191 ALA A O 1
ATOM 1505 N N . GLN A 1 192 ? 19.457 0.424 -20.784 1.00 91.75 192 GLN A N 1
ATOM 1506 C CA . GLN A 1 192 ? 20.134 0.418 -19.482 1.00 91.75 192 GLN A CA 1
ATOM 1507 C C . GLN A 1 192 ? 19.492 1.387 -18.484 1.00 91.75 192 GLN A C 1
ATOM 1509 O O . GLN A 1 192 ? 19.417 1.083 -17.289 1.00 91.75 192 GLN A O 1
ATOM 1514 N N . ARG A 1 193 ? 19.031 2.553 -18.948 1.00 93.50 193 ARG A N 1
ATOM 1515 C CA . ARG A 1 193 ? 18.329 3.523 -18.108 1.00 93.50 193 ARG A CA 1
ATOM 1516 C C . ARG A 1 193 ? 16.981 2.979 -17.649 1.00 93.50 193 ARG A C 1
ATOM 1518 O O . ARG A 1 193 ? 16.711 3.024 -16.451 1.00 93.50 193 ARG A O 1
ATOM 1525 N N . GLU A 1 194 ? 16.190 2.421 -18.559 1.00 92.88 194 GLU A N 1
ATOM 1526 C CA . GLU A 1 194 ? 14.907 1.788 -18.233 1.00 92.88 194 GLU A CA 1
ATOM 1527 C C . GLU A 1 194 ? 15.089 0.626 -17.253 1.00 92.88 194 GLU A C 1
ATOM 1529 O O . GLU A 1 194 ? 14.382 0.546 -16.249 1.00 92.88 194 GLU A O 1
ATOM 1534 N N . LEU A 1 195 ? 16.105 -0.218 -17.458 1.00 93.31 195 LEU A N 1
ATOM 1535 C CA . LEU A 1 195 ? 16.437 -1.300 -16.532 1.00 93.31 195 LEU A CA 1
ATOM 1536 C C . LEU A 1 195 ? 16.804 -0.766 -15.139 1.00 93.31 195 LEU A C 1
ATOM 1538 O O . LEU A 1 195 ? 16.406 -1.338 -14.123 1.00 93.31 195 LEU A O 1
ATOM 1542 N N . ARG A 1 196 ? 17.546 0.345 -15.065 1.00 94.38 196 ARG A N 1
ATOM 1543 C CA . ARG A 1 196 ? 17.922 0.978 -13.793 1.00 94.38 196 ARG A CA 1
ATOM 1544 C C . ARG A 1 196 ? 16.721 1.603 -13.085 1.00 94.38 196 ARG A C 1
ATOM 1546 O O . ARG A 1 196 ? 16.617 1.482 -11.866 1.00 94.38 196 ARG A O 1
ATOM 1553 N N . GLU A 1 197 ? 15.830 2.256 -13.822 1.00 94.19 197 GLU A N 1
ATOM 1554 C CA . GLU A 1 197 ? 14.582 2.809 -13.286 1.00 94.19 197 GLU A CA 1
ATOM 1555 C C . GLU A 1 197 ? 13.650 1.690 -12.799 1.00 94.19 197 GLU A C 1
ATOM 1557 O O . GLU A 1 197 ? 13.179 1.747 -11.664 1.00 94.19 197 GLU A O 1
ATOM 1562 N N . SER A 1 198 ? 13.483 0.620 -13.582 1.00 93.94 198 SER A N 1
ATOM 1563 C CA . SER A 1 198 ? 12.713 -0.569 -13.200 1.00 93.94 198 SER A CA 1
ATOM 1564 C C . SER A 1 198 ? 13.285 -1.237 -11.947 1.00 93.94 198 SER A C 1
ATOM 1566 O O . SER A 1 198 ? 12.553 -1.502 -10.995 1.00 93.94 198 SER A O 1
ATOM 1568 N N . LYS A 1 199 ? 14.614 -1.393 -11.864 1.00 94.75 199 LYS A N 1
ATOM 1569 C CA . LYS A 1 199 ? 15.291 -1.913 -10.667 1.00 94.75 199 LYS A CA 1
ATOM 1570 C C . LYS A 1 199 ? 15.050 -1.037 -9.435 1.00 94.75 199 LYS A C 1
ATOM 1572 O O . LYS A 1 199 ? 14.785 -1.562 -8.358 1.00 94.75 199 LYS A O 1
ATOM 1577 N N . ASN A 1 200 ? 15.126 0.287 -9.577 1.00 92.88 200 ASN A N 1
ATOM 1578 C CA . ASN A 1 200 ? 14.844 1.205 -8.472 1.00 92.88 200 ASN A CA 1
ATOM 1579 C C . ASN A 1 200 ? 13.378 1.108 -8.022 1.00 92.88 200 ASN A C 1
ATOM 1581 O O . ASN A 1 200 ? 13.110 1.082 -6.822 1.00 92.88 200 ASN A O 1
ATOM 1585 N N . ASN A 1 201 ? 12.441 1.018 -8.969 1.00 94.81 201 ASN A N 1
ATOM 1586 C CA . ASN A 1 201 ? 11.019 0.845 -8.678 1.00 94.81 201 ASN A CA 1
ATOM 1587 C C . ASN A 1 201 ? 10.746 -0.485 -7.968 1.00 94.81 201 ASN A C 1
ATOM 1589 O O . ASN A 1 201 ? 9.989 -0.502 -6.998 1.00 94.81 201 ASN A O 1
ATOM 1593 N N . LEU A 1 202 ? 11.407 -1.567 -8.392 1.00 94.25 202 LEU A N 1
ATOM 1594 C CA . LEU A 1 202 ? 11.341 -2.866 -7.729 1.00 94.25 202 LEU A CA 1
ATOM 1595 C C . LEU A 1 202 ? 11.820 -2.761 -6.278 1.00 94.25 202 LEU A C 1
ATOM 1597 O O . LEU A 1 202 ? 11.075 -3.128 -5.379 1.00 94.25 202 LEU A O 1
ATOM 1601 N N . THR A 1 203 ? 12.982 -2.150 -6.023 1.00 93.75 203 THR A N 1
ATOM 1602 C CA . THR A 1 203 ? 13.490 -1.957 -4.652 1.00 93.75 203 THR A CA 1
ATOM 1603 C C . THR A 1 203 ? 12.550 -1.113 -3.782 1.00 93.75 203 THR A C 1
ATOM 1605 O O . THR A 1 203 ? 12.390 -1.388 -2.594 1.00 93.75 203 THR A O 1
ATOM 1608 N N . ILE A 1 204 ? 11.902 -0.086 -4.345 1.00 94.88 204 ILE A N 1
ATOM 1609 C CA . ILE A 1 204 ? 10.896 0.708 -3.618 1.00 94.88 204 ILE A CA 1
ATOM 1610 C C . ILE A 1 204 ? 9.652 -0.140 -3.315 1.00 94.88 204 ILE A C 1
ATOM 1612 O O . ILE A 1 204 ? 9.090 -0.036 -2.225 1.00 94.88 204 ILE A O 1
ATOM 1616 N N . SER A 1 205 ? 9.208 -0.969 -4.263 1.00 88.25 205 SER A N 1
ATOM 1617 C CA . SER A 1 205 ? 8.064 -1.864 -4.073 1.00 88.25 205 SER A CA 1
ATOM 1618 C C . SER A 1 205 ? 8.358 -2.952 -3.036 1.00 88.25 205 SER A C 1
ATOM 1620 O O . SER A 1 205 ? 7.510 -3.213 -2.190 1.00 88.25 205 SER A O 1
ATOM 1622 N N . GLU A 1 206 ? 9.566 -3.521 -3.039 1.00 93.25 206 GLU A N 1
ATOM 1623 C CA . GLU A 1 206 ? 10.050 -4.475 -2.030 1.00 93.25 206 GLU A CA 1
ATOM 1624 C C . GLU A 1 206 ? 10.065 -3.851 -0.627 1.00 93.25 206 GLU A C 1
ATOM 1626 O O . GLU A 1 206 ? 9.579 -4.457 0.323 1.00 93.25 206 GLU A O 1
ATOM 1631 N N . GLN A 1 207 ? 10.537 -2.606 -0.487 1.00 95.12 207 GLN A N 1
ATOM 1632 C CA . GLN A 1 207 ? 10.492 -1.891 0.796 1.00 95.12 207 GLN A CA 1
ATOM 1633 C C . GLN A 1 207 ? 9.058 -1.652 1.276 1.00 95.12 207 GLN A C 1
ATOM 1635 O O . GLN A 1 207 ? 8.758 -1.852 2.451 1.00 95.12 207 GLN A O 1
ATOM 1640 N N . LYS A 1 208 ? 8.148 -1.262 0.373 1.00 95.25 208 LYS A N 1
ATOM 1641 C CA . LYS A 1 208 ? 6.727 -1.093 0.711 1.00 95.25 208 LYS A CA 1
ATOM 1642 C C . LYS A 1 208 ? 6.073 -2.411 1.126 1.00 95.25 208 LYS A C 1
ATOM 1644 O O . LYS A 1 208 ? 5.235 -2.394 2.026 1.00 95.25 208 LYS A O 1
ATOM 1649 N N . LEU A 1 209 ? 6.443 -3.521 0.485 1.00 93.81 209 LEU A N 1
ATOM 1650 C CA . LEU A 1 209 ? 5.978 -4.858 0.848 1.00 93.81 209 LEU A CA 1
ATOM 1651 C C . LEU A 1 209 ? 6.445 -5.213 2.266 1.00 93.81 209 LEU A C 1
ATOM 1653 O O . LEU A 1 209 ? 5.619 -5.550 3.106 1.00 93.81 209 LEU A O 1
ATOM 1657 N N . GLN A 1 210 ? 7.731 -5.015 2.563 1.00 96.31 210 GLN A N 1
ATOM 1658 C CA . GLN A 1 210 ? 8.305 -5.279 3.883 1.00 96.31 210 GLN A CA 1
ATOM 1659 C C . GLN A 1 210 ? 7.659 -4.420 4.989 1.00 96.31 210 GLN A C 1
ATOM 1661 O O . GLN A 1 210 ? 7.370 -4.905 6.086 1.00 96.31 210 GLN A O 1
ATOM 1666 N N . ASP A 1 211 ? 7.383 -3.144 4.708 1.00 95.00 211 ASP A N 1
ATOM 1667 C CA . ASP A 1 211 ? 6.671 -2.261 5.638 1.00 95.00 211 ASP A CA 1
ATOM 1668 C C . ASP A 1 211 ? 5.222 -2.722 5.871 1.00 95.00 211 ASP A C 1
ATOM 1670 O O . ASP A 1 211 ? 4.708 -2.619 6.990 1.00 95.00 211 ASP A O 1
ATOM 1674 N N . ALA A 1 212 ? 4.544 -3.217 4.830 1.00 91.19 212 ALA A N 1
ATOM 1675 C CA . ALA A 1 212 ? 3.195 -3.766 4.940 1.00 91.19 212 ALA A CA 1
ATOM 1676 C C . ALA A 1 212 ? 3.183 -5.071 5.750 1.00 91.19 212 ALA A C 1
ATOM 1678 O O . ALA A 1 212 ? 2.343 -5.218 6.636 1.00 91.19 212 ALA A O 1
ATOM 1679 N N . GLU A 1 213 ? 4.145 -5.964 5.523 1.00 93.75 213 GLU A N 1
ATOM 1680 C CA . GLU A 1 213 ? 4.331 -7.194 6.300 1.00 93.75 213 GLU A CA 1
ATOM 1681 C C . GLU A 1 213 ? 4.568 -6.888 7.784 1.00 93.75 213 GLU A C 1
ATOM 1683 O O . GLU A 1 213 ? 3.895 -7.454 8.643 1.00 93.75 213 GLU A O 1
ATOM 1688 N N . SER A 1 214 ? 5.428 -5.913 8.106 1.00 95.50 214 SER A N 1
ATOM 1689 C CA . SER A 1 214 ? 5.650 -5.489 9.497 1.00 95.50 214 SER A CA 1
ATOM 1690 C C . SER A 1 214 ? 4.385 -4.923 10.154 1.00 95.50 214 SER A C 1
ATOM 1692 O O . SER A 1 214 ? 4.145 -5.154 11.341 1.00 95.50 214 SER A O 1
ATOM 1694 N N . LYS A 1 215 ? 3.555 -4.185 9.406 1.00 95.06 215 LYS A N 1
ATOM 1695 C CA . LYS A 1 215 ? 2.267 -3.681 9.911 1.00 95.06 215 LYS A CA 1
ATOM 1696 C C . LYS A 1 215 ? 1.265 -4.808 10.135 1.00 95.06 215 LYS A C 1
ATOM 1698 O O . LYS A 1 215 ? 0.575 -4.785 11.149 1.00 95.06 215 LYS A O 1
ATOM 1703 N N . ILE A 1 216 ? 1.192 -5.772 9.217 1.00 93.38 216 ILE A N 1
ATOM 1704 C CA . ILE A 1 216 ? 0.342 -6.958 9.363 1.00 93.38 216 ILE A CA 1
ATOM 1705 C C . ILE A 1 216 ? 0.759 -7.744 10.605 1.00 93.38 216 ILE A C 1
ATOM 1707 O O . ILE A 1 216 ? -0.110 -8.144 11.371 1.00 93.38 216 ILE A O 1
ATOM 1711 N N . GLU A 1 217 ? 2.058 -7.906 10.850 1.00 94.88 217 GLU A N 1
ATOM 1712 C CA . GLU A 1 217 ? 2.541 -8.631 12.025 1.00 94.88 217 GLU A CA 1
ATOM 1713 C C . GLU A 1 217 ? 2.156 -7.926 13.331 1.00 94.88 217 GLU A C 1
ATOM 1715 O O . GLU A 1 217 ? 1.551 -8.537 14.207 1.00 94.88 217 GLU A O 1
ATOM 1720 N N . LYS A 1 218 ? 2.351 -6.604 13.416 1.00 95.44 218 LYS A N 1
ATOM 1721 C CA . LYS A 1 218 ? 1.896 -5.810 14.573 1.00 95.44 218 LYS A CA 1
ATOM 1722 C C . LYS A 1 218 ? 0.380 -5.869 14.779 1.00 95.44 218 LYS A C 1
ATOM 1724 O O . LYS A 1 218 ? -0.084 -5.866 15.915 1.00 95.44 218 LYS A O 1
ATOM 1729 N N . LEU A 1 219 ? -0.400 -5.900 13.695 1.00 94.38 219 LEU A N 1
ATOM 1730 C CA . LEU A 1 219 ? -1.858 -6.048 13.765 1.00 94.38 219 LEU A CA 1
ATOM 1731 C C . LEU A 1 219 ? -2.277 -7.450 14.218 1.00 94.38 219 LEU A C 1
ATOM 1733 O O . LEU A 1 219 ? -3.262 -7.583 14.937 1.00 94.38 219 LEU A O 1
ATOM 1737 N N . LYS A 1 220 ? -1.543 -8.498 13.830 1.00 95.38 220 LYS A N 1
ATOM 1738 C CA . LYS A 1 220 ? -1.774 -9.855 14.342 1.00 95.38 220 LYS A CA 1
ATOM 1739 C C . LYS A 1 220 ? -1.461 -9.937 15.831 1.00 95.38 220 LYS A C 1
ATOM 1741 O O . LYS A 1 220 ? -2.262 -10.494 16.574 1.00 95.38 220 LYS A O 1
ATOM 1746 N N . GLU A 1 221 ? -0.347 -9.352 16.268 1.00 95.44 221 GLU A N 1
ATOM 1747 C CA . GLU A 1 221 ? 0.022 -9.282 17.685 1.00 95.44 221 GLU A CA 1
ATOM 1748 C C . GLU A 1 221 ? -1.044 -8.543 18.506 1.00 95.44 221 GLU A C 1
ATOM 1750 O O . GLU A 1 221 ? -1.491 -9.057 19.531 1.00 95.44 221 GLU A O 1
ATOM 1755 N N . SER A 1 222 ? -1.519 -7.382 18.039 1.00 95.50 222 SER A N 1
ATOM 1756 C CA . SER A 1 222 ? -2.575 -6.641 18.739 1.00 95.50 222 SER A CA 1
ATOM 1757 C C . SER A 1 222 ? -3.923 -7.366 18.709 1.00 95.50 222 SER A C 1
ATOM 1759 O O . SER A 1 222 ? -4.626 -7.395 19.717 1.00 95.50 222 SER A O 1
ATOM 1761 N N . SER A 1 223 ? -4.277 -8.012 17.594 1.00 91.12 223 SER A N 1
ATOM 1762 C CA . SER A 1 223 ? -5.484 -8.839 17.501 1.00 91.12 223 SER A CA 1
ATOM 1763 C C . SER A 1 223 ? -5.429 -10.034 18.454 1.00 91.12 223 SER A C 1
ATOM 1765 O O . SER A 1 223 ? -6.456 -10.396 19.027 1.00 91.12 223 SER A O 1
ATOM 1767 N N . LEU A 1 224 ? -4.255 -10.645 18.634 1.00 95.62 224 LEU A N 1
ATOM 1768 C CA . LEU A 1 224 ? -4.060 -11.741 19.578 1.00 95.62 224 LEU A CA 1
ATOM 1769 C C . LEU A 1 224 ? -4.203 -11.255 21.026 1.00 95.62 224 LEU A C 1
ATOM 1771 O O . LEU A 1 224 ? -4.871 -11.911 21.821 1.00 95.62 224 LEU A O 1
ATOM 1775 N N . GLN A 1 225 ? -3.634 -10.092 21.358 1.00 95.88 225 GLN A N 1
ATOM 1776 C CA . GLN A 1 225 ? -3.786 -9.478 22.681 1.00 95.88 225 GLN A CA 1
ATOM 1777 C C . GLN A 1 225 ? -5.253 -9.158 22.993 1.00 95.88 225 GLN A C 1
ATOM 1779 O O . GLN A 1 225 ? -5.747 -9.529 24.054 1.00 95.88 225 GLN A O 1
ATOM 1784 N N . LEU A 1 226 ? -5.982 -8.558 22.047 1.00 95.12 226 LEU A N 1
ATOM 1785 C CA . LEU A 1 226 ? -7.412 -8.278 22.206 1.00 95.12 226 LEU A CA 1
ATOM 1786 C C . LEU A 1 226 ? -8.241 -9.557 22.374 1.00 95.12 226 LEU A C 1
ATOM 1788 O O . LEU A 1 226 ? -9.170 -9.583 23.178 1.00 95.12 226 LEU A O 1
ATOM 1792 N N . ALA A 1 227 ? -7.908 -10.630 21.651 1.00 94.25 227 ALA A N 1
ATOM 1793 C CA . ALA A 1 227 ? -8.576 -11.918 21.816 1.00 94.25 227 ALA A CA 1
ATOM 1794 C C . ALA A 1 227 ? -8.355 -12.500 23.225 1.00 94.25 227 ALA A C 1
ATOM 1796 O O . ALA A 1 227 ? -9.306 -12.976 23.845 1.00 94.25 227 ALA A O 1
ATOM 1797 N N . GLN A 1 228 ? -7.132 -12.401 23.758 1.00 95.06 228 GLN A N 1
ATOM 1798 C CA . GLN A 1 228 ? -6.816 -12.823 25.128 1.00 95.06 228 GLN A CA 1
ATOM 1799 C C . GLN A 1 228 ? -7.548 -11.975 26.179 1.00 95.06 228 GLN A C 1
ATOM 1801 O O . GLN A 1 228 ? -8.053 -12.510 27.168 1.00 95.06 228 GLN A O 1
ATOM 1806 N N . GLU A 1 229 ? -7.651 -10.660 25.973 1.00 95.06 229 GLU A N 1
ATOM 1807 C CA . GLU A 1 229 ? -8.421 -9.777 26.854 1.00 95.06 229 GLU A CA 1
ATOM 1808 C C . GLU A 1 229 ? -9.921 -10.093 26.816 1.00 95.06 229 GLU A C 1
ATOM 1810 O O . GLU A 1 229 ? -10.552 -10.177 27.871 1.00 95.06 229 GLU A O 1
ATOM 1815 N N . LEU A 1 230 ? -10.489 -10.334 25.630 1.00 94.31 230 LEU A N 1
ATOM 1816 C CA . LEU A 1 230 ? -11.885 -10.754 25.476 1.00 94.31 230 LEU A CA 1
ATOM 1817 C C . LEU A 1 230 ? -12.164 -12.083 26.181 1.00 94.31 230 LEU A C 1
ATOM 1819 O O . LEU A 1 230 ? -13.195 -12.222 26.840 1.00 94.31 230 LEU A O 1
ATOM 1823 N N . GLU A 1 231 ? -11.253 -13.051 26.087 1.00 94.94 231 GLU A N 1
ATOM 1824 C CA . GLU A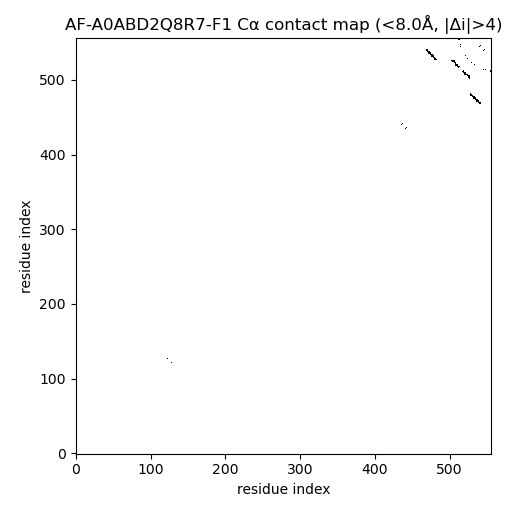 1 231 ? -11.378 -14.324 26.799 1.00 94.94 231 GLU A CA 1
ATOM 1825 C C . GLU A 1 231 ? -11.339 -14.120 28.321 1.00 94.94 231 GLU A C 1
ATOM 1827 O O . GLU A 1 231 ? -12.177 -14.666 29.048 1.00 94.94 231 GLU A O 1
ATOM 1832 N N . ARG A 1 232 ? -10.430 -13.266 28.808 1.00 95.81 232 ARG A N 1
ATOM 1833 C CA . ARG A 1 232 ? -10.343 -12.908 30.228 1.00 95.81 232 ARG A CA 1
ATOM 1834 C C . ARG A 1 232 ? -11.624 -12.232 30.726 1.00 95.81 232 ARG A C 1
ATOM 1836 O O . ARG A 1 232 ? -12.151 -12.642 31.759 1.00 95.81 232 ARG A O 1
ATOM 1843 N N . PHE A 1 233 ? -12.149 -11.248 29.995 1.00 93.69 233 PHE A N 1
ATOM 1844 C CA . PHE A 1 233 ? -13.406 -10.575 30.341 1.00 93.69 233 PHE A CA 1
ATOM 1845 C C . PHE A 1 233 ? -14.609 -11.518 30.280 1.00 93.69 233 PHE A C 1
ATOM 1847 O O . PHE A 1 233 ? -15.471 -11.464 31.153 1.00 93.69 233 PHE A O 1
ATOM 1854 N N . SER A 1 234 ? -14.662 -12.413 29.292 1.00 93.81 234 SER A N 1
ATOM 1855 C CA . SER A 1 234 ? -15.700 -13.444 29.191 1.00 93.81 234 SER A CA 1
ATOM 1856 C C . SER A 1 234 ? -15.699 -14.356 30.419 1.00 93.81 234 SER A C 1
ATOM 1858 O O . SER A 1 234 ? -16.755 -14.635 30.994 1.00 93.81 234 SER A O 1
ATOM 1860 N N . LYS A 1 235 ? -14.512 -14.769 30.881 1.00 94.62 235 LYS A N 1
ATOM 1861 C CA . LYS A 1 235 ? -14.366 -15.566 32.103 1.00 94.62 235 LYS A CA 1
ATOM 1862 C C . LYS A 1 235 ? -14.823 -14.796 33.343 1.00 94.62 235 LYS A C 1
ATOM 1864 O O . LYS A 1 235 ? -15.623 -15.323 34.111 1.00 94.62 235 LYS A O 1
ATOM 1869 N N . GLU A 1 236 ? -14.391 -13.546 33.499 1.00 95.19 236 GLU A N 1
ATOM 1870 C CA . GLU A 1 236 ? -14.801 -12.698 34.626 1.00 95.19 236 GLU A CA 1
ATOM 1871 C C . GLU A 1 236 ? -16.319 -12.439 34.631 1.00 95.19 236 GLU A C 1
ATOM 1873 O O . GLU A 1 236 ? -16.960 -12.481 35.680 1.00 95.19 236 GLU A O 1
ATOM 1878 N N . SER A 1 237 ? -16.923 -12.233 33.457 1.00 89.25 237 SER A N 1
ATOM 1879 C CA . SER A 1 237 ? -18.372 -12.067 33.316 1.00 89.25 237 SER A CA 1
ATOM 1880 C C . SER A 1 237 ? -19.128 -13.317 33.764 1.00 89.25 237 SER A C 1
ATOM 1882 O O . SER A 1 237 ? -20.100 -13.198 34.506 1.00 89.25 237 SER A O 1
ATOM 1884 N N . LYS A 1 238 ? -18.666 -14.515 33.373 1.00 94.06 238 LYS A N 1
ATOM 1885 C CA . LYS A 1 238 ? -19.263 -15.786 33.818 1.00 94.06 238 LYS A CA 1
ATOM 1886 C C . LYS A 1 238 ? -19.136 -15.980 35.328 1.00 94.06 238 LYS A C 1
ATOM 1888 O O . LYS A 1 238 ? -20.083 -16.429 35.965 1.00 94.06 238 LYS A O 1
ATOM 1893 N N . GLU A 1 239 ? -17.992 -15.630 35.912 1.00 94.25 239 GLU A N 1
ATOM 1894 C CA . GLU A 1 239 ? -17.779 -15.704 37.363 1.00 94.25 239 GLU A CA 1
ATOM 1895 C C . GLU A 1 239 ? -18.714 -14.745 38.118 1.00 94.25 239 GLU A C 1
ATOM 1897 O O . GLU A 1 239 ? -19.346 -15.146 39.098 1.00 94.25 239 GLU A O 1
ATOM 1902 N N . ARG A 1 240 ? -18.881 -13.503 37.641 1.00 92.69 240 ARG A N 1
ATOM 1903 C CA . ARG A 1 240 ? -19.850 -12.562 38.229 1.00 92.69 240 ARG A CA 1
ATOM 1904 C C . ARG A 1 240 ? -21.293 -13.022 38.070 1.00 92.69 240 ARG A C 1
ATOM 1906 O O . ARG A 1 240 ? -22.072 -12.863 39.003 1.00 92.69 240 ARG A O 1
ATOM 1913 N N . GLU A 1 241 ? -21.657 -13.589 36.925 1.00 92.31 241 GLU A N 1
ATOM 1914 C CA . GLU A 1 241 ? -22.999 -14.131 36.693 1.00 92.31 241 GLU A CA 1
ATOM 1915 C C . GLU A 1 241 ? -23.302 -15.288 37.658 1.00 92.31 241 GLU A C 1
ATOM 1917 O O . GLU A 1 241 ? -24.362 -15.322 38.280 1.00 92.31 241 GLU A O 1
ATOM 1922 N N . GLN A 1 242 ? -22.336 -16.186 37.883 1.00 93.69 242 GLN A N 1
ATOM 1923 C CA . GLN A 1 242 ? -22.453 -17.237 38.898 1.00 93.69 242 GLN A CA 1
ATOM 1924 C C . GLN A 1 242 ? -22.620 -16.660 40.311 1.00 93.69 242 GLN A C 1
ATOM 1926 O O . GLN A 1 242 ? -23.483 -17.121 41.059 1.00 93.69 242 GLN A O 1
ATOM 1931 N N . GLN A 1 243 ? -21.841 -15.635 40.676 1.00 94.38 243 GLN A N 1
ATOM 1932 C CA . GLN A 1 243 ? -21.990 -14.955 41.968 1.00 94.38 243 GLN A CA 1
ATOM 1933 C C . GLN A 1 243 ? -23.368 -14.301 42.113 1.00 94.38 243 GLN A C 1
ATOM 1935 O O . GLN A 1 243 ? -24.006 -14.445 43.156 1.00 94.38 243 GLN A O 1
ATOM 1940 N N . PHE A 1 244 ? -23.853 -13.626 41.072 1.00 92.50 244 PHE A N 1
ATOM 1941 C CA . PHE A 1 244 ? -25.175 -13.009 41.064 1.00 92.50 244 PHE A CA 1
ATOM 1942 C C . PHE A 1 244 ? -26.280 -14.050 41.269 1.00 92.50 244 PHE A C 1
ATOM 1944 O O . PHE A 1 244 ? -27.124 -13.873 42.146 1.00 92.50 244 PHE A O 1
ATOM 1951 N N . ASN A 1 245 ? -26.219 -15.174 40.551 1.00 92.25 245 ASN A N 1
ATOM 1952 C CA . ASN A 1 245 ? -27.184 -16.265 40.690 1.00 92.25 245 ASN A CA 1
ATOM 1953 C C . ASN A 1 245 ? -27.198 -16.852 42.114 1.00 92.25 245 ASN A C 1
ATOM 1955 O O . ASN A 1 245 ? -28.266 -17.134 42.659 1.00 92.25 245 ASN A O 1
ATOM 1959 N N . LEU A 1 246 ? -26.031 -16.988 42.759 1.00 93.44 246 LEU A N 1
ATOM 1960 C CA . LEU A 1 246 ? -25.935 -17.433 44.157 1.00 93.44 246 LEU A CA 1
ATOM 1961 C C . LEU A 1 246 ? -26.551 -16.420 45.137 1.00 93.44 246 LEU A C 1
ATOM 1963 O O . LEU A 1 246 ? -27.286 -16.805 46.050 1.00 93.44 246 LEU A O 1
ATOM 1967 N N . LEU A 1 247 ? -26.274 -15.125 44.953 1.00 90.69 247 LEU A N 1
ATOM 1968 C CA . LEU A 1 247 ? -26.871 -14.058 45.764 1.00 90.69 247 LEU A CA 1
ATOM 1969 C C . LEU A 1 247 ? -28.391 -13.983 45.584 1.00 90.69 247 LEU A C 1
ATOM 1971 O O . LEU A 1 247 ? -29.115 -13.784 46.566 1.00 90.69 247 LEU A O 1
ATOM 1975 N N . GLN A 1 248 ? -28.878 -14.172 44.359 1.00 91.75 248 GLN A N 1
ATOM 1976 C CA . GLN A 1 248 ? -30.303 -14.207 44.054 1.00 91.75 248 GLN A CA 1
ATOM 1977 C C . GLN A 1 248 ? -30.981 -15.380 44.771 1.00 91.75 248 GLN A C 1
ATOM 1979 O O . GLN A 1 248 ? -31.923 -15.156 45.528 1.00 91.75 248 GLN A O 1
ATOM 1984 N N . ALA A 1 249 ? -30.425 -16.592 44.670 1.00 89.94 249 ALA A N 1
ATOM 1985 C CA . ALA A 1 249 ? -30.946 -17.763 45.377 1.00 89.94 249 ALA A CA 1
ATOM 1986 C C . ALA A 1 249 ? -30.987 -17.566 46.907 1.00 89.94 249 ALA A C 1
ATOM 1988 O O . ALA A 1 249 ? -31.966 -17.926 47.563 1.00 89.94 249 ALA A O 1
ATOM 1989 N N . SER A 1 250 ? -29.954 -16.945 47.493 1.00 89.75 250 SER A N 1
ATOM 1990 C CA . SER A 1 250 ? -29.946 -16.610 48.927 1.00 89.75 250 SER A CA 1
ATOM 1991 C C . SER A 1 250 ? -31.026 -15.585 49.293 1.00 89.75 250 SER A C 1
ATOM 1993 O O . SER A 1 250 ? -31.657 -15.687 50.349 1.00 89.75 250 SER A O 1
ATOM 1995 N N . THR A 1 251 ? -31.263 -14.601 48.425 1.00 86.56 251 THR A N 1
ATOM 1996 C CA . THR A 1 251 ? -32.292 -13.573 48.625 1.00 86.56 251 THR A CA 1
ATOM 1997 C C . THR A 1 251 ? -33.693 -14.173 48.547 1.00 86.56 251 THR A C 1
ATOM 1999 O O . THR A 1 251 ? -34.515 -13.904 49.425 1.00 86.56 251 THR A O 1
ATOM 2002 N N . ASP A 1 252 ? -33.937 -15.061 47.584 1.00 88.62 252 ASP A N 1
ATOM 2003 C CA . ASP A 1 252 ? -35.202 -15.787 47.442 1.00 88.62 252 ASP A CA 1
ATOM 2004 C C . ASP A 1 252 ? -35.476 -16.674 48.667 1.00 88.62 252 ASP A C 1
ATOM 2006 O O . ASP A 1 252 ? -36.582 -16.680 49.217 1.00 88.62 252 ASP A O 1
ATOM 2010 N N . GLN A 1 253 ? -34.447 -17.353 49.187 1.00 88.50 253 GLN A N 1
ATOM 2011 C CA . GLN A 1 253 ? -34.553 -18.174 50.396 1.00 88.50 253 GLN A CA 1
ATOM 2012 C C . GLN A 1 253 ? -34.868 -17.332 51.647 1.00 88.50 253 GLN A C 1
ATOM 2014 O O . GLN A 1 253 ? -35.702 -17.720 52.477 1.00 88.50 253 GLN A O 1
ATOM 2019 N N . LYS A 1 254 ? -34.255 -16.146 51.775 1.00 85.50 254 LYS A N 1
ATOM 2020 C CA . LYS A 1 254 ? -34.599 -15.169 52.824 1.00 85.50 254 LYS A CA 1
ATOM 2021 C C . LYS A 1 254 ? -36.031 -14.652 52.667 1.00 85.50 254 LYS A C 1
ATOM 2023 O O . LYS A 1 254 ? -36.734 -14.536 53.670 1.00 85.50 254 LYS A O 1
ATOM 2028 N N . GLY A 1 255 ? -36.486 -14.394 51.439 1.00 84.88 255 GLY A N 1
ATOM 2029 C CA . GLY A 1 255 ? -37.871 -14.029 51.132 1.00 84.88 255 GLY A CA 1
ATOM 2030 C C . GLY A 1 255 ? -38.867 -15.101 51.576 1.00 84.88 255 GLY A C 1
ATOM 2031 O O . GLY A 1 255 ? -39.816 -14.799 52.302 1.00 84.88 255 GLY A O 1
ATOM 2032 N N . SER A 1 256 ? -38.601 -16.367 51.243 1.00 86.94 256 SER A N 1
ATOM 2033 C CA . SER A 1 256 ? -39.431 -17.503 51.664 1.00 86.94 256 SER A CA 1
ATOM 2034 C C . SER A 1 256 ? -39.459 -17.666 53.186 1.00 86.94 256 SER A C 1
ATOM 2036 O O . SER A 1 256 ? -40.512 -17.937 53.764 1.00 86.94 256 SER A O 1
ATOM 2038 N N . SER A 1 257 ? -38.319 -17.468 53.853 1.00 87.06 257 SER A N 1
ATOM 2039 C CA . SER A 1 257 ? -38.233 -17.519 55.318 1.00 87.06 257 SER A CA 1
ATOM 2040 C C . SER A 1 257 ? -39.042 -16.389 55.960 1.00 87.06 257 SER A C 1
ATOM 2042 O O . SER A 1 257 ? -39.777 -16.615 56.919 1.00 87.06 257 SER A O 1
ATOM 2044 N N . ARG A 1 258 ? -38.977 -15.177 55.396 1.00 90.00 258 ARG A N 1
ATOM 2045 C CA . ARG A 1 258 ? -39.757 -14.019 55.851 1.00 90.00 258 ARG A CA 1
ATOM 2046 C C . ARG A 1 258 ? -41.263 -14.229 55.675 1.00 90.00 258 ARG A C 1
ATOM 2048 O O . ARG A 1 258 ? -42.018 -13.885 56.581 1.00 90.00 258 ARG A O 1
ATOM 2055 N N . LEU A 1 259 ? -41.697 -14.820 54.559 1.00 87.88 259 LEU A N 1
ATOM 2056 C CA . LEU A 1 259 ? -43.098 -15.206 54.349 1.00 87.88 259 LEU A CA 1
ATOM 2057 C C . LEU A 1 259 ? -43.556 -16.236 55.388 1.00 87.88 259 LEU A C 1
ATOM 2059 O O . LEU A 1 259 ? -44.623 -16.076 55.976 1.00 87.88 259 LEU A O 1
ATOM 2063 N N . LYS A 1 260 ? -42.724 -17.242 55.688 1.00 92.06 260 LYS A N 1
ATOM 2064 C CA . LYS A 1 260 ? -43.031 -18.240 56.723 1.00 92.06 260 LYS A CA 1
ATOM 2065 C C . LYS A 1 260 ? -43.158 -17.621 58.114 1.00 92.06 260 LYS A C 1
ATOM 2067 O O . LYS A 1 260 ? -44.054 -17.990 58.868 1.00 92.06 260 LYS A O 1
ATOM 2072 N N . ILE A 1 261 ? -42.285 -16.672 58.447 1.00 89.25 261 ILE A N 1
ATOM 2073 C CA . ILE A 1 261 ? -42.354 -15.925 59.709 1.00 89.25 261 ILE A CA 1
ATOM 2074 C C . ILE A 1 261 ? -43.668 -15.138 59.790 1.00 89.25 261 ILE A C 1
ATOM 2076 O O . ILE A 1 261 ? -44.352 -15.232 60.804 1.00 89.25 261 ILE A O 1
ATOM 2080 N N . LEU A 1 262 ? -44.069 -14.443 58.719 1.00 90.12 262 LEU A N 1
ATOM 2081 C CA . LEU A 1 262 ? -45.350 -13.724 58.643 1.00 90.12 262 LEU A CA 1
ATOM 2082 C C . LEU A 1 262 ? -46.569 -14.651 58.813 1.00 90.12 262 LEU A C 1
ATOM 2084 O O . LEU A 1 262 ? -47.497 -14.312 59.548 1.00 90.12 262 LEU A O 1
ATOM 2088 N N . GLU A 1 263 ? -46.568 -15.838 58.197 1.00 91.00 263 GLU A N 1
ATOM 2089 C CA . GLU A 1 263 ? -47.614 -16.856 58.412 1.00 91.00 263 GLU A CA 1
ATOM 2090 C C . GLU A 1 263 ? -47.680 -17.330 59.871 1.00 91.00 263 GLU A C 1
ATOM 2092 O O . GLU A 1 263 ? -48.758 -17.536 60.424 1.00 91.00 263 GLU A O 1
ATOM 2097 N N . LEU A 1 264 ? -46.530 -17.532 60.518 1.00 92.06 264 LEU A N 1
ATOM 2098 C CA . LEU A 1 264 ? -46.501 -17.935 61.924 1.00 92.06 264 LEU A CA 1
ATOM 2099 C C . LEU A 1 264 ? -46.968 -16.802 62.842 1.00 92.06 264 LEU A C 1
ATOM 2101 O O . LEU A 1 264 ? -47.681 -17.060 63.807 1.00 92.06 264 LEU A O 1
ATOM 2105 N N . GLN A 1 265 ? -46.621 -15.554 62.526 1.00 89.56 265 GLN A N 1
ATOM 2106 C CA . GLN A 1 265 ? -47.060 -14.378 63.278 1.00 89.56 265 GLN A CA 1
ATOM 2107 C C . GLN A 1 265 ? -48.567 -14.146 63.172 1.00 89.56 265 GLN A C 1
ATOM 2109 O O . GLN A 1 265 ? -49.207 -13.841 64.174 1.00 89.56 265 GLN A O 1
ATOM 2114 N N . THR A 1 266 ? -49.152 -14.333 61.988 1.00 91.19 266 THR A N 1
ATOM 2115 C CA . THR A 1 266 ? -50.611 -14.246 61.803 1.00 91.19 266 THR A CA 1
ATOM 2116 C C . THR A 1 266 ? -51.337 -15.325 62.602 1.00 91.19 266 THR A C 1
ATOM 2118 O O . THR A 1 266 ? -52.235 -14.992 63.372 1.00 91.19 266 THR A O 1
ATOM 2121 N N . LYS A 1 267 ? -50.877 -16.582 62.547 1.00 92.31 267 LYS A N 1
ATOM 2122 C CA . LYS A 1 267 ? -51.420 -17.667 63.386 1.00 92.31 267 LYS A CA 1
ATOM 2123 C C . LYS A 1 267 ? -51.270 -17.404 64.885 1.00 92.31 267 LYS A C 1
ATOM 2125 O O . LYS A 1 267 ? -52.172 -17.716 65.656 1.00 92.31 267 LYS A O 1
ATOM 2130 N N . LEU A 1 268 ? -50.139 -16.841 65.314 1.00 91.44 268 LEU A N 1
ATOM 2131 C CA . LEU A 1 268 ? -49.919 -16.482 66.716 1.00 91.44 268 LEU A CA 1
ATOM 2132 C C . LEU A 1 268 ? -50.919 -15.413 67.174 1.00 91.44 268 LEU A C 1
ATOM 2134 O O . LEU A 1 268 ? -51.511 -15.556 68.241 1.00 91.44 268 LEU A O 1
ATOM 2138 N N . ASN A 1 269 ? -51.139 -14.385 66.351 1.00 90.56 269 ASN A N 1
ATOM 2139 C CA . ASN A 1 269 ? -52.111 -13.332 66.637 1.00 90.56 269 ASN A CA 1
ATOM 2140 C C . ASN A 1 269 ? -53.545 -13.889 66.693 1.00 90.56 269 ASN A C 1
ATOM 2142 O O . ASN A 1 269 ? -54.295 -13.546 67.602 1.00 90.56 269 ASN A O 1
ATOM 2146 N N . GLU A 1 270 ? -53.924 -14.784 65.774 1.00 91.19 270 GLU A N 1
ATOM 2147 C CA . GLU A 1 270 ? -55.229 -15.466 65.802 1.00 91.19 270 GLU A CA 1
ATOM 2148 C C . GLU A 1 270 ? -55.428 -16.271 67.093 1.00 91.19 270 GLU A C 1
ATOM 2150 O O . GLU A 1 270 ? -56.475 -16.175 67.739 1.00 91.19 270 GLU A O 1
ATOM 2155 N N . LEU A 1 271 ? -54.407 -17.029 67.508 1.00 91.12 271 LEU A N 1
ATOM 2156 C CA . LEU A 1 271 ? -54.441 -17.788 68.757 1.00 91.12 271 LEU A CA 1
ATOM 2157 C C . LEU A 1 271 ? -54.539 -16.871 69.978 1.00 91.12 271 LEU A C 1
ATOM 2159 O O . LEU A 1 271 ? -55.345 -17.160 70.862 1.00 91.12 271 LEU A O 1
ATOM 2163 N N . GLN A 1 272 ? -53.788 -15.763 70.013 1.00 90.50 272 GLN A N 1
ATOM 2164 C CA . GLN A 1 272 ? -53.872 -14.761 71.083 1.00 90.50 272 GLN A CA 1
ATOM 2165 C C . GLN A 1 272 ? -55.278 -14.172 71.208 1.00 90.50 272 GLN A C 1
ATOM 2167 O O . GLN A 1 272 ? -55.805 -14.095 72.317 1.00 90.50 272 GLN A O 1
ATOM 2172 N N . VAL A 1 273 ? -55.917 -13.819 70.088 1.00 92.19 273 VAL A N 1
ATOM 2173 C CA . VAL A 1 273 ? -57.306 -13.336 70.092 1.00 92.19 273 VAL A CA 1
ATOM 2174 C C . VAL A 1 273 ? -58.256 -14.425 70.597 1.00 92.19 273 VAL A C 1
ATOM 2176 O O . VAL A 1 273 ? -59.122 -14.149 71.426 1.00 92.19 273 VAL A O 1
ATOM 2179 N N . SER A 1 274 ? -58.087 -15.678 70.159 1.00 87.56 274 SER A N 1
ATOM 2180 C CA . SER A 1 274 ? -58.927 -16.790 70.631 1.00 87.56 274 SER A CA 1
ATOM 2181 C C . SER A 1 274 ? -58.782 -17.041 72.138 1.00 87.56 274 SER A C 1
ATOM 2183 O O . SER A 1 274 ? -59.778 -17.313 72.812 1.00 87.56 274 SER A O 1
ATOM 2185 N N . LEU A 1 275 ? -57.561 -16.896 72.667 1.00 89.25 275 LEU A N 1
ATOM 2186 C CA . LEU A 1 275 ? -57.255 -17.038 74.085 1.00 89.25 275 LEU A CA 1
ATOM 2187 C C . LEU A 1 275 ? -57.939 -15.928 74.887 1.00 89.25 275 LEU A C 1
ATOM 2189 O O . LEU A 1 275 ? -58.647 -16.232 75.839 1.00 89.25 275 LEU A O 1
ATOM 2193 N N . GLN A 1 276 ? -57.828 -14.672 74.444 1.00 90.12 276 GLN A N 1
ATOM 2194 C CA . GLN A 1 276 ? -58.523 -13.537 75.062 1.00 90.12 276 GLN A CA 1
ATOM 2195 C C . GLN A 1 276 ? -60.041 -13.744 75.115 1.00 90.12 276 GLN A C 1
ATOM 2197 O O . GLN A 1 276 ? -60.677 -13.496 76.138 1.00 90.12 276 GLN A O 1
ATOM 2202 N N . VAL A 1 277 ? -60.638 -14.241 74.029 1.00 89.88 277 VAL A N 1
ATOM 2203 C CA . VAL A 1 277 ? -62.078 -14.540 73.990 1.00 89.88 277 VAL A CA 1
ATOM 2204 C C . VAL A 1 277 ? -62.441 -15.666 74.966 1.00 89.88 277 VAL A C 1
ATOM 2206 O O . VAL A 1 277 ? -63.501 -15.621 75.595 1.00 89.88 277 VAL A O 1
ATOM 2209 N N . ALA A 1 278 ? -61.590 -16.685 75.103 1.00 82.88 278 ALA A N 1
ATOM 2210 C CA . ALA A 1 278 ? -61.791 -17.763 76.067 1.00 82.88 278 ALA A CA 1
ATOM 2211 C C . ALA A 1 278 ? -61.654 -17.269 77.518 1.00 82.88 278 ALA A C 1
ATOM 2213 O O . ALA A 1 278 ? -62.490 -17.622 78.350 1.00 82.88 278 ALA A O 1
ATOM 2214 N N . GLU A 1 279 ? -60.673 -16.412 77.804 1.00 87.69 279 GLU A N 1
ATOM 2215 C CA . GLU A 1 279 ? -60.485 -15.764 79.107 1.00 87.69 279 GLU A CA 1
ATOM 2216 C C . GLU A 1 279 ? -61.689 -14.892 79.478 1.00 87.69 279 GLU A C 1
ATOM 2218 O O . GLU A 1 279 ? -62.221 -15.016 80.581 1.00 87.69 279 GLU A O 1
ATOM 2223 N N . GLU A 1 280 ? -62.205 -14.077 78.551 1.00 85.94 280 GLU A N 1
ATOM 2224 C CA . GLU A 1 280 ? -63.425 -13.299 78.792 1.00 85.94 280 GLU A CA 1
ATOM 2225 C C . GLU A 1 280 ? -64.645 -14.186 79.064 1.00 85.94 280 GLU A C 1
ATOM 2227 O O . GLU A 1 280 ? -65.484 -13.853 79.906 1.00 85.94 280 GLU A O 1
ATOM 2232 N N . ARG A 1 281 ? -64.782 -15.310 78.349 1.00 83.75 281 ARG A N 1
ATOM 2233 C CA . ARG A 1 281 ? -65.866 -16.275 78.592 1.00 83.75 281 ARG A CA 1
ATOM 2234 C C . ARG A 1 281 ? -65.727 -16.941 79.957 1.00 83.75 281 ARG A C 1
ATOM 2236 O O . ARG A 1 281 ? -66.732 -17.061 80.654 1.00 83.75 281 ARG A O 1
ATOM 2243 N N . ALA A 1 282 ? -64.515 -17.329 80.347 1.00 80.88 282 ALA A N 1
ATOM 2244 C CA . ALA A 1 282 ? -64.238 -17.893 81.664 1.00 80.88 282 ALA A CA 1
ATOM 2245 C C . ALA A 1 282 ? -64.561 -16.884 82.776 1.00 80.88 282 ALA A C 1
ATOM 2247 O O . ALA A 1 282 ? -65.300 -17.217 83.697 1.00 80.88 282 ALA A O 1
ATOM 2248 N N . ALA A 1 283 ? -64.131 -15.627 82.632 1.00 84.94 283 ALA A N 1
ATOM 2249 C CA . ALA A 1 283 ? -64.432 -14.558 83.586 1.00 84.94 283 ALA A CA 1
ATOM 2250 C C . ALA A 1 283 ? -65.941 -14.263 83.700 1.00 84.94 283 ALA A C 1
ATOM 2252 O O . ALA A 1 283 ? -66.446 -13.956 84.782 1.00 84.94 283 ALA A O 1
ATOM 2253 N N . LYS A 1 284 ? -66.693 -14.359 82.594 1.00 82.38 284 LYS A N 1
ATOM 2254 C CA . LYS A 1 284 ? -68.163 -14.239 82.608 1.00 82.38 284 LYS A CA 1
ATOM 2255 C C . LYS A 1 284 ? -68.821 -15.418 83.331 1.00 82.38 284 LYS A C 1
ATOM 2257 O O . LYS A 1 284 ? -69.700 -15.187 84.157 1.00 82.38 284 LYS A O 1
ATOM 2262 N N . ALA A 1 285 ? -68.377 -16.647 83.068 1.00 79.38 285 ALA A N 1
ATOM 2263 C CA . ALA A 1 285 ? -68.880 -17.843 83.746 1.00 79.38 285 ALA A CA 1
ATOM 2264 C C . ALA A 1 285 ? -68.568 -17.833 85.254 1.00 79.38 285 ALA A C 1
ATOM 2266 O O . ALA A 1 285 ? -69.400 -18.241 86.061 1.00 79.38 285 ALA A O 1
ATOM 2267 N N . GLU A 1 286 ? -67.401 -17.320 85.646 1.00 76.12 286 GLU A N 1
ATOM 2268 C CA . GLU A 1 286 ? -67.008 -17.165 87.049 1.00 76.12 286 GLU A CA 1
ATOM 2269 C C . GLU A 1 286 ? -67.919 -16.164 87.779 1.00 76.12 286 GLU A C 1
ATOM 2271 O O . GLU A 1 286 ? -68.466 -16.479 88.836 1.00 76.12 286 GLU A O 1
ATOM 2276 N N . LYS A 1 287 ? -68.214 -15.012 87.156 1.00 80.56 287 LYS A N 1
ATOM 2277 C CA . LYS A 1 287 ? -69.209 -14.053 87.675 1.00 80.56 287 LYS A CA 1
ATOM 2278 C C . LYS A 1 287 ? -70.613 -14.651 87.792 1.00 80.56 287 LYS A C 1
ATOM 2280 O O . LYS A 1 287 ? -71.336 -14.329 88.732 1.00 80.56 287 LYS A O 1
ATOM 2285 N N . GLU A 1 288 ? -71.016 -15.505 86.854 1.00 77.75 288 GLU A N 1
ATOM 2286 C CA . GLU A 1 288 ? -72.318 -16.179 86.895 1.00 77.75 288 GLU A CA 1
ATOM 2287 C C . GLU A 1 288 ? -72.391 -17.226 88.018 1.00 77.75 288 GLU A C 1
ATOM 2289 O O . GLU A 1 288 ? -73.405 -17.309 88.715 1.00 77.75 288 GLU A O 1
ATOM 2294 N N . LEU A 1 289 ? -71.307 -17.971 88.267 1.00 70.81 289 LEU A N 1
ATOM 2295 C CA . LEU A 1 289 ? -71.203 -18.876 89.415 1.00 70.81 289 LEU A CA 1
ATOM 2296 C C . LEU A 1 289 ? -71.243 -18.127 90.752 1.00 70.81 289 LEU A C 1
ATOM 2298 O O . LEU A 1 289 ? -71.897 -18.603 91.682 1.00 70.81 289 LEU A O 1
ATOM 2302 N N . ASP A 1 290 ? -70.619 -16.954 90.852 1.00 71.88 290 ASP A N 1
ATOM 2303 C CA . ASP A 1 290 ? -70.682 -16.123 92.059 1.00 71.88 290 ASP A CA 1
ATOM 2304 C C . ASP A 1 290 ? -72.079 -15.527 92.293 1.00 71.88 290 ASP A C 1
ATOM 2306 O O . ASP A 1 290 ? -72.570 -15.536 93.427 1.00 71.88 290 ASP A O 1
ATOM 2310 N N . LEU A 1 291 ? -72.786 -15.106 91.236 1.00 68.69 291 LEU A N 1
ATOM 2311 C CA . LEU A 1 291 ? -74.204 -14.741 91.350 1.00 68.69 291 LEU A CA 1
ATOM 2312 C C . LEU A 1 291 ? -75.061 -15.940 91.784 1.00 68.69 291 LEU A C 1
ATOM 2314 O O . LEU A 1 291 ? -75.949 -15.800 92.624 1.00 68.69 291 LEU A O 1
ATOM 2318 N N . ARG A 1 292 ? -74.781 -17.140 91.262 1.00 63.28 292 ARG A N 1
ATOM 2319 C CA . ARG A 1 292 ? -75.508 -18.367 91.621 1.00 63.28 292 ARG A CA 1
ATOM 2320 C C . ARG A 1 292 ? -75.218 -18.817 93.059 1.00 63.28 292 ARG A C 1
ATOM 2322 O O . ARG A 1 292 ? -76.119 -19.339 93.713 1.00 63.28 292 ARG A O 1
ATOM 2329 N N . ARG A 1 293 ? -74.018 -18.540 93.587 1.00 60.56 293 ARG A N 1
ATOM 2330 C CA . ARG A 1 293 ? -73.667 -18.699 95.012 1.00 60.56 293 ARG A CA 1
ATOM 2331 C C . ARG A 1 293 ? -74.421 -17.725 95.923 1.00 60.56 293 ARG A C 1
ATOM 2333 O O . ARG A 1 293 ? -74.768 -18.115 97.031 1.00 60.56 293 ARG A O 1
ATOM 2340 N N . GLN A 1 294 ? -74.747 -16.508 95.475 1.00 56.47 294 GLN A N 1
ATOM 2341 C CA . GLN A 1 294 ? -75.587 -15.581 96.257 1.00 56.47 294 GLN A CA 1
ATOM 2342 C C . GLN A 1 294 ? -77.067 -15.998 96.337 1.00 56.47 294 GLN A C 1
ATOM 2344 O O . GLN A 1 294 ? -77.762 -15.596 97.270 1.00 56.47 294 GLN A O 1
ATOM 2349 N N . VAL A 1 295 ? -77.557 -16.820 95.401 1.00 54.75 295 VAL A N 1
ATOM 2350 C CA . VAL A 1 295 ? -78.973 -17.235 95.335 1.00 54.75 295 VAL A CA 1
ATOM 2351 C C . VAL A 1 295 ? -79.272 -18.501 96.162 1.00 54.75 295 VAL A C 1
ATOM 2353 O O . VAL A 1 295 ? -80.432 -18.772 96.467 1.00 54.75 295 VAL A O 1
ATOM 2356 N N . GLN A 1 296 ? -78.263 -19.242 96.633 1.00 45.12 296 GLN A N 1
ATOM 2357 C CA . GLN A 1 296 ? -78.447 -20.359 97.573 1.00 45.12 296 GLN A CA 1
ATOM 2358 C C . GLN A 1 296 ? -78.032 -19.972 99.000 1.00 45.12 296 GLN A C 1
ATOM 2360 O O . GLN A 1 296 ? -76.871 -20.084 99.379 1.00 45.12 296 GLN A O 1
ATOM 2365 N N . LYS A 1 297 ? -79.008 -19.572 99.827 1.00 47.69 297 LYS A N 1
ATOM 2366 C CA . LYS A 1 297 ? -78.893 -19.654 101.296 1.00 47.69 297 LYS A CA 1
ATOM 2367 C C . LYS A 1 297 ? -79.254 -21.067 101.773 1.00 47.69 297 LYS A C 1
ATOM 2369 O O . LYS A 1 297 ? -80.278 -21.603 101.354 1.00 47.69 297 LYS A O 1
ATOM 2374 N N . PRO A 1 298 ? -78.456 -21.624 102.694 1.00 45.19 298 PRO A N 1
ATOM 2375 C CA . PRO A 1 298 ? -78.915 -21.897 104.067 1.00 45.19 298 PRO A CA 1
ATOM 2376 C C . PRO A 1 298 ? -77.927 -21.249 105.069 1.00 45.19 298 PRO A C 1
ATOM 2378 O O . PRO A 1 298 ? -76.728 -21.243 104.830 1.00 45.19 298 PRO A O 1
ATOM 2381 N N . VAL A 1 299 ? -78.320 -20.421 106.045 1.00 38.09 299 VAL A N 1
ATOM 2382 C CA . VAL A 1 299 ? -78.977 -20.668 107.352 1.00 38.09 299 VAL A CA 1
ATOM 2383 C C . VAL A 1 299 ? -78.189 -21.592 108.307 1.00 38.09 299 VAL A C 1
ATOM 2385 O O . VAL A 1 299 ? -78.083 -22.789 108.061 1.00 38.09 299 VAL A O 1
ATOM 2388 N N . ASN A 1 300 ? -77.785 -20.979 109.439 1.00 37.62 300 ASN A N 1
ATOM 2389 C CA . ASN A 1 300 ? -77.191 -21.474 110.705 1.00 37.62 300 ASN A CA 1
ATOM 2390 C C . ASN A 1 300 ? -75.670 -21.766 110.681 1.00 37.62 300 ASN A C 1
ATOM 2392 O O . ASN A 1 300 ? -75.191 -22.411 109.765 1.00 37.62 300 ASN A O 1
ATOM 2396 N N . SER A 1 301 ? -74.828 -21.324 111.631 1.00 34.53 301 SER A N 1
ATOM 2397 C CA . SER A 1 301 ? -75.040 -20.934 113.037 1.00 34.53 301 SER A CA 1
ATOM 2398 C C . SER A 1 301 ? -73.897 -20.065 113.617 1.00 34.53 301 SER A C 1
ATOM 2400 O O . SER A 1 301 ? -72.731 -20.331 113.355 1.00 34.53 301 SER A O 1
ATOM 2402 N N . SER A 1 302 ? -74.288 -19.119 114.483 1.00 33.78 302 SER A N 1
ATOM 2403 C CA . SER A 1 302 ? -73.623 -18.599 115.700 1.00 33.78 302 SER A CA 1
ATOM 2404 C C . SER A 1 302 ? -72.200 -18.008 115.648 1.00 33.78 302 SER A C 1
ATOM 2406 O O . SER A 1 302 ? -71.223 -18.730 115.489 1.00 33.78 302 SER A O 1
ATOM 2408 N N . LEU A 1 303 ? -72.067 -16.723 115.995 1.00 38.72 303 LEU A N 1
ATOM 2409 C CA . LEU A 1 303 ? -71.677 -16.274 117.348 1.00 38.72 303 LEU A CA 1
ATOM 2410 C C . LEU A 1 303 ? -71.497 -14.748 117.351 1.00 38.72 303 LEU A C 1
ATOM 2412 O O . LEU A 1 303 ? -70.690 -14.184 116.617 1.00 38.72 303 LEU A O 1
ATOM 2416 N N . THR A 1 304 ? -72.303 -14.094 118.178 1.00 41.94 304 THR A N 1
ATOM 2417 C CA . THR A 1 304 ? -72.282 -12.666 118.489 1.00 41.94 304 THR A CA 1
ATOM 2418 C C . THR A 1 304 ? -71.121 -12.348 119.429 1.00 41.94 304 THR A C 1
ATOM 2420 O O . THR A 1 304 ? -70.953 -12.980 120.466 1.00 41.94 304 THR A O 1
ATOM 2423 N N . VAL A 1 305 ? -70.340 -11.327 119.077 1.00 47.84 305 VAL A N 1
ATOM 2424 C CA . VAL A 1 305 ? -69.189 -10.800 119.840 1.00 47.84 305 VAL A CA 1
ATOM 2425 C C . VAL A 1 305 ? -69.636 -9.891 121.010 1.00 47.84 305 VAL A C 1
ATOM 2427 O O . VAL A 1 305 ? -68.821 -9.281 121.691 1.00 47.84 305 VAL A O 1
ATOM 2430 N N . GLU A 1 306 ? -70.935 -9.836 121.312 1.00 45.97 306 GLU A N 1
ATOM 2431 C CA . GLU A 1 306 ? -71.506 -8.977 122.363 1.00 45.97 306 GLU A CA 1
ATOM 2432 C C . GLU A 1 306 ? -71.381 -9.518 123.799 1.00 45.97 306 GLU A C 1
ATOM 2434 O O . GLU A 1 306 ? -71.780 -8.836 124.739 1.00 45.97 306 GLU A O 1
ATOM 2439 N N . GLU A 1 307 ? -70.763 -10.685 124.013 1.00 48.34 307 GLU A N 1
ATOM 2440 C CA . GLU A 1 307 ? -70.623 -11.271 125.361 1.00 48.34 307 GLU A CA 1
ATOM 2441 C C . GLU A 1 307 ? -69.187 -11.311 125.919 1.00 48.34 307 GLU A C 1
ATOM 2443 O O . GLU A 1 307 ? -68.989 -11.767 127.041 1.00 48.34 307 GLU A O 1
ATOM 2448 N N . PHE A 1 308 ? -68.181 -10.750 125.232 1.00 41.75 308 PHE A N 1
ATOM 2449 C CA . PHE A 1 308 ? -66.802 -10.685 125.766 1.00 41.75 308 PHE A CA 1
ATOM 2450 C C . PHE A 1 308 ? -66.355 -9.290 126.249 1.00 41.75 308 PHE A C 1
ATOM 2452 O O . PHE A 1 308 ? -65.196 -9.085 126.602 1.00 41.75 308 PHE A O 1
ATOM 2459 N N . GLY A 1 309 ? -67.277 -8.324 126.310 1.00 46.44 309 GLY A N 1
ATOM 2460 C CA . GLY A 1 309 ? -66.998 -6.925 126.661 1.00 46.44 309 GLY A CA 1
ATOM 2461 C C . GLY A 1 309 ? -67.198 -6.536 128.132 1.00 46.44 309 GLY A C 1
ATOM 2462 O O . GLY A 1 309 ? -67.325 -5.349 128.415 1.00 46.44 309 GLY A O 1
ATOM 2463 N N . LYS A 1 310 ? -67.284 -7.485 129.078 1.00 46.38 310 LYS A N 1
ATOM 2464 C CA . LYS A 1 310 ? -67.542 -7.180 130.507 1.00 46.38 310 LYS A CA 1
ATOM 2465 C C . LYS A 1 310 ? -66.505 -7.696 131.512 1.00 46.38 310 LYS A C 1
ATOM 2467 O O . LYS A 1 310 ? -66.799 -7.736 132.702 1.00 46.38 310 LYS A O 1
ATOM 2472 N N . ALA A 1 311 ? -65.285 -8.022 131.079 1.00 50.41 311 ALA A N 1
ATOM 2473 C CA . ALA A 1 311 ? -64.231 -8.468 132.004 1.00 50.41 311 ALA A CA 1
ATOM 2474 C C . ALA A 1 311 ? -62.906 -7.685 131.960 1.00 50.41 311 ALA A C 1
ATOM 2476 O O . ALA A 1 311 ? -62.028 -7.979 132.764 1.00 50.41 311 ALA A O 1
ATOM 2477 N N . VAL A 1 312 ? -62.736 -6.669 131.106 1.00 50.00 312 VAL A N 1
ATOM 2478 C CA . VAL A 1 312 ? -61.531 -5.818 131.139 1.00 50.00 312 VAL A CA 1
ATOM 2479 C C . VAL A 1 312 ? -61.929 -4.382 130.799 1.00 50.00 312 VAL A C 1
ATOM 2481 O O . VAL A 1 312 ? -62.279 -4.087 129.662 1.00 50.00 312 VAL A O 1
ATOM 2484 N N . GLY A 1 313 ? -61.959 -3.510 131.807 1.00 54.66 313 GLY A N 1
ATOM 2485 C CA . GLY A 1 313 ? -62.453 -2.138 131.702 1.00 54.66 313 GLY A CA 1
ATOM 2486 C C . GLY A 1 313 ? -61.611 -1.243 130.792 1.00 54.66 313 GLY A C 1
ATOM 2487 O O . GLY A 1 313 ? -60.580 -0.736 131.219 1.00 54.66 313 GLY A O 1
ATOM 2488 N N . PHE A 1 314 ? -62.104 -0.998 129.579 1.00 47.41 314 PHE A N 1
ATOM 2489 C CA . PHE A 1 314 ? -61.628 0.062 128.693 1.00 47.41 314 PHE A CA 1
ATOM 2490 C C . PHE A 1 314 ? -62.826 0.803 128.087 1.00 47.41 314 PHE A C 1
ATOM 2492 O O . PHE A 1 314 ? -63.775 0.182 127.605 1.00 47.41 314 PHE A O 1
ATOM 2499 N N . GLU A 1 315 ? -62.801 2.133 128.155 1.00 56.22 315 GLU A N 1
ATOM 2500 C CA . GLU A 1 315 ? -63.855 3.011 127.647 1.00 56.22 315 GLU A CA 1
ATOM 2501 C C . GLU A 1 315 ? -63.743 3.211 126.126 1.00 56.22 315 GLU A C 1
ATOM 2503 O O . GLU A 1 315 ? -62.661 3.344 125.560 1.00 56.22 315 GLU A O 1
ATOM 2508 N N . SER A 1 316 ? -64.897 3.296 125.455 1.00 57.88 316 SER A N 1
ATOM 2509 C CA . SER A 1 316 ? -65.046 3.428 123.995 1.00 57.88 316 SER A CA 1
ATOM 2510 C C . SER A 1 316 ? -64.469 4.720 123.386 1.00 57.88 316 SER A C 1
ATOM 2512 O O . SER A 1 316 ? -64.506 4.874 122.167 1.00 57.88 316 SER A O 1
ATOM 2514 N N . LYS A 1 317 ? -63.950 5.651 124.196 1.00 60.09 317 LYS A N 1
ATOM 2515 C CA . LYS A 1 317 ? -63.412 6.939 123.730 1.00 60.09 317 LYS A CA 1
ATOM 2516 C C . LYS A 1 317 ? -61.939 6.870 123.319 1.00 60.09 317 LYS A C 1
ATOM 2518 O O . LYS A 1 317 ? -61.555 7.538 122.364 1.00 60.09 317 LYS A O 1
ATOM 2523 N N . ASP A 1 318 ? -61.154 5.981 123.925 1.00 59.00 318 ASP A N 1
ATOM 2524 C CA . ASP A 1 318 ? -59.716 5.872 123.634 1.00 59.00 318 ASP A CA 1
ATOM 2525 C C . ASP A 1 318 ? -59.437 5.170 122.287 1.00 59.00 318 ASP A C 1
ATOM 2527 O O . ASP A 1 318 ? -58.407 5.384 121.646 1.00 59.00 318 ASP A O 1
ATOM 2531 N N . ILE A 1 319 ? -60.380 4.348 121.809 1.00 57.81 319 ILE A N 1
ATOM 2532 C CA . ILE A 1 319 ? -60.285 3.627 120.527 1.00 57.81 319 ILE A CA 1
ATOM 2533 C C . ILE A 1 319 ? -60.717 4.520 119.350 1.00 57.81 319 ILE A C 1
ATOM 2535 O O . ILE A 1 319 ? -60.155 4.414 118.257 1.00 57.81 319 ILE A O 1
ATOM 2539 N N . GLU A 1 320 ? -61.664 5.439 119.567 1.00 60.09 320 GLU A N 1
ATOM 2540 C CA . GLU A 1 320 ? -62.045 6.450 118.572 1.00 60.09 320 GLU A CA 1
ATOM 2541 C C . GLU A 1 320 ? -60.912 7.461 118.332 1.00 60.09 320 GLU A C 1
ATOM 2543 O O . GLU A 1 320 ? -60.589 7.749 117.176 1.00 60.09 320 GLU A O 1
ATOM 2548 N N . GLU A 1 321 ? -60.224 7.907 119.389 1.00 60.19 321 GLU A N 1
ATOM 2549 C CA . GLU A 1 321 ? -59.066 8.808 119.279 1.00 60.19 321 GLU A CA 1
ATOM 2550 C C . GLU A 1 321 ? -57.865 8.129 118.585 1.00 60.19 321 GLU A C 1
ATOM 2552 O O . GLU A 1 321 ? -57.210 8.723 117.720 1.00 60.19 321 GLU A O 1
ATOM 2557 N N . ALA A 1 322 ? -57.629 6.838 118.853 1.00 60.62 322 ALA A N 1
ATOM 2558 C CA . ALA A 1 322 ? -56.599 6.052 118.168 1.00 60.62 322 ALA A CA 1
ATOM 2559 C C . ALA A 1 322 ? -56.904 5.823 116.670 1.00 60.62 322 ALA A C 1
ATOM 2561 O O . ALA A 1 322 ? -55.990 5.823 115.836 1.00 60.62 322 ALA A O 1
ATOM 2562 N N . LEU A 1 323 ? -58.181 5.671 116.296 1.00 59.47 323 LEU A N 1
ATOM 2563 C CA . LEU A 1 323 ? -58.606 5.527 114.898 1.00 59.47 323 LEU A CA 1
ATOM 2564 C C . LEU A 1 323 ? -58.568 6.854 114.127 1.00 59.47 323 LEU A C 1
ATOM 2566 O O . LEU A 1 323 ? -58.251 6.848 112.933 1.00 59.47 323 LEU A O 1
ATOM 2570 N N . GLN A 1 324 ? -58.816 7.988 114.784 1.00 64.69 324 GLN A N 1
ATOM 2571 C CA . GLN A 1 324 ? -58.757 9.312 114.160 1.00 64.69 324 GLN A CA 1
ATOM 2572 C C . GLN A 1 324 ? -57.308 9.730 113.843 1.00 64.69 324 GLN A C 1
ATOM 2574 O O . GLN A 1 324 ? -57.028 10.162 112.721 1.00 64.69 324 GLN A O 1
ATOM 2579 N N . ILE A 1 325 ? -56.355 9.445 114.740 1.00 60.94 325 ILE A N 1
ATOM 2580 C CA . ILE A 1 325 ? -54.916 9.682 114.512 1.00 60.94 325 ILE A CA 1
ATOM 2581 C C . ILE A 1 325 ? -54.355 8.771 113.401 1.00 60.94 325 ILE A C 1
ATOM 2583 O O . ILE A 1 325 ? -53.521 9.204 112.600 1.00 60.94 325 ILE A O 1
ATOM 2587 N N . LEU A 1 326 ? -54.826 7.521 113.287 1.00 57.47 326 LEU A N 1
ATOM 2588 C CA . LEU A 1 326 ? -54.428 6.605 112.206 1.00 57.47 326 LEU A CA 1
ATOM 2589 C C . LEU A 1 326 ? -55.043 6.972 110.844 1.00 57.47 326 LEU A C 1
ATOM 2591 O O . LEU A 1 326 ? -54.401 6.758 109.810 1.00 57.47 326 LEU A O 1
ATOM 2595 N N . ARG A 1 327 ? -56.245 7.563 110.816 1.00 61.62 327 ARG A N 1
ATOM 2596 C CA . ARG A 1 327 ? -56.889 8.048 109.582 1.00 61.62 327 ARG A CA 1
ATOM 2597 C C . ARG A 1 327 ? -56.207 9.310 109.044 1.00 61.62 327 ARG A C 1
ATOM 2599 O O . ARG A 1 327 ? -55.993 9.415 107.836 1.00 61.62 327 ARG A O 1
ATOM 2606 N N . GLU A 1 328 ? -55.776 10.206 109.929 1.00 56.38 328 GLU A N 1
ATOM 2607 C CA . GLU A 1 328 ? -55.086 11.451 109.570 1.00 56.38 328 GLU A CA 1
ATOM 2608 C C . GLU A 1 328 ? -53.613 11.218 109.164 1.00 56.38 328 GLU A C 1
ATOM 2610 O O . GLU A 1 328 ? -53.168 11.739 108.137 1.00 56.38 328 GLU A O 1
ATOM 2615 N N . ARG A 1 329 ? -52.887 10.304 109.839 1.00 56.84 329 ARG A N 1
ATOM 2616 C CA . ARG A 1 329 ? -51.521 9.893 109.431 1.00 56.84 329 ARG A CA 1
ATOM 2617 C C . ARG A 1 329 ? -51.461 9.134 108.101 1.00 56.84 329 ARG A C 1
ATOM 2619 O O . ARG A 1 329 ? -50.440 9.207 107.417 1.00 56.84 329 ARG A O 1
ATOM 2626 N N . LYS A 1 330 ? -52.518 8.405 107.720 1.00 57.22 330 LYS A N 1
ATOM 2627 C CA . LYS A 1 330 ? -52.564 7.650 106.452 1.00 57.22 330 LYS A CA 1
ATOM 2628 C C . LYS A 1 330 ? -53.001 8.516 105.260 1.00 57.22 330 LYS A C 1
ATOM 2630 O O . LYS A 1 330 ? -52.575 8.247 104.141 1.00 57.22 330 LYS A O 1
ATOM 2635 N N . SER A 1 331 ? -53.782 9.576 105.493 1.00 57.44 331 SER A N 1
ATOM 2636 C CA . SER A 1 331 ? -54.220 10.516 104.448 1.00 57.44 331 SER A CA 1
ATOM 2637 C C . SER A 1 331 ? -53.124 11.515 104.051 1.00 57.44 331 SER A C 1
ATOM 2639 O O . SER A 1 331 ? -52.860 11.688 102.863 1.00 57.44 331 SER A O 1
ATOM 2641 N N . GLN A 1 332 ? -52.425 12.128 105.016 1.00 57.06 332 GLN A N 1
ATOM 2642 C CA . GLN A 1 332 ? -51.419 13.164 104.720 1.00 57.06 332 GLN A CA 1
ATOM 2643 C C . GLN A 1 332 ? -50.136 12.600 104.083 1.00 57.06 332 GLN A C 1
ATOM 2645 O O . GLN A 1 332 ? -49.590 13.199 103.160 1.00 57.06 332 GLN A O 1
ATOM 2650 N N . LYS A 1 333 ? -49.692 11.399 104.486 1.00 57.81 333 LYS A N 1
ATOM 2651 C CA . LYS A 1 333 ? -48.473 10.777 103.937 1.00 57.81 333 LYS A CA 1
ATOM 2652 C C . LYS A 1 333 ? -48.656 10.219 102.516 1.00 57.81 333 LYS A C 1
ATOM 2654 O O . LYS A 1 333 ? -47.695 10.194 101.759 1.00 57.81 333 LYS A O 1
ATOM 2659 N N . ASN A 1 334 ? -49.875 9.831 102.126 1.00 54.69 334 ASN A N 1
ATOM 2660 C CA . ASN A 1 334 ? -50.167 9.382 100.757 1.00 54.69 334 ASN A CA 1
ATOM 2661 C C . ASN A 1 334 ? -50.431 10.545 99.790 1.00 54.69 334 ASN A C 1
ATOM 2663 O O . ASN A 1 334 ? -50.052 10.449 98.627 1.00 54.69 334 ASN A O 1
ATOM 2667 N N . GLN A 1 335 ? -51.034 11.647 100.245 1.00 55.34 335 GLN A N 1
ATOM 2668 C CA . GLN A 1 335 ? -51.361 12.784 99.377 1.00 55.34 335 GLN A CA 1
ATOM 2669 C C . GLN A 1 335 ? -50.125 13.642 99.043 1.00 55.34 335 GLN A C 1
AT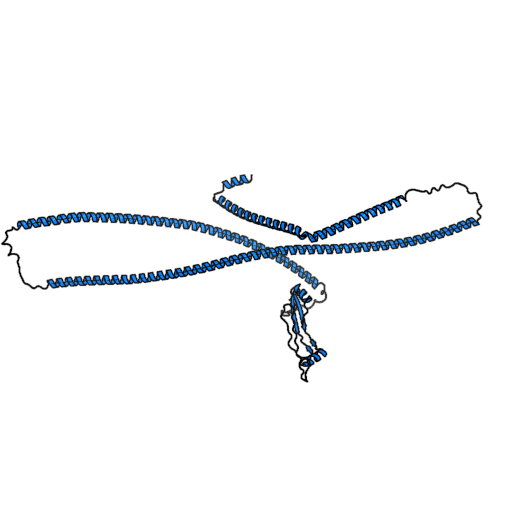OM 2671 O O . GLN A 1 335 ? -50.001 14.124 97.919 1.00 55.34 335 GLN A O 1
ATOM 2676 N N . GLU A 1 336 ? -49.157 13.756 99.961 1.00 56.03 336 GLU A N 1
ATOM 2677 C CA . GLU A 1 336 ? -47.893 14.468 99.713 1.00 56.03 336 GLU A CA 1
ATOM 2678 C C . GLU A 1 336 ? -46.922 13.670 98.818 1.00 56.03 336 GLU A C 1
ATOM 2680 O O . GLU A 1 336 ? -46.247 14.250 97.965 1.00 56.03 336 GLU A O 1
ATOM 2685 N N . VAL A 1 337 ? -46.893 12.335 98.953 1.00 56.88 337 VAL A N 1
ATOM 2686 C CA . VAL A 1 337 ? -46.091 11.441 98.096 1.00 56.88 337 VAL A CA 1
ATOM 2687 C C . VAL A 1 337 ? -46.688 11.359 96.688 1.00 56.88 337 VAL A C 1
ATOM 2689 O O . VAL A 1 337 ? -45.955 11.553 95.722 1.00 56.88 337 VAL A O 1
ATOM 2692 N N . MET A 1 338 ? -48.016 11.229 96.545 1.00 57.09 338 MET A N 1
ATOM 2693 C CA . MET A 1 338 ? -48.670 11.263 95.228 1.00 57.09 338 MET A CA 1
ATOM 2694 C C . MET A 1 338 ? -48.513 12.608 94.516 1.00 57.09 338 MET A C 1
ATOM 2696 O O . MET A 1 338 ? -48.354 12.630 93.302 1.00 57.09 338 MET A O 1
ATOM 2700 N N . MET A 1 339 ? -48.581 13.737 95.226 1.00 58.28 339 MET A N 1
ATOM 2701 C CA . MET A 1 339 ? -48.493 15.056 94.592 1.00 58.28 339 MET A CA 1
ATOM 2702 C C . MET A 1 339 ? -47.054 15.393 94.178 1.00 58.28 339 MET A C 1
ATOM 2704 O O . MET A 1 339 ? -46.855 15.977 93.116 1.00 58.28 339 MET A O 1
ATOM 2708 N N . LYS A 1 340 ? -46.043 14.956 94.945 1.00 58.09 340 LYS A N 1
ATOM 2709 C CA . LYS A 1 340 ? -44.627 15.093 94.564 1.00 58.09 340 LYS A CA 1
ATOM 2710 C C . LYS A 1 340 ? -44.226 14.124 93.449 1.00 58.09 340 LYS A C 1
ATOM 2712 O O . LYS A 1 340 ? -43.525 14.550 92.535 1.00 58.09 340 LYS A O 1
ATOM 2717 N N . GLU A 1 341 ? -44.698 12.875 93.460 1.00 54.78 341 GLU A N 1
ATOM 2718 C CA . GLU A 1 341 ? -44.441 11.913 92.375 1.00 54.78 341 GLU A CA 1
ATOM 2719 C C . GLU A 1 341 ? -45.194 12.275 91.091 1.00 54.78 341 GLU A C 1
ATOM 2721 O O . GLU A 1 341 ? -44.584 12.283 90.023 1.00 54.78 341 GLU A O 1
ATOM 2726 N N . ASN A 1 342 ? -46.469 12.674 91.167 1.00 56.91 342 ASN A N 1
ATOM 2727 C CA . ASN A 1 342 ? -47.220 13.087 89.979 1.00 56.91 342 ASN A CA 1
ATOM 2728 C C . ASN A 1 342 ? -46.693 14.394 89.384 1.00 56.91 342 ASN A C 1
ATOM 2730 O O . ASN 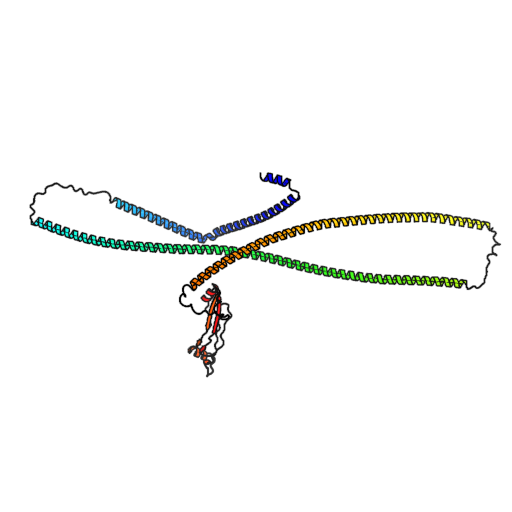A 1 342 ? -46.635 14.500 88.165 1.00 56.91 342 ASN A O 1
ATOM 2734 N N . LEU A 1 343 ? -46.239 15.359 90.193 1.00 57.94 343 LEU A N 1
ATOM 2735 C CA . LEU A 1 343 ? -45.616 16.581 89.670 1.00 57.94 343 LEU A CA 1
ATOM 2736 C C . LEU A 1 343 ? -44.249 16.289 89.023 1.00 57.94 343 LEU A C 1
ATOM 2738 O O . LEU A 1 343 ? -43.934 16.848 87.975 1.00 57.94 343 LEU A O 1
ATOM 2742 N N . HIS A 1 344 ? -43.458 15.362 89.580 1.00 59.16 344 HIS A N 1
ATOM 2743 C CA . HIS A 1 344 ? -42.191 14.938 88.972 1.00 59.16 344 HIS A CA 1
ATOM 2744 C C . HIS A 1 344 ? -42.379 14.139 87.679 1.00 59.16 344 HIS A C 1
ATOM 2746 O O . HIS A 1 344 ? -41.583 14.287 86.752 1.00 59.16 344 HIS A O 1
ATOM 2752 N N . VAL A 1 345 ? -43.401 13.283 87.611 1.00 61.19 345 VAL A N 1
ATOM 2753 C CA . VAL A 1 345 ? -43.725 12.490 86.420 1.00 61.19 345 VAL A CA 1
ATOM 2754 C C . VAL A 1 345 ? -44.335 13.378 85.340 1.00 61.19 345 VAL A C 1
ATOM 2756 O O . VAL A 1 345 ? -43.915 13.282 84.192 1.00 61.19 345 VAL A O 1
ATOM 2759 N N . PHE A 1 346 ? -45.234 14.300 85.692 1.00 56.97 346 PHE A N 1
ATOM 2760 C CA . PHE A 1 346 ? -45.840 15.230 84.739 1.00 56.97 346 PHE A CA 1
ATOM 2761 C C . PHE A 1 346 ? -44.804 16.197 84.155 1.00 56.97 346 PHE A C 1
ATOM 2763 O O . PHE A 1 346 ? -44.712 16.297 82.936 1.00 56.97 346 PHE A O 1
ATOM 2770 N N . ASN A 1 347 ? -43.935 16.795 84.981 1.00 61.75 347 ASN A N 1
ATOM 2771 C CA . ASN A 1 347 ? -42.845 17.643 84.484 1.00 61.75 347 ASN A CA 1
ATOM 2772 C C . ASN A 1 347 ? -41.833 16.844 83.647 1.00 61.75 347 ASN A C 1
ATOM 2774 O O . ASN A 1 347 ? -41.426 17.309 82.592 1.00 61.75 347 ASN A O 1
ATOM 2778 N N . ARG A 1 348 ? -41.488 15.601 84.026 1.00 62.84 348 ARG A N 1
ATOM 2779 C CA . ARG A 1 348 ? -40.612 14.741 83.204 1.00 62.84 348 ARG A CA 1
ATOM 2780 C C . ARG A 1 348 ? -41.244 14.324 81.880 1.00 62.84 348 ARG A C 1
ATOM 2782 O O . ARG A 1 348 ? -40.513 14.159 80.913 1.00 62.84 348 ARG A O 1
ATOM 2789 N N . ILE A 1 349 ? -42.554 14.095 81.829 1.00 64.56 349 ILE A N 1
ATOM 2790 C CA . ILE A 1 349 ? -43.266 13.765 80.587 1.00 64.56 349 ILE A CA 1
ATOM 2791 C C . ILE A 1 349 ? -43.383 15.011 79.707 1.00 64.56 349 ILE A C 1
ATOM 2793 O O . ILE A 1 349 ? -43.158 14.919 78.504 1.00 64.56 349 ILE A O 1
ATOM 2797 N N . GLN A 1 350 ? -43.670 16.175 80.294 1.00 62.53 350 GLN A N 1
ATOM 2798 C CA . GLN A 1 350 ? -43.771 17.439 79.572 1.00 62.53 350 GLN A CA 1
ATOM 2799 C C . GLN A 1 350 ? -42.404 17.866 79.016 1.00 62.53 350 GLN A C 1
ATOM 2801 O O . GLN A 1 350 ? -42.307 18.124 77.816 1.00 62.53 350 GLN A O 1
ATOM 2806 N N . ASP A 1 351 ? -41.338 17.784 79.819 1.00 62.59 351 ASP A N 1
ATOM 2807 C CA . ASP A 1 351 ? -39.956 18.007 79.381 1.00 62.59 351 ASP A CA 1
ATOM 2808 C C . ASP A 1 351 ? -39.533 16.990 78.318 1.00 62.59 351 ASP A C 1
ATOM 2810 O O . ASP A 1 351 ? -39.011 17.397 77.287 1.00 62.59 351 ASP A O 1
ATOM 2814 N N . LYS A 1 352 ? -39.823 15.688 78.493 1.00 69.12 352 LYS A N 1
ATOM 2815 C CA . LYS A 1 352 ? -39.514 14.661 77.479 1.00 69.12 352 LYS A CA 1
ATOM 2816 C C . LYS A 1 352 ? -40.260 14.881 76.165 1.00 69.12 352 LYS A C 1
ATOM 2818 O O . LYS A 1 352 ? -39.662 14.761 75.107 1.00 69.12 352 LYS A O 1
ATOM 2823 N N . SER A 1 353 ? -41.543 15.239 76.209 1.00 67.56 353 SER A N 1
ATOM 2824 C CA . SER A 1 353 ? -42.340 15.505 75.003 1.00 67.56 353 SER A CA 1
ATOM 2825 C C . SER A 1 353 ? -41.884 16.770 74.266 1.00 67.56 353 SER A C 1
ATOM 2827 O O . SER A 1 353 ? -41.864 16.795 73.033 1.00 67.56 353 SER A O 1
ATOM 2829 N N . ALA A 1 354 ? -41.458 17.799 75.007 1.00 70.81 354 ALA A N 1
ATOM 2830 C CA . ALA A 1 354 ? -40.884 19.018 74.453 1.00 70.81 354 ALA A CA 1
ATOM 2831 C C . ALA A 1 354 ? -39.484 18.764 73.874 1.00 70.81 354 ALA A C 1
ATOM 2833 O O . ALA A 1 354 ? -39.188 19.234 72.773 1.00 70.81 354 ALA A O 1
ATOM 2834 N N . THR A 1 355 ? -38.645 17.970 74.552 1.00 74.12 355 THR A N 1
ATOM 2835 C CA . THR A 1 355 ? -37.336 17.562 74.026 1.00 74.12 355 THR A CA 1
ATOM 2836 C C . THR A 1 355 ? -37.471 16.650 72.812 1.00 74.12 355 THR A C 1
ATOM 2838 O O . THR A 1 355 ? -36.773 16.880 71.834 1.00 74.12 355 THR A O 1
ATOM 2841 N N . ASP A 1 356 ? -38.399 15.690 72.807 1.00 78.06 356 ASP A N 1
ATOM 2842 C CA . ASP A 1 356 ? -38.630 14.783 71.674 1.00 78.06 356 ASP A CA 1
ATOM 2843 C C . ASP A 1 356 ? -39.174 15.539 70.456 1.00 78.06 356 ASP A C 1
ATOM 2845 O O . ASP A 1 356 ? -38.738 15.308 69.329 1.00 78.06 356 ASP A O 1
ATOM 2849 N N . SER A 1 357 ? -40.072 16.507 70.669 1.00 77.31 357 SER A N 1
ATOM 2850 C CA . SER A 1 357 ? -40.563 17.382 69.595 1.00 77.31 357 SER A CA 1
ATOM 2851 C C . SER A 1 357 ? -39.448 18.273 69.037 1.00 77.31 357 SER A C 1
ATOM 2853 O O . SER A 1 357 ? -39.356 18.459 67.824 1.00 77.31 357 SER A O 1
ATOM 2855 N N . ALA A 1 358 ? -38.564 18.790 69.896 1.00 81.25 358 ALA A N 1
ATOM 2856 C CA . ALA A 1 358 ? -37.413 19.591 69.481 1.00 81.25 358 ALA A CA 1
ATOM 2857 C C . ALA A 1 358 ? -36.346 18.763 68.742 1.00 81.25 358 ALA A C 1
ATOM 2859 O O . ALA A 1 358 ? -35.774 19.240 67.760 1.00 81.25 358 ALA A O 1
ATOM 2860 N N . VAL A 1 359 ? -36.095 17.523 69.176 1.00 85.06 359 VAL A N 1
ATOM 2861 C CA . VAL A 1 359 ? -35.206 16.573 68.489 1.00 85.06 359 VAL A CA 1
ATOM 2862 C C . VAL A 1 359 ? -35.778 16.231 67.118 1.00 85.06 359 VAL A C 1
ATOM 2864 O O . VAL A 1 359 ? -35.072 16.358 66.123 1.00 85.06 359 VAL A O 1
ATOM 2867 N N . ARG A 1 360 ? -37.076 15.929 67.031 1.00 87.94 360 ARG A N 1
ATOM 2868 C CA . ARG A 1 360 ? -37.729 15.604 65.760 1.00 87.94 360 ARG A CA 1
ATOM 2869 C C . ARG A 1 360 ? -37.792 16.789 64.799 1.00 87.94 360 ARG A C 1
ATOM 2871 O O . ARG A 1 360 ? -37.655 16.599 63.597 1.00 87.94 360 ARG A O 1
ATOM 2878 N N . LEU A 1 361 ? -37.944 18.014 65.309 1.00 87.12 361 LEU A N 1
ATOM 2879 C CA . LEU A 1 361 ? -37.815 19.234 64.506 1.00 87.12 361 LEU A CA 1
ATOM 2880 C C . LEU A 1 361 ? -36.395 19.410 63.961 1.00 87.12 361 LEU A C 1
ATOM 2882 O O . LEU A 1 361 ? -36.247 19.745 62.790 1.00 87.12 361 LEU A O 1
ATOM 2886 N N . LYS A 1 362 ? -35.358 19.156 64.769 1.00 89.06 362 LYS A N 1
ATOM 2887 C CA . LYS A 1 362 ? -33.962 19.197 64.306 1.00 89.06 362 LYS A CA 1
ATOM 2888 C C . LYS A 1 362 ? -33.658 18.112 63.279 1.00 89.06 362 LYS A C 1
ATOM 2890 O O . LYS A 1 362 ? -33.000 18.401 62.288 1.00 89.06 362 LYS A O 1
ATOM 2895 N N . GLU A 1 363 ? -34.152 16.896 63.482 1.00 90.19 363 GLU A N 1
ATOM 2896 C CA . GLU A 1 363 ? -34.031 15.809 62.505 1.00 90.19 363 GLU A CA 1
ATOM 2897 C C . GLU A 1 363 ? -34.733 16.171 61.193 1.00 90.19 363 GLU A C 1
ATOM 2899 O O . GLU A 1 363 ? -34.143 16.036 60.125 1.00 90.19 363 GLU A O 1
ATOM 2904 N N . LEU A 1 364 ? -35.952 16.716 61.257 1.00 91.50 364 LEU A N 1
ATOM 2905 C CA . LEU A 1 364 ? -36.683 17.171 60.073 1.00 91.50 364 LEU A CA 1
ATOM 2906 C C . LEU A 1 364 ? -35.947 18.313 59.350 1.00 91.50 364 LEU A C 1
ATOM 2908 O O . LEU A 1 364 ? -35.911 18.342 58.123 1.00 91.50 364 LEU A O 1
ATOM 2912 N N . GLN A 1 365 ? -35.342 19.240 60.098 1.00 91.44 365 GLN A N 1
ATOM 2913 C CA . GLN A 1 365 ? -34.504 20.310 59.550 1.00 91.44 365 GLN A CA 1
ATOM 2914 C C . GLN A 1 365 ? -33.225 19.764 58.902 1.00 91.44 365 GLN A C 1
ATOM 2916 O O . GLN A 1 365 ? -32.857 20.237 57.830 1.00 91.44 365 GLN A O 1
ATOM 2921 N N . SER A 1 366 ? -32.582 18.758 59.508 1.00 90.19 366 SER A N 1
ATOM 2922 C CA . SER A 1 366 ? -31.405 18.078 58.947 1.00 90.19 366 SER A CA 1
ATOM 2923 C C . SER A 1 366 ? -31.748 17.380 57.636 1.00 90.19 366 SER A C 1
ATOM 2925 O O . SER A 1 366 ? -31.093 17.614 56.627 1.00 90.19 366 SER A O 1
ATOM 2927 N N . LEU A 1 367 ? -32.837 16.606 57.618 1.00 92.81 367 LEU A N 1
ATOM 2928 C CA . LEU A 1 367 ? -33.318 15.939 56.409 1.00 92.81 367 LEU A CA 1
ATOM 2929 C C . LEU A 1 367 ? -33.684 16.950 55.321 1.00 92.81 367 LEU A C 1
ATOM 2931 O O . LEU A 1 367 ? -33.353 16.756 54.156 1.00 92.81 367 LEU A O 1
ATOM 2935 N N . HIS A 1 368 ? -34.339 18.056 55.680 1.00 93.31 368 HIS A N 1
ATOM 2936 C CA . HIS A 1 368 ? -34.653 19.097 54.709 1.00 93.31 368 HIS A CA 1
ATOM 2937 C C . HIS A 1 368 ? -33.382 19.714 54.112 1.00 93.31 368 HIS A C 1
ATOM 2939 O O . HIS A 1 368 ? -33.296 19.860 52.893 1.00 93.31 368 HIS A O 1
ATOM 2945 N N . LEU A 1 369 ? -32.375 20.007 54.939 1.00 94.88 369 LEU A N 1
ATOM 2946 C CA . LEU A 1 369 ? -31.083 20.506 54.472 1.00 94.88 369 LEU A CA 1
ATOM 2947 C C . LEU A 1 369 ? -30.404 19.508 53.520 1.00 94.88 369 LEU A C 1
ATOM 2949 O O . LEU A 1 369 ? -29.962 19.903 52.443 1.00 94.88 369 LEU A O 1
ATOM 2953 N N . GLU A 1 370 ? -30.406 18.219 53.861 1.00 93.25 370 GLU A N 1
ATOM 2954 C CA . GLU A 1 370 ? -29.875 17.150 53.006 1.00 93.25 370 GLU A CA 1
ATOM 2955 C C . GLU A 1 370 ? -30.606 17.083 51.655 1.00 93.25 370 GLU A C 1
ATOM 2957 O O . GLU A 1 370 ? -29.960 17.052 50.607 1.00 93.25 370 GLU A O 1
ATOM 2962 N N . THR A 1 371 ? -31.944 17.157 51.640 1.00 94.00 371 THR A N 1
ATOM 2963 C CA . THR A 1 371 ? -32.710 17.163 50.378 1.00 94.00 371 THR A CA 1
ATOM 2964 C C . THR A 1 371 ? -32.409 18.381 49.506 1.00 94.00 371 THR A C 1
ATOM 2966 O O . THR A 1 371 ? -32.358 18.265 48.280 1.00 94.00 371 THR A O 1
ATOM 2969 N N . VAL A 1 372 ? -32.178 19.551 50.109 1.00 95.00 372 VAL A N 1
ATOM 2970 C CA . VAL A 1 372 ? -31.792 20.762 49.374 1.00 95.00 372 VAL A CA 1
ATOM 2971 C C . VAL A 1 372 ? -30.402 20.587 48.763 1.00 95.00 372 VAL A C 1
ATOM 2973 O O . VAL A 1 372 ? -30.218 20.892 47.584 1.00 95.00 372 VAL A O 1
ATOM 2976 N N . GLU A 1 373 ? -29.445 20.025 49.503 1.00 95.38 373 GLU A N 1
ATOM 2977 C CA . GLU A 1 373 ? -28.117 19.722 48.962 1.00 95.38 373 GLU A CA 1
ATOM 2978 C C . GLU A 1 373 ? -28.166 18.696 47.819 1.00 95.38 373 GLU A C 1
ATOM 2980 O O . GLU A 1 373 ? -27.452 18.839 46.823 1.00 95.38 373 GLU A O 1
ATOM 2985 N N . GLU A 1 374 ? -29.010 17.667 47.915 1.00 93.31 374 GLU A N 1
ATOM 2986 C CA . GLU A 1 374 ? -29.219 16.708 46.823 1.00 93.31 374 GLU A CA 1
ATOM 2987 C C . GLU A 1 374 ? -29.851 17.361 45.586 1.00 93.31 374 GLU A C 1
ATOM 2989 O O . GLU A 1 374 ? -29.402 17.129 44.455 1.00 93.31 374 GLU A O 1
ATOM 2994 N N . LEU A 1 375 ? -30.833 18.246 45.772 1.00 95.88 375 LEU A N 1
ATOM 2995 C CA . LEU A 1 375 ? -31.414 19.037 44.684 1.00 95.88 375 LEU A CA 1
ATOM 2996 C C . LEU A 1 375 ? -30.380 19.971 44.037 1.00 95.88 375 LEU A C 1
ATOM 2998 O O . LEU A 1 375 ? -30.358 20.139 42.817 1.00 95.88 375 LEU A O 1
ATOM 3002 N N . GLU A 1 376 ? -29.463 20.544 44.811 1.00 94.50 376 GLU A N 1
ATOM 3003 C CA . GLU A 1 376 ? -28.368 21.332 44.251 1.00 94.50 376 GLU A CA 1
ATOM 3004 C C . GLU A 1 376 ? -27.356 20.484 43.475 1.00 94.50 376 GLU A C 1
ATOM 3006 O O . GLU A 1 376 ? -26.858 20.925 42.434 1.00 94.50 376 GLU A O 1
ATOM 3011 N N . LYS A 1 377 ? -27.038 19.274 43.950 1.00 97.06 377 LYS A N 1
ATOM 3012 C CA . LYS A 1 377 ? -26.161 18.329 43.236 1.00 97.06 377 LYS A CA 1
ATOM 3013 C C . LYS A 1 377 ? -26.783 17.922 41.901 1.00 97.06 377 LYS A C 1
ATOM 3015 O O . LYS A 1 377 ? -26.109 17.985 40.872 1.00 97.06 377 LYS A O 1
ATOM 3020 N N . THR A 1 378 ? -28.072 17.584 41.893 1.00 95.62 378 THR A N 1
ATOM 3021 C CA . THR A 1 378 ? -28.798 17.233 40.660 1.00 95.62 378 THR A CA 1
ATOM 3022 C C . THR A 1 378 ? -28.913 18.421 39.707 1.00 95.62 378 THR A C 1
ATOM 3024 O O . THR A 1 378 ? -28.689 18.261 38.507 1.00 95.62 378 THR A O 1
ATOM 3027 N N . ARG A 1 379 ? -29.137 19.642 40.213 1.00 97.12 379 ARG A N 1
ATOM 3028 C CA . ARG A 1 379 ? -29.104 20.866 39.397 1.00 97.12 379 ARG A CA 1
ATOM 3029 C C . ARG A 1 379 ? -27.733 21.097 38.761 1.00 97.12 379 ARG A C 1
ATOM 3031 O O . ARG A 1 379 ? -27.665 21.411 37.573 1.00 97.12 379 ARG A O 1
ATOM 3038 N N . ARG A 1 380 ? -26.641 20.936 39.519 1.00 97.25 380 ARG A N 1
ATOM 3039 C CA . ARG A 1 380 ? -25.268 21.045 38.991 1.00 97.25 380 ARG A CA 1
ATOM 3040 C C . ARG A 1 380 ? -25.011 20.006 37.903 1.00 97.25 380 ARG A C 1
ATOM 3042 O O . ARG A 1 380 ? -24.511 20.363 36.838 1.00 97.25 380 ARG A O 1
ATOM 3049 N N . LEU A 1 381 ? -25.413 18.759 38.138 1.00 95.81 381 LEU A N 1
ATOM 3050 C CA . LEU A 1 381 ? -25.297 17.684 37.155 1.00 95.81 381 LEU A CA 1
ATOM 3051 C C . LEU A 1 381 ? -26.073 18.005 35.871 1.00 95.81 381 LEU A C 1
ATOM 3053 O O . LEU A 1 381 ? -25.526 17.859 34.783 1.00 95.81 381 LEU A O 1
ATOM 3057 N N . LEU A 1 382 ? -27.303 18.513 35.985 1.00 95.75 382 LEU A N 1
ATOM 3058 C CA . LEU A 1 382 ? -28.124 18.876 34.830 1.00 95.75 382 LEU A CA 1
ATOM 3059 C C . LEU A 1 382 ? -27.497 20.008 34.004 1.00 95.75 382 LEU A C 1
ATOM 3061 O O . LEU A 1 382 ? -27.536 19.965 32.777 1.00 95.75 382 LEU A O 1
ATOM 3065 N N . VAL A 1 383 ? -26.886 21.003 34.653 1.00 95.62 383 VAL A N 1
ATOM 3066 C CA . VAL A 1 383 ? -26.165 22.083 33.958 1.00 95.62 383 VAL A CA 1
ATOM 3067 C C . VAL A 1 383 ? -24.968 21.531 33.186 1.00 95.62 383 VAL A C 1
ATOM 3069 O O . VAL A 1 383 ? -24.776 21.891 32.025 1.00 95.62 383 VAL A O 1
ATOM 3072 N N . VAL A 1 384 ? -24.184 20.643 33.802 1.00 94.12 384 VAL A N 1
ATOM 3073 C CA . VAL A 1 384 ? -23.058 19.981 33.127 1.00 94.12 384 VAL A CA 1
ATOM 3074 C C . VAL A 1 384 ? -23.561 19.135 31.960 1.00 94.12 384 VAL A C 1
ATOM 3076 O O . VAL A 1 384 ? -23.018 19.226 30.865 1.00 94.12 384 VAL A O 1
ATOM 3079 N N . GLN A 1 385 ? -24.641 18.378 32.148 1.00 87.94 385 GLN A N 1
ATOM 3080 C CA . GLN A 1 385 ? -25.223 17.555 31.094 1.00 87.94 385 GLN A CA 1
ATOM 3081 C C . GLN A 1 385 ? -25.775 18.398 29.940 1.00 87.94 385 GLN A C 1
ATOM 3083 O O . GLN A 1 385 ? -25.616 18.024 28.782 1.00 87.94 385 GLN A O 1
ATOM 3088 N N . TYR A 1 386 ? -26.380 19.553 30.224 1.00 94.44 386 TYR A N 1
ATOM 3089 C CA . TYR A 1 386 ? -26.795 20.494 29.188 1.00 94.44 386 TYR A CA 1
ATOM 3090 C C . TYR A 1 386 ? -25.591 21.007 28.392 1.00 94.44 386 TYR A C 1
ATOM 3092 O O . TYR A 1 386 ? -25.638 20.968 27.165 1.00 94.44 386 TYR A O 1
ATOM 3100 N N . ARG A 1 387 ? -24.503 21.408 29.069 1.00 95.06 387 ARG A N 1
ATOM 3101 C CA . ARG A 1 387 ? -23.260 21.858 28.417 1.00 95.06 387 ARG A CA 1
ATOM 3102 C C . ARG A 1 387 ? -22.647 20.770 27.535 1.00 95.06 387 ARG A C 1
ATOM 3104 O O . ARG A 1 387 ? -22.455 21.003 26.344 1.00 95.06 387 ARG A O 1
ATOM 3111 N N . LEU A 1 388 ? -22.472 19.564 28.075 1.00 90.62 388 LEU A N 1
ATOM 3112 C CA . LEU A 1 388 ? -21.982 18.412 27.314 1.00 90.62 388 LEU A CA 1
ATOM 3113 C C . LEU A 1 388 ? -22.878 18.133 26.105 1.00 90.62 388 LEU A C 1
ATOM 3115 O O . LEU A 1 388 ? -22.392 18.007 24.990 1.00 90.62 388 LEU A O 1
ATOM 3119 N N . ASN A 1 389 ? -24.201 18.119 26.279 1.00 91.25 389 ASN A N 1
ATOM 3120 C CA . ASN A 1 389 ? -25.130 17.900 25.169 1.00 91.25 389 ASN A CA 1
ATOM 3121 C C . ASN A 1 389 ? -25.071 19.010 24.111 1.00 91.25 389 ASN A C 1
ATOM 3123 O O . ASN A 1 389 ? -25.287 18.735 22.929 1.00 91.25 389 ASN A O 1
ATOM 3127 N N . THR A 1 390 ? -24.821 20.263 24.498 1.00 94.31 390 THR A N 1
ATOM 3128 C CA . THR A 1 390 ? -24.629 21.354 23.534 1.00 94.31 390 THR A CA 1
ATOM 3129 C C . THR A 1 390 ? -23.315 21.220 22.770 1.00 94.31 390 THR A C 1
ATOM 3131 O O . THR A 1 390 ? -23.322 21.417 21.556 1.00 94.31 390 THR A O 1
ATOM 3134 N N . GLU A 1 391 ? -22.236 20.817 23.440 1.00 89.69 391 GLU A N 1
ATOM 3135 C CA . GLU A 1 391 ? -20.927 20.557 22.829 1.00 89.69 391 GLU A CA 1
ATOM 3136 C C . GLU A 1 391 ? -20.976 19.340 21.898 1.00 89.69 391 GLU A C 1
ATOM 3138 O O . GLU A 1 391 ? -20.572 19.431 20.745 1.00 89.69 391 GLU A O 1
ATOM 3143 N N . TYR A 1 392 ? -21.610 18.238 22.304 1.00 88.81 392 TYR A N 1
ATOM 3144 C CA . TYR A 1 392 ? -21.832 17.089 21.421 1.00 88.81 392 TYR A CA 1
ATOM 3145 C C . TYR A 1 392 ? -22.634 17.470 20.169 1.00 88.81 392 TYR A C 1
ATOM 3147 O O . TYR A 1 392 ? -22.353 17.002 19.064 1.00 88.81 392 TYR A O 1
ATOM 3155 N N . LYS A 1 393 ? -23.634 18.352 20.300 1.00 89.50 393 LYS A N 1
ATOM 3156 C CA . LYS A 1 393 ? -24.398 18.858 19.148 1.00 89.50 393 LYS A CA 1
ATOM 3157 C C . LYS A 1 393 ? -23.565 19.743 18.218 1.00 89.50 393 LYS A C 1
ATOM 3159 O O . LYS A 1 393 ? -23.844 19.756 17.021 1.00 89.50 393 LYS A O 1
ATOM 3164 N N . SER A 1 394 ? -22.601 20.515 18.719 1.00 90.25 394 SER A N 1
ATOM 3165 C CA . SER A 1 394 ? -21.713 21.306 17.855 1.00 90.25 394 SER A CA 1
ATOM 3166 C C . SER A 1 394 ? -20.631 20.433 17.220 1.00 90.25 394 SER A C 1
ATOM 3168 O O . SER A 1 394 ? -20.393 20.551 16.020 1.00 90.25 394 SER A O 1
ATOM 3170 N N . GLU A 1 395 ? -20.051 19.500 17.973 1.00 86.38 395 GLU A N 1
ATOM 3171 C CA . GLU A 1 395 ? -19.043 18.556 17.489 1.00 86.38 395 GLU A CA 1
ATOM 3172 C C . GLU A 1 395 ? -19.603 17.654 16.384 1.00 86.38 395 GLU A C 1
ATOM 3174 O O . GLU A 1 395 ? -18.988 17.512 15.330 1.00 86.38 395 GLU A O 1
ATOM 3179 N N . THR A 1 396 ? -20.819 17.124 16.551 1.00 83.75 396 THR A N 1
ATOM 3180 C CA . THR A 1 396 ? -21.492 16.335 15.502 1.00 83.75 396 THR A CA 1
ATOM 3181 C C . THR A 1 396 ? -21.742 17.139 14.225 1.00 83.75 396 THR A C 1
ATOM 3183 O O . THR A 1 396 ? -21.574 16.603 13.129 1.00 83.75 396 THR A O 1
ATOM 3186 N N . LYS A 1 397 ? -22.085 18.431 14.334 1.00 91.81 397 LYS A N 1
ATOM 3187 C CA . LYS A 1 397 ? -22.222 19.320 13.167 1.00 91.81 397 LYS A CA 1
ATOM 3188 C C . LYS A 1 397 ? -20.885 19.548 12.463 1.00 91.81 397 LYS A C 1
ATOM 3190 O O . LYS A 1 397 ? -20.825 19.417 11.244 1.00 91.81 397 LYS A O 1
ATOM 3195 N N . LEU A 1 398 ? -19.820 19.835 13.213 1.00 91.19 398 LEU A N 1
ATOM 3196 C CA . LEU A 1 398 ? -18.473 20.020 12.658 1.00 91.19 398 LEU A CA 1
ATOM 3197 C C . LEU A 1 398 ? -17.946 18.736 12.002 1.00 91.19 398 LEU A C 1
ATOM 3199 O O . LEU A 1 398 ? -17.369 18.776 10.916 1.00 91.19 398 LEU A O 1
ATOM 3203 N N . MET A 1 399 ? -18.183 17.583 12.629 1.00 83.38 399 MET A N 1
ATOM 3204 C CA . MET A 1 399 ? -17.832 16.272 12.084 1.00 83.38 399 MET A CA 1
ATOM 3205 C C . MET A 1 399 ? -18.580 16.002 10.770 1.00 83.38 399 MET A C 1
ATOM 3207 O O . MET A 1 399 ? -17.973 15.532 9.807 1.00 83.38 399 MET A O 1
ATOM 3211 N N . ALA A 1 400 ? -19.872 16.344 10.701 1.00 84.25 400 ALA A N 1
ATOM 3212 C CA . ALA A 1 400 ? -20.675 16.215 9.486 1.00 84.25 400 ALA A CA 1
ATOM 3213 C C . ALA A 1 400 ? -20.169 17.124 8.352 1.00 84.25 400 ALA A C 1
ATOM 3215 O O . ALA A 1 400 ? -20.063 16.674 7.212 1.00 84.25 400 ALA A O 1
ATOM 3216 N N . GLU A 1 401 ? -19.790 18.369 8.656 1.00 91.50 401 GLU A N 1
ATOM 3217 C CA . GLU A 1 401 ? -19.191 19.288 7.681 1.00 91.50 401 GLU A CA 1
ATOM 3218 C C . GLU A 1 401 ? -17.847 18.757 7.159 1.00 91.50 401 GLU A C 1
ATOM 3220 O O . GLU A 1 401 ? -17.622 18.691 5.949 1.00 91.50 401 GLU A O 1
ATOM 3225 N N . ARG A 1 402 ? -16.976 18.278 8.058 1.00 89.31 402 ARG A N 1
ATOM 3226 C CA . ARG A 1 402 ? -15.687 17.676 7.688 1.00 89.31 402 ARG A CA 1
ATOM 3227 C C . ARG A 1 402 ? -15.863 16.427 6.826 1.00 89.31 402 ARG A C 1
ATOM 3229 O O . ARG A 1 402 ? -15.128 16.250 5.855 1.00 89.31 402 ARG A O 1
ATOM 3236 N N . MET A 1 403 ? -16.832 15.576 7.159 1.00 86.75 403 MET A N 1
ATOM 3237 C CA . MET A 1 403 ? -17.187 14.410 6.350 1.00 86.75 403 MET A CA 1
ATOM 3238 C C . MET A 1 403 ? -17.649 14.833 4.950 1.00 86.75 403 MET A C 1
ATOM 3240 O O . MET A 1 403 ? -17.200 14.246 3.968 1.00 86.75 403 MET A O 1
ATOM 3244 N N . GLY A 1 404 ? -18.461 15.891 4.848 1.00 88.31 404 GLY A N 1
ATOM 3245 C CA . GLY A 1 404 ? -18.887 16.464 3.570 1.00 88.31 404 GLY A CA 1
ATOM 3246 C C . GLY A 1 404 ? -17.720 16.961 2.711 1.00 88.31 404 GLY A C 1
ATOM 3247 O O . GLY A 1 404 ? -17.666 16.658 1.521 1.00 88.31 404 GLY A O 1
ATOM 3248 N N . LEU A 1 405 ? -16.742 17.650 3.308 1.00 93.50 405 LEU A N 1
ATOM 3249 C CA . LEU A 1 405 ? -15.543 18.115 2.596 1.00 93.50 405 LEU A CA 1
ATOM 3250 C C . LEU A 1 405 ? -14.694 16.955 2.059 1.00 93.50 405 LEU A C 1
ATOM 3252 O O . LEU A 1 405 ? -14.276 16.977 0.902 1.00 93.50 405 LEU A O 1
ATOM 3256 N N . VAL A 1 406 ? -14.464 15.919 2.873 1.00 88.50 406 VAL A N 1
ATOM 3257 C CA . VAL A 1 406 ? -13.708 14.727 2.449 1.00 88.50 406 VAL A CA 1
ATOM 3258 C C . VAL A 1 406 ? -14.453 13.970 1.349 1.00 88.50 406 VAL A C 1
ATOM 3260 O O . VAL A 1 406 ? -13.839 13.508 0.386 1.00 88.50 406 VAL A O 1
ATOM 3263 N N . GLN A 1 407 ? -15.777 13.865 1.460 1.00 87.31 407 GLN A N 1
ATOM 3264 C CA . GLN A 1 407 ? -16.605 13.236 0.439 1.00 87.31 407 GLN A CA 1
ATOM 3265 C C . GLN A 1 407 ? -16.552 14.010 -0.886 1.00 87.31 407 GLN A C 1
ATOM 3267 O O . GLN A 1 407 ? -16.425 13.393 -1.943 1.00 87.31 407 GLN A O 1
ATOM 3272 N N . ALA A 1 408 ? -16.588 15.344 -0.843 1.00 91.69 408 ALA A N 1
ATOM 3273 C CA . ALA A 1 408 ? -16.466 16.189 -2.028 1.00 91.69 408 ALA A CA 1
ATOM 3274 C C . ALA A 1 408 ? -15.097 16.037 -2.719 1.00 91.69 408 ALA A C 1
ATOM 3276 O O . ALA A 1 408 ? -15.057 15.841 -3.932 1.00 91.69 408 ALA A O 1
ATOM 3277 N N . ASP A 1 409 ? -13.991 16.047 -1.964 1.00 91.38 409 ASP A N 1
ATOM 3278 C CA . ASP A 1 409 ? -12.637 15.828 -2.507 1.00 91.38 409 ASP A CA 1
ATOM 3279 C C . ASP A 1 409 ? -12.484 14.429 -3.128 1.00 91.38 409 ASP A C 1
ATOM 3281 O O . ASP A 1 409 ? -11.939 14.269 -4.223 1.00 91.38 409 ASP A O 1
ATOM 3285 N N . SER A 1 410 ? -13.025 13.401 -2.468 1.00 84.81 410 SER A N 1
ATOM 3286 C CA . SER A 1 410 ? -13.045 12.037 -3.008 1.00 84.81 410 SER A CA 1
ATOM 3287 C C . SER A 1 410 ? -13.831 11.957 -4.322 1.00 84.81 410 SER A C 1
ATOM 3289 O O . SER A 1 410 ? -13.343 11.408 -5.313 1.00 84.81 410 SER A O 1
ATOM 3291 N N . ASN A 1 411 ? -15.015 12.572 -4.369 1.00 88.31 411 ASN A N 1
ATOM 3292 C CA . ASN A 1 411 ? -15.836 12.634 -5.578 1.00 88.31 411 ASN A CA 1
ATOM 3293 C C . ASN A 1 411 ? -15.138 13.399 -6.709 1.00 88.31 411 ASN A C 1
ATOM 3295 O O . ASN A 1 411 ? -15.214 12.985 -7.866 1.00 88.31 411 ASN A O 1
ATOM 3299 N N . GLN A 1 412 ? -14.417 14.478 -6.394 1.00 94.69 412 GLN A N 1
ATOM 3300 C CA . GLN A 1 412 ? -13.624 15.211 -7.377 1.00 94.69 412 GLN A CA 1
ATOM 3301 C C . GLN A 1 412 ? -12.523 14.323 -7.971 1.00 94.69 412 GLN A C 1
ATOM 3303 O O . GLN A 1 412 ? -12.391 14.248 -9.191 1.00 94.69 412 GLN A O 1
ATOM 3308 N N . LYS A 1 413 ? -11.779 13.588 -7.136 1.00 92.94 413 LYS A N 1
ATOM 3309 C CA . LYS A 1 413 ? -10.750 12.641 -7.604 1.00 92.94 413 LYS A CA 1
ATOM 3310 C C . LYS A 1 413 ? -11.335 11.534 -8.476 1.00 92.94 413 LYS A C 1
ATOM 3312 O O . LYS A 1 413 ? -10.745 11.192 -9.497 1.00 92.94 413 LYS A O 1
ATOM 3317 N N . LEU A 1 414 ? -12.498 10.996 -8.108 1.00 89.88 414 LEU A N 1
ATOM 3318 C CA . LEU A 1 414 ? -13.206 10.007 -8.925 1.00 89.88 414 LEU A CA 1
ATOM 3319 C C . LEU A 1 414 ? -13.607 10.576 -10.292 1.00 89.88 414 LEU A C 1
ATOM 3321 O O . LEU A 1 414 ? -13.431 9.896 -11.300 1.00 89.88 414 LEU A O 1
ATOM 3325 N N . SER A 1 415 ? -14.079 11.823 -10.338 1.00 93.00 415 SER A N 1
ATOM 3326 C CA . SER A 1 415 ? -14.406 12.518 -11.589 1.00 93.00 415 SER A CA 1
ATOM 3327 C C . SER A 1 415 ? -13.175 12.702 -12.487 1.00 93.00 415 SER A C 1
ATOM 3329 O O . SER A 1 415 ? -13.218 12.397 -13.680 1.00 93.00 415 SER A O 1
ATOM 3331 N N . GLU A 1 416 ? -12.037 13.109 -11.913 1.00 92.94 416 GLU A N 1
ATOM 3332 C CA . GLU A 1 416 ? -10.768 13.214 -12.647 1.00 92.94 416 GLU A CA 1
ATOM 3333 C C . GLU A 1 416 ? -10.306 11.850 -13.189 1.00 92.94 416 GLU A C 1
ATOM 3335 O O . GLU A 1 416 ? -9.888 11.746 -14.345 1.00 92.94 416 GLU A O 1
ATOM 3340 N N . TYR A 1 417 ? -10.431 10.775 -12.400 1.00 91.31 417 TYR A N 1
ATOM 3341 C CA . TYR A 1 417 ? -10.115 9.425 -12.871 1.00 91.31 417 TYR A CA 1
ATOM 3342 C C . TYR A 1 417 ? -11.045 8.953 -13.989 1.00 91.31 417 TYR A C 1
ATOM 3344 O O . TYR A 1 417 ? -10.554 8.363 -14.952 1.00 91.31 417 TYR A O 1
ATOM 3352 N N . ALA A 1 418 ? -12.347 9.237 -13.907 1.00 90.00 418 ALA A N 1
ATOM 3353 C CA . ALA A 1 418 ? -13.296 8.927 -14.974 1.00 90.00 418 ALA A CA 1
ATOM 3354 C C . ALA A 1 418 ? -12.910 9.645 -16.277 1.00 90.00 418 ALA A C 1
ATOM 3356 O O . ALA A 1 418 ? -12.769 9.007 -17.318 1.00 90.00 418 ALA A O 1
ATOM 3357 N N . ARG A 1 419 ? -12.587 10.942 -16.202 1.00 95.56 419 ARG A N 1
ATOM 3358 C CA . ARG A 1 419 ? -12.131 11.724 -17.360 1.00 95.56 419 ARG A CA 1
ATOM 3359 C C . ARG A 1 419 ? -10.836 11.177 -17.973 1.00 95.56 419 ARG A C 1
ATOM 3361 O O . ARG A 1 419 ? -10.686 11.144 -19.196 1.00 95.56 419 ARG A O 1
ATOM 3368 N N . LEU A 1 420 ? -9.878 10.760 -17.143 1.00 96.69 420 LEU A N 1
ATOM 3369 C CA . LEU A 1 420 ? -8.643 10.127 -17.617 1.00 96.69 420 LEU A CA 1
ATOM 3370 C C . LEU A 1 420 ? -8.918 8.779 -18.290 1.00 96.69 420 LEU A C 1
ATOM 3372 O O . LEU A 1 420 ? -8.274 8.456 -19.291 1.00 96.69 420 LEU A O 1
ATOM 3376 N N . LEU A 1 421 ? -9.858 8.000 -17.755 1.00 92.12 421 LEU A N 1
ATOM 3377 C CA . LEU A 1 421 ? -10.285 6.736 -18.342 1.00 92.12 421 LEU A CA 1
ATOM 3378 C C . LEU A 1 421 ? -10.930 6.956 -19.715 1.00 92.12 421 LEU A C 1
ATOM 3380 O O . LEU A 1 421 ? -10.594 6.235 -20.653 1.00 92.12 421 LEU A O 1
ATOM 3384 N N . ASP A 1 422 ? -11.776 7.975 -19.858 1.00 92.81 422 ASP A N 1
ATOM 3385 C CA . ASP A 1 422 ? -12.393 8.342 -21.135 1.00 92.81 422 ASP A CA 1
ATOM 3386 C C . ASP A 1 422 ? -11.330 8.728 -22.169 1.00 92.81 422 ASP A C 1
ATOM 3388 O O . ASP A 1 422 ? -11.325 8.194 -23.276 1.00 92.81 422 ASP A O 1
ATOM 3392 N N . ASN A 1 423 ? -10.352 9.561 -21.791 1.00 93.81 423 ASN A N 1
ATOM 3393 C CA . ASN A 1 423 ? -9.246 9.936 -22.680 1.00 93.81 423 ASN A CA 1
ATOM 3394 C C . ASN A 1 423 ? -8.429 8.711 -23.128 1.00 93.81 423 ASN A C 1
ATOM 3396 O O . ASN A 1 423 ? -8.131 8.548 -24.316 1.00 93.81 423 ASN A O 1
ATOM 3400 N N . LYS A 1 424 ? -8.104 7.810 -22.192 1.00 91.19 424 LYS A N 1
ATOM 3401 C CA . LYS A 1 424 ? -7.412 6.555 -22.513 1.00 91.19 424 LYS A CA 1
ATOM 3402 C C . LYS A 1 424 ? -8.250 5.674 -23.432 1.00 91.19 424 LYS A C 1
ATOM 3404 O O . LYS A 1 424 ? -7.713 5.144 -24.398 1.00 91.19 424 LYS A O 1
ATOM 3409 N N . SER A 1 425 ? -9.549 5.562 -23.179 1.00 88.00 425 SER A N 1
ATOM 3410 C CA . SER A 1 425 ? -10.479 4.781 -24.000 1.00 88.00 425 SER A CA 1
ATOM 3411 C C . SER A 1 425 ? -10.596 5.355 -25.412 1.00 88.00 425 SER A C 1
ATOM 3413 O O . SER A 1 425 ? -10.584 4.610 -26.387 1.00 88.00 425 SER A O 1
ATOM 3415 N N . GLU A 1 426 ? -10.623 6.681 -25.560 1.00 94.00 426 GLU A N 1
ATOM 3416 C CA . GLU A 1 426 ? -10.561 7.346 -26.863 1.00 94.00 426 GLU A CA 1
ATOM 3417 C C . GLU A 1 426 ? -9.228 7.120 -27.580 1.00 94.00 426 GLU A C 1
ATOM 3419 O O . GLU A 1 426 ? -9.197 6.999 -28.806 1.00 94.00 426 GLU A O 1
ATOM 3424 N N . HIS A 1 427 ? -8.110 7.102 -26.851 1.00 90.19 427 HIS A N 1
ATOM 3425 C CA . HIS A 1 427 ? -6.804 6.806 -27.432 1.00 90.19 427 HIS A CA 1
ATOM 3426 C C . HIS A 1 427 ? -6.717 5.352 -27.902 1.00 90.19 427 HIS A C 1
ATOM 3428 O O . HIS A 1 427 ? -6.294 5.110 -29.030 1.00 90.19 427 HIS A O 1
ATOM 3434 N N . ILE A 1 428 ? -7.188 4.410 -27.082 1.00 83.62 428 ILE A N 1
ATOM 3435 C CA . ILE A 1 428 ? -7.297 2.993 -27.437 1.00 83.62 428 ILE A CA 1
ATOM 3436 C C . ILE A 1 428 ? -8.171 2.844 -28.679 1.00 83.62 428 ILE A C 1
ATOM 3438 O O . ILE A 1 428 ? -7.695 2.304 -29.667 1.00 83.62 428 ILE A O 1
ATOM 3442 N N . ARG A 1 429 ? -9.369 3.441 -28.708 1.00 89.44 429 ARG A N 1
ATOM 3443 C CA . ARG A 1 429 ? -10.249 3.411 -29.888 1.00 89.44 429 ARG A CA 1
ATOM 3444 C C . ARG A 1 429 ? -9.554 3.957 -31.140 1.00 89.44 429 ARG A C 1
ATOM 3446 O O . ARG A 1 429 ? -9.701 3.401 -32.223 1.00 89.44 429 ARG A O 1
ATOM 3453 N N . ARG A 1 430 ? -8.768 5.035 -31.016 1.00 91.62 430 ARG A N 1
ATOM 3454 C CA . ARG A 1 430 ? -7.965 5.579 -32.129 1.00 91.62 430 ARG A CA 1
ATOM 3455 C C . ARG A 1 430 ? -6.876 4.611 -32.591 1.00 91.62 430 ARG A C 1
ATOM 3457 O O . ARG A 1 430 ? -6.641 4.510 -33.792 1.00 91.62 430 ARG A O 1
ATOM 3464 N N . LEU A 1 431 ? -6.199 3.933 -31.668 1.00 84.69 431 LEU A N 1
ATOM 3465 C CA . LEU A 1 431 ? -5.192 2.924 -31.995 1.00 84.69 431 LEU A CA 1
ATOM 3466 C C . LEU A 1 431 ? -5.823 1.684 -32.626 1.00 84.69 431 LEU A C 1
ATOM 3468 O O . LEU A 1 431 ? -5.303 1.200 -33.620 1.00 84.69 431 LEU A O 1
ATOM 3472 N N . GLU A 1 432 ? -6.958 1.220 -32.112 1.00 78.62 432 GLU A N 1
ATOM 3473 C CA . GLU A 1 432 ? -7.730 0.107 -32.666 1.00 78.62 432 GLU A CA 1
ATOM 3474 C C . GLU A 1 432 ? -8.219 0.409 -34.080 1.00 78.62 432 GLU A C 1
ATOM 3476 O O . GLU A 1 432 ? -8.094 -0.442 -34.953 1.00 78.62 432 GLU A O 1
ATOM 3481 N N . LEU A 1 433 ? -8.712 1.627 -34.340 1.00 80.19 433 LEU A N 1
ATOM 3482 C CA . LEU A 1 433 ? -9.074 2.060 -35.692 1.00 80.19 433 LEU A CA 1
ATOM 3483 C C . LEU A 1 433 ? -7.865 2.022 -36.626 1.00 80.19 433 LEU A C 1
ATOM 3485 O O . LEU A 1 433 ? -7.945 1.414 -37.683 1.00 80.19 433 LEU A O 1
ATOM 3489 N N . LYS A 1 434 ? -6.717 2.570 -36.209 1.00 81.00 434 LYS A N 1
ATOM 3490 C CA . LYS A 1 434 ? -5.480 2.492 -37.003 1.00 81.00 434 LYS A CA 1
ATOM 3491 C C . LYS A 1 434 ? -5.009 1.056 -37.211 1.00 81.00 434 LYS A C 1
ATOM 3493 O O . LYS A 1 434 ? -4.509 0.736 -38.279 1.00 81.00 434 LYS A O 1
ATOM 3498 N N . LEU A 1 435 ? -5.148 0.195 -36.206 1.00 70.50 435 LEU A N 1
ATOM 3499 C CA . LEU A 1 435 ? -4.781 -1.212 -36.303 1.00 70.50 435 LEU A CA 1
ATOM 3500 C C . LEU A 1 435 ? -5.717 -1.948 -37.261 1.00 70.50 435 LEU A C 1
ATOM 3502 O O . LEU A 1 435 ? -5.250 -2.750 -38.053 1.00 70.50 435 LEU A O 1
ATOM 3506 N N . LYS A 1 436 ? -7.018 -1.645 -37.233 1.00 74.69 436 LYS A N 1
ATOM 3507 C CA . LYS A 1 436 ? -8.004 -2.159 -38.184 1.00 74.69 436 LYS A CA 1
ATOM 3508 C C . LYS A 1 436 ? -7.703 -1.662 -39.596 1.00 74.69 436 LYS A C 1
ATOM 3510 O O . LYS A 1 436 ? -7.703 -2.462 -40.521 1.00 74.69 436 LYS A O 1
ATOM 3515 N N . ASP A 1 437 ? -7.362 -0.390 -39.757 1.00 69.31 437 ASP A N 1
ATOM 3516 C CA . ASP A 1 437 ? -6.937 0.176 -41.038 1.00 69.31 437 ASP A CA 1
ATOM 3517 C C . ASP A 1 437 ? -5.592 -0.404 -41.505 1.00 69.31 437 ASP A C 1
ATOM 3519 O O . ASP A 1 437 ? -5.345 -0.481 -42.695 1.00 69.31 437 ASP A O 1
ATOM 3523 N N . LEU A 1 438 ? -4.711 -0.867 -40.619 1.00 70.50 438 LEU A N 1
ATOM 3524 C CA . LEU A 1 438 ? -3.471 -1.554 -41.009 1.00 70.50 438 LEU A CA 1
ATOM 3525 C C . LEU A 1 438 ? -3.704 -3.039 -41.323 1.00 70.50 438 LEU A C 1
ATOM 3527 O O . LEU A 1 438 ? -3.164 -3.550 -42.302 1.00 70.50 438 LEU A O 1
ATOM 3531 N N . ALA A 1 439 ? -4.532 -3.712 -40.523 1.00 56.69 439 ALA A N 1
ATOM 3532 C CA . ALA A 1 439 ? -4.883 -5.123 -40.664 1.00 56.69 439 ALA A CA 1
ATOM 3533 C C . ALA A 1 439 ? -5.799 -5.381 -41.871 1.00 56.69 439 ALA A C 1
ATOM 3535 O O . ALA A 1 439 ? -5.680 -6.420 -42.511 1.00 56.69 439 ALA A O 1
ATOM 3536 N N . TYR A 1 440 ? -6.677 -4.431 -42.207 1.00 55.62 440 TYR A N 1
ATOM 3537 C CA . TYR A 1 440 ? -7.611 -4.515 -43.336 1.00 55.62 440 TYR A CA 1
ATOM 3538 C C . TYR A 1 440 ? -7.314 -3.509 -44.463 1.00 55.62 440 TYR A C 1
ATOM 3540 O O . TYR A 1 440 ? -7.793 -3.685 -45.577 1.00 55.62 440 TYR A O 1
ATOM 3548 N N . GLY A 1 441 ? -6.510 -2.466 -44.241 1.00 48.00 441 GLY A N 1
ATOM 3549 C CA . GLY A 1 441 ? -6.214 -1.441 -45.259 1.00 48.00 441 GLY A CA 1
ATOM 3550 C C . GLY A 1 441 ? -4.958 -1.689 -46.091 1.00 48.00 441 GLY A C 1
ATOM 3551 O O . GLY A 1 441 ? -4.516 -0.790 -46.802 1.00 48.00 441 GLY A O 1
ATOM 3552 N N . THR A 1 442 ? -4.413 -2.908 -46.086 1.00 47.81 442 THR A N 1
ATOM 3553 C CA . THR A 1 442 ? -3.498 -3.362 -47.154 1.00 47.81 442 THR A CA 1
ATOM 3554 C C . THR A 1 442 ? -3.962 -4.619 -47.894 1.00 47.81 442 THR A C 1
ATOM 3556 O O . THR A 1 442 ? -3.363 -4.970 -48.906 1.00 47.81 442 THR A O 1
ATOM 3559 N N . TYR A 1 443 ? -5.091 -5.223 -47.507 1.00 47.66 443 TYR A N 1
ATOM 3560 C CA . TYR A 1 443 ? -5.745 -6.294 -48.261 1.00 47.66 443 TYR A CA 1
ATOM 3561 C C . TYR A 1 443 ? -7.266 -6.162 -48.114 1.00 47.66 443 TYR A C 1
ATOM 3563 O O . TYR A 1 443 ? -7.790 -6.377 -47.029 1.00 47.66 443 TYR A O 1
ATOM 3571 N N . ALA A 1 444 ? -7.940 -5.846 -49.228 1.00 43.25 444 ALA A N 1
ATOM 3572 C CA . ALA A 1 444 ? -9.397 -5.717 -49.422 1.00 43.25 444 ALA A CA 1
ATOM 3573 C C . ALA A 1 444 ? -9.949 -4.281 -49.538 1.00 43.25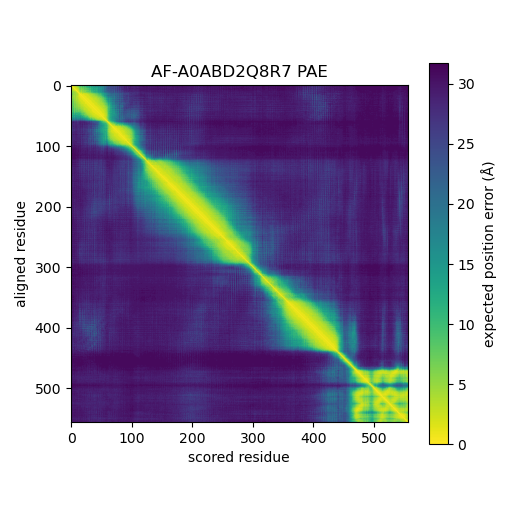 444 ALA A C 1
ATOM 3575 O O . ALA A 1 444 ? -10.831 -3.856 -48.801 1.00 43.25 444 ALA A O 1
ATOM 3576 N N . SER A 1 445 ? -9.528 -3.573 -50.590 1.00 39.25 445 SER A N 1
ATOM 3577 C CA . SER A 1 445 ? -10.428 -2.650 -51.300 1.00 39.25 445 SER A CA 1
ATOM 3578 C C . SER A 1 445 ? -10.478 -3.021 -52.783 1.00 39.25 445 SER A C 1
ATOM 3580 O O . SER A 1 445 ? -10.066 -2.284 -53.670 1.00 39.25 445 SER A O 1
ATOM 3582 N N . SER A 1 446 ? -10.904 -4.254 -53.055 1.00 39.22 446 SER A N 1
ATOM 3583 C CA . SER A 1 446 ? -11.467 -4.651 -54.345 1.00 39.22 446 SER A CA 1
ATOM 3584 C C . SER A 1 446 ? -12.239 -5.949 -54.128 1.00 39.22 446 SER A C 1
ATOM 3586 O O . SER A 1 446 ? -11.670 -6.918 -53.640 1.00 39.22 446 SER A O 1
ATOM 3588 N N . LYS A 1 447 ? -13.533 -5.944 -54.461 1.00 42.12 447 LYS A N 1
ATOM 3589 C CA . LYS A 1 447 ? -14.533 -6.994 -54.191 1.00 42.12 447 LYS A CA 1
ATOM 3590 C C . LYS A 1 447 ? -14.845 -7.235 -52.714 1.00 42.12 447 LYS A C 1
ATOM 3592 O O . LYS A 1 447 ? -14.320 -8.143 -52.093 1.00 42.12 447 LYS A O 1
ATOM 3597 N N . MET A 1 448 ? -15.819 -6.488 -52.210 1.00 35.84 448 MET A N 1
ATOM 3598 C CA . MET A 1 448 ? -17.102 -7.064 -51.792 1.00 35.84 448 MET A CA 1
ATOM 3599 C C . MET A 1 448 ? -18.040 -5.911 -51.447 1.00 35.84 448 MET A C 1
ATOM 3601 O O . MET A 1 448 ? -18.111 -5.437 -50.319 1.00 35.84 448 MET A O 1
ATOM 3605 N N . GLN A 1 449 ? -18.739 -5.432 -52.468 1.00 43.78 449 GLN A N 1
ATOM 3606 C CA . GLN A 1 449 ? -19.905 -4.587 -52.300 1.00 43.78 449 GLN A CA 1
ATOM 3607 C C . GLN A 1 449 ? -20.969 -5.151 -53.227 1.00 43.78 449 GLN A C 1
ATOM 3609 O O . GLN A 1 449 ? -21.083 -4.721 -54.365 1.00 43.78 449 GLN A O 1
ATOM 3614 N N . ASP A 1 450 ? -21.657 -6.191 -52.763 1.00 40.94 450 ASP A N 1
ATOM 3615 C CA . ASP A 1 450 ? -23.082 -6.349 -53.027 1.00 40.94 450 ASP A CA 1
ATOM 3616 C C . ASP A 1 450 ? -23.688 -7.391 -52.080 1.00 40.94 450 ASP A C 1
ATOM 3618 O O . ASP A 1 450 ? -22.998 -8.312 -51.645 1.00 40.94 450 ASP A O 1
ATOM 3622 N N . LEU A 1 451 ? -24.986 -7.237 -51.828 1.00 39.09 451 LEU A N 1
ATOM 3623 C CA . LEU A 1 451 ? -25.875 -8.054 -50.995 1.00 39.09 451 LEU A CA 1
ATOM 3624 C C . LEU A 1 451 ? -25.866 -7.713 -49.501 1.00 39.09 451 LEU A C 1
ATOM 3626 O O . LEU A 1 451 ? -25.244 -8.353 -48.655 1.00 39.09 451 LEU A O 1
ATOM 3630 N N . GLY A 1 452 ? -26.686 -6.710 -49.181 1.00 45.88 452 GLY A N 1
ATOM 3631 C CA . GLY A 1 452 ? -27.227 -6.514 -47.847 1.00 45.88 452 GLY A CA 1
ATOM 3632 C C . GLY A 1 452 ? -27.987 -7.754 -47.384 1.00 45.88 452 GLY A C 1
ATOM 3633 O O . GLY A 1 452 ? -29.114 -7.999 -47.803 1.00 45.88 452 GLY A O 1
ATOM 3634 N N . VAL A 1 453 ? -27.376 -8.505 -46.473 1.00 39.50 453 VAL A N 1
ATOM 3635 C CA . VAL A 1 453 ? -28.055 -9.480 -45.625 1.00 39.50 453 VAL A CA 1
ATOM 3636 C C . VAL A 1 453 ? -27.498 -9.318 -44.216 1.00 39.50 453 VAL A C 1
ATOM 3638 O O . VAL A 1 453 ? -26.308 -9.477 -43.961 1.00 39.50 453 VAL A O 1
ATOM 3641 N N . ARG A 1 454 ? -28.389 -8.944 -43.299 1.00 39.41 454 ARG A N 1
ATOM 3642 C CA . ARG A 1 454 ? -28.156 -8.903 -41.855 1.00 39.41 454 ARG A CA 1
ATOM 3643 C C . ARG A 1 454 ? -27.795 -10.318 -41.373 1.00 39.41 454 ARG A C 1
ATOM 3645 O O . ARG A 1 454 ? -28.616 -11.210 -41.590 1.00 39.41 454 ARG A O 1
ATOM 3652 N N . PRO A 1 455 ? -26.654 -10.554 -40.700 1.00 38.31 455 PRO A N 1
ATOM 3653 C CA . PRO A 1 455 ? -26.389 -11.869 -40.135 1.00 38.31 455 PRO A CA 1
ATOM 3654 C C . PRO A 1 455 ? -27.296 -12.110 -38.916 1.00 38.31 455 PRO A C 1
ATOM 3656 O O . PRO A 1 455 ? -27.473 -11.195 -38.100 1.00 38.31 455 PRO A O 1
ATOM 3659 N N . PRO A 1 456 ? -27.902 -13.301 -38.798 1.00 40.75 456 PRO A N 1
ATOM 3660 C CA . PRO A 1 456 ? -28.733 -13.668 -37.665 1.00 40.75 456 PRO A CA 1
ATOM 3661 C C . PRO A 1 456 ? -27.891 -13.864 -36.399 1.00 40.75 456 PRO A C 1
ATOM 3663 O O . PRO A 1 456 ? -26.694 -14.141 -36.440 1.00 40.75 456 PRO A O 1
ATOM 3666 N N . LEU A 1 457 ? -28.565 -13.708 -35.262 1.00 40.06 457 LEU A N 1
ATOM 3667 C CA . LEU A 1 457 ? -28.088 -14.141 -33.958 1.00 40.06 457 LEU A CA 1
ATOM 3668 C C . LEU A 1 457 ? -27.778 -15.648 -33.973 1.00 40.06 457 LEU A C 1
ATOM 3670 O O . LEU A 1 457 ? -28.585 -16.431 -34.465 1.00 40.06 457 LEU A O 1
ATOM 3674 N N . PHE A 1 458 ? -26.691 -15.989 -33.276 1.00 30.94 458 PHE A N 1
ATOM 3675 C CA . PHE A 1 458 ? -26.363 -17.280 -32.660 1.00 30.94 458 PHE A CA 1
ATOM 3676 C C . PHE A 1 458 ? -25.457 -18.276 -33.428 1.00 30.94 458 PHE A C 1
ATOM 3678 O O . PHE A 1 458 ? -25.832 -18.851 -34.441 1.00 30.94 458 PHE A O 1
ATOM 3685 N N . VAL A 1 459 ? -24.315 -18.528 -32.764 1.00 36.31 459 VAL A N 1
ATOM 3686 C CA . VAL A 1 459 ? -23.402 -19.694 -32.754 1.00 36.31 459 VAL A CA 1
ATOM 3687 C C . VAL A 1 459 ? -22.428 -19.890 -33.919 1.00 36.31 459 VAL A C 1
ATOM 3689 O O . VAL A 1 459 ? -22.736 -20.555 -34.895 1.00 36.31 459 VAL A O 1
ATOM 3692 N N . GLU A 1 460 ? -21.183 -19.457 -33.700 1.00 34.28 460 GLU A N 1
ATOM 3693 C CA . GLU A 1 460 ? -20.042 -20.385 -33.755 1.00 34.28 460 GLU A CA 1
ATOM 3694 C C . GLU A 1 460 ? -18.910 -19.871 -32.853 1.00 34.28 460 GLU A C 1
ATOM 3696 O O . GLU A 1 460 ? -18.082 -19.026 -33.194 1.00 34.28 460 GLU A O 1
ATOM 3701 N N . GLU A 1 461 ? -18.953 -20.355 -31.618 1.00 45.62 461 GLU A N 1
ATOM 3702 C CA . GLU A 1 461 ? -17.939 -20.200 -30.587 1.00 45.62 461 GLU A CA 1
ATOM 3703 C C . GLU A 1 461 ? -16.823 -21.206 -30.889 1.00 45.62 461 GLU A C 1
ATOM 3705 O O . GLU A 1 461 ? -16.883 -22.349 -30.450 1.00 45.62 461 GLU A O 1
ATOM 3710 N N . SER A 1 462 ? -15.845 -20.840 -31.726 1.00 45.72 462 SER A N 1
ATOM 3711 C CA . SER A 1 462 ? -14.652 -21.690 -31.910 1.00 45.72 462 SER A CA 1
ATOM 3712 C C . SER A 1 462 ? -13.340 -20.990 -32.262 1.00 45.72 462 SER A C 1
ATOM 3714 O O . SER A 1 462 ? -12.314 -21.650 -32.182 1.00 45.72 462 SER A O 1
ATOM 3716 N N . ILE A 1 463 ? -13.265 -19.688 -32.584 1.00 43.69 463 ILE A N 1
ATOM 3717 C CA . ILE A 1 463 ? -11.940 -19.079 -32.881 1.00 43.69 463 ILE A CA 1
ATOM 3718 C C . ILE A 1 463 ? -11.798 -17.613 -32.422 1.00 43.69 463 ILE A C 1
ATOM 3720 O O . ILE A 1 463 ? -11.066 -16.830 -33.020 1.00 43.69 463 ILE A O 1
ATOM 3724 N N . SER A 1 464 ? -12.487 -17.189 -31.356 1.00 43.69 464 SER A N 1
ATOM 3725 C CA . SER A 1 464 ? -12.482 -15.766 -30.941 1.00 43.69 464 SER A CA 1
ATOM 3726 C C . SER A 1 464 ? -12.001 -15.477 -29.517 1.00 43.69 464 SER A C 1
ATOM 3728 O O . SER A 1 464 ? -12.157 -14.350 -29.056 1.00 43.69 464 SER A O 1
ATOM 3730 N N . SER A 1 465 ? -11.373 -16.427 -28.816 1.00 43.56 465 SER A N 1
ATOM 3731 C CA . SER A 1 465 ? -10.919 -16.204 -27.431 1.00 43.56 465 SER A CA 1
ATOM 3732 C C . SER A 1 465 ? -9.445 -16.506 -27.161 1.00 43.56 465 SER A C 1
ATOM 3734 O O . SER A 1 465 ? -9.091 -16.784 -26.015 1.00 43.56 465 SER A O 1
ATOM 3736 N N . ILE A 1 466 ? -8.557 -16.399 -28.155 1.00 49.66 466 ILE A N 1
ATOM 3737 C CA . ILE A 1 466 ? -7.131 -16.269 -27.829 1.00 49.66 466 ILE A CA 1
ATOM 3738 C C . ILE A 1 466 ? -6.923 -14.841 -27.319 1.00 49.66 466 ILE A C 1
ATOM 3740 O O . ILE A 1 466 ? -6.710 -13.891 -28.070 1.00 49.66 466 ILE A O 1
ATOM 3744 N N . ARG A 1 467 ? -7.083 -14.680 -26.007 1.00 51.16 467 ARG A N 1
ATOM 3745 C CA . ARG A 1 467 ? -6.810 -13.441 -25.278 1.00 51.16 467 ARG A CA 1
ATOM 3746 C C . ARG A 1 467 ? -5.327 -13.107 -25.468 1.00 51.16 467 ARG A C 1
ATOM 3748 O O . ARG A 1 467 ? -4.498 -14.015 -25.383 1.00 51.16 467 ARG A O 1
ATOM 3755 N N . ASN A 1 468 ? -4.993 -11.832 -25.700 1.00 50.50 468 ASN A N 1
ATOM 3756 C CA . ASN A 1 468 ? -3.605 -11.372 -25.851 1.00 50.50 468 ASN A CA 1
ATOM 3757 C C . ASN A 1 468 ? -2.709 -11.986 -24.755 1.00 50.50 468 ASN A C 1
ATOM 3759 O O . ASN A 1 468 ? -2.879 -11.666 -23.579 1.00 50.50 468 ASN A O 1
ATOM 3763 N N . GLY A 1 469 ? -1.790 -12.875 -25.151 1.00 58.44 469 GLY A N 1
ATOM 3764 C CA . GLY A 1 469 ? -0.821 -13.536 -24.264 1.00 58.44 469 GLY A CA 1
ATOM 3765 C C . GLY A 1 469 ? -1.024 -15.041 -24.029 1.00 58.44 469 GLY A C 1
ATOM 3766 O O . GLY A 1 469 ? -0.113 -15.685 -23.518 1.00 58.44 469 GLY A O 1
ATOM 3767 N N . THR A 1 470 ? -2.157 -15.626 -24.421 1.00 68.25 470 THR A N 1
ATOM 3768 C CA . THR A 1 470 ? -2.377 -17.088 -24.345 1.00 68.25 470 THR A CA 1
ATOM 3769 C C . THR A 1 470 ? -2.063 -17.757 -25.682 1.00 68.25 470 THR A C 1
ATOM 3771 O O . THR A 1 470 ? -2.283 -17.167 -26.733 1.00 68.25 470 THR A O 1
ATOM 3774 N N . ASN A 1 471 ? -1.508 -18.964 -25.652 1.00 79.38 471 ASN A N 1
ATOM 3775 C CA . ASN A 1 471 ? -1.163 -19.771 -26.819 1.00 79.38 471 ASN A CA 1
ATOM 3776 C C . ASN A 1 471 ? -1.782 -21.162 -26.647 1.00 79.38 471 ASN A C 1
ATOM 3778 O O . ASN A 1 471 ? -1.939 -21.643 -25.528 1.00 79.38 471 ASN A O 1
ATOM 3782 N N . MET A 1 472 ? -2.144 -21.806 -27.751 1.00 85.56 472 MET A N 1
ATOM 3783 C CA . MET A 1 472 ? -2.688 -23.163 -27.743 1.00 85.56 472 MET A CA 1
ATOM 3784 C C . MET A 1 472 ? -1.654 -24.113 -28.341 1.00 85.56 472 MET A C 1
ATOM 3786 O O . MET A 1 472 ? -1.151 -23.858 -29.435 1.00 85.56 472 MET A O 1
ATOM 3790 N N . ILE A 1 473 ? -1.339 -25.192 -27.629 1.00 86.69 473 ILE A N 1
ATOM 3791 C CA . ILE A 1 473 ? -0.507 -26.291 -28.123 1.00 86.69 473 ILE A CA 1
ATOM 3792 C C . ILE A 1 473 ? -1.402 -27.512 -28.297 1.00 86.69 473 ILE A C 1
ATOM 3794 O O . ILE A 1 473 ? -2.078 -27.926 -27.361 1.00 86.69 473 ILE A O 1
ATOM 3798 N N . GLU A 1 474 ? -1.392 -28.104 -29.486 1.00 90.69 474 GLU A N 1
ATOM 3799 C CA . GLU A 1 474 ? -2.196 -29.284 -29.801 1.00 90.69 474 GLU A CA 1
ATOM 3800 C C . GLU A 1 474 ? -1.289 -30.492 -30.049 1.00 90.69 474 GLU A C 1
ATOM 3802 O O . GLU A 1 474 ? -0.351 -30.427 -30.846 1.00 90.69 474 GLU A O 1
ATOM 3807 N N . VAL A 1 475 ? -1.576 -31.605 -29.373 1.00 89.62 475 VAL A N 1
ATOM 3808 C CA . VAL A 1 475 ? -0.907 -32.893 -29.573 1.00 89.62 475 VAL A CA 1
ATOM 3809 C C . VAL A 1 475 ? -1.897 -33.842 -30.229 1.00 89.62 475 VAL A C 1
ATOM 3811 O O . VAL A 1 475 ? -2.880 -34.256 -29.614 1.00 89.62 475 VAL A O 1
ATOM 3814 N N . HIS A 1 476 ? -1.633 -34.182 -31.489 1.00 91.56 476 HIS A N 1
ATOM 3815 C CA . HIS A 1 476 ? -2.439 -35.123 -32.256 1.00 91.56 476 HIS A CA 1
ATOM 3816 C C . HIS A 1 476 ? -1.712 -36.462 -32.412 1.00 91.56 476 HIS A C 1
ATOM 3818 O O . HIS A 1 476 ? -0.637 -36.534 -33.015 1.00 91.56 476 HIS A O 1
ATOM 3824 N N . LEU A 1 477 ? -2.320 -37.529 -31.898 1.00 89.62 477 LEU A N 1
ATOM 3825 C CA . LEU A 1 477 ? -1.886 -38.903 -32.115 1.00 89.62 477 LEU A CA 1
ATOM 3826 C C . LEU A 1 477 ? -2.718 -39.515 -33.239 1.00 89.62 477 LEU A C 1
ATOM 3828 O O . LEU A 1 477 ? -3.884 -39.862 -33.052 1.00 89.62 477 LEU A O 1
ATOM 3832 N N . GLY A 1 478 ? -2.092 -39.646 -34.406 1.00 89.06 478 GLY A N 1
ATOM 3833 C CA . GLY A 1 478 ? -2.687 -40.296 -35.568 1.00 89.06 478 GLY A CA 1
ATOM 3834 C C . GLY A 1 478 ? -2.555 -41.818 -35.492 1.00 89.06 478 GLY A C 1
ATOM 3835 O O . GLY A 1 478 ? -3.174 -42.485 -34.663 1.00 89.06 478 GLY A O 1
ATOM 3836 N N . LYS A 1 479 ? -1.718 -42.377 -36.371 1.00 90.44 479 LYS A N 1
ATOM 3837 C CA . LYS A 1 479 ? -1.591 -43.826 -36.556 1.00 90.44 479 LYS A CA 1
ATOM 3838 C C . LYS A 1 479 ? -0.284 -44.382 -36.006 1.00 90.44 479 LYS A C 1
ATOM 3840 O O . LYS A 1 479 ? 0.794 -43.861 -36.283 1.00 90.44 479 LYS A O 1
ATOM 3845 N N . PHE A 1 480 ? -0.396 -45.492 -35.292 1.00 89.56 480 PHE A N 1
ATOM 3846 C CA . PHE A 1 480 ? 0.702 -46.307 -34.803 1.00 89.56 480 PHE A CA 1
ATOM 3847 C C . PHE A 1 480 ? 0.867 -47.555 -35.671 1.00 89.56 480 PHE A C 1
ATOM 3849 O O . PHE A 1 480 ? -0.103 -48.255 -35.964 1.00 89.56 480 PHE A O 1
ATOM 3856 N N . PHE A 1 481 ? 2.106 -47.854 -36.059 1.00 90.12 481 PHE A N 1
ATOM 3857 C CA . PHE A 1 481 ? 2.437 -49.021 -36.870 1.00 90.12 481 PHE A CA 1
ATOM 3858 C C . PHE A 1 481 ? 3.610 -49.762 -36.250 1.00 90.12 481 PHE A C 1
ATOM 3860 O O . PHE A 1 481 ? 4.665 -49.176 -35.995 1.00 90.12 481 PHE A O 1
ATOM 3867 N N . LEU A 1 482 ? 3.447 -51.066 -36.053 1.00 87.38 482 LEU A N 1
ATOM 3868 C CA . LEU A 1 482 ? 4.506 -51.904 -35.522 1.00 87.38 482 LEU A CA 1
ATOM 3869 C C . LEU A 1 482 ? 5.353 -52.489 -36.661 1.00 87.38 482 LEU A C 1
ATOM 3871 O O . LEU A 1 482 ? 4.841 -53.131 -37.577 1.00 87.38 482 LEU A O 1
ATOM 3875 N N . ASN A 1 483 ? 6.671 -52.296 -36.601 1.00 88.06 483 ASN A N 1
ATOM 3876 C CA . ASN A 1 483 ? 7.584 -52.888 -37.579 1.00 88.06 483 ASN A CA 1
ATOM 3877 C C . ASN A 1 483 ? 7.619 -54.424 -37.430 1.00 88.06 483 ASN A C 1
ATOM 3879 O O . ASN A 1 483 ? 7.527 -54.961 -36.326 1.00 88.06 483 ASN A O 1
ATOM 3883 N N . GLN A 1 484 ? 7.832 -55.148 -38.530 1.00 82.62 484 GLN A N 1
ATOM 3884 C CA . GLN A 1 484 ? 7.864 -56.611 -38.576 1.00 82.62 484 GLN A CA 1
ATOM 3885 C C . GLN A 1 484 ? 8.897 -57.229 -37.617 1.00 82.62 484 GLN A C 1
ATOM 3887 O O . GLN A 1 484 ? 8.672 -58.311 -37.078 1.00 82.62 484 GLN A O 1
ATOM 3892 N N . GLN A 1 485 ? 10.018 -56.545 -37.364 1.00 83.56 485 GLN A N 1
ATOM 3893 C CA . GLN A 1 485 ? 11.004 -56.969 -36.361 1.00 83.56 485 GLN A CA 1
ATOM 3894 C C . GLN A 1 485 ? 10.457 -56.878 -34.929 1.00 83.56 485 GLN A C 1
ATOM 3896 O O . GLN A 1 485 ? 10.675 -57.790 -34.135 1.00 83.56 485 GLN A O 1
ATOM 3901 N N . ALA A 1 486 ? 9.705 -55.820 -34.617 1.00 82.25 486 ALA A N 1
ATOM 3902 C CA . ALA A 1 486 ? 9.082 -55.638 -33.311 1.00 82.25 486 ALA A CA 1
ATOM 3903 C C . ALA A 1 486 ? 7.934 -56.636 -33.093 1.00 82.25 486 ALA A C 1
ATOM 3905 O O . ALA A 1 486 ? 7.817 -57.193 -32.007 1.00 82.25 486 ALA A O 1
ATOM 3906 N N . ILE A 1 487 ? 7.162 -56.957 -34.141 1.00 81.44 487 ILE A N 1
ATOM 3907 C CA . ILE A 1 487 ? 6.157 -58.034 -34.102 1.00 81.44 487 ILE A CA 1
ATOM 3908 C C . ILE A 1 487 ? 6.822 -59.372 -33.756 1.00 81.44 487 ILE A C 1
ATOM 3910 O O . ILE A 1 487 ? 6.376 -60.056 -32.839 1.00 81.44 487 ILE A O 1
ATOM 3914 N N . LYS A 1 488 ? 7.923 -59.724 -34.439 1.00 79.94 488 LYS A N 1
ATOM 3915 C CA . LYS A 1 488 ? 8.686 -60.952 -34.159 1.00 79.94 488 LYS A CA 1
ATOM 3916 C C . LYS A 1 488 ? 9.211 -60.974 -32.724 1.00 79.94 488 LYS A C 1
ATOM 3918 O O . LYS A 1 488 ? 9.048 -61.977 -32.035 1.00 79.94 488 LYS A O 1
ATOM 3923 N N . PHE A 1 489 ? 9.774 -59.860 -32.259 1.00 81.94 489 PHE A N 1
ATOM 3924 C CA . PHE A 1 489 ? 10.274 -59.723 -30.894 1.00 81.94 489 PHE A CA 1
ATOM 3925 C C . PHE A 1 489 ? 9.166 -59.940 -29.852 1.00 81.94 489 PHE A C 1
ATOM 3927 O O . PHE A 1 489 ? 9.308 -60.800 -28.983 1.00 81.94 489 PHE A O 1
ATOM 3934 N N . LEU A 1 490 ? 8.031 -59.249 -29.989 1.00 78.81 490 LEU A N 1
ATOM 3935 C CA . LEU A 1 490 ? 6.890 -59.385 -29.078 1.00 78.81 490 LEU A CA 1
ATOM 3936 C C . LEU A 1 490 ? 6.282 -60.791 -29.124 1.00 78.81 490 LEU A C 1
ATOM 3938 O O . LEU A 1 490 ? 5.975 -61.353 -28.076 1.00 78.81 490 LEU A O 1
ATOM 3942 N N . SER A 1 491 ? 6.203 -61.402 -30.309 1.00 72.69 491 SER A N 1
ATOM 3943 C CA . SER A 1 491 ? 5.750 -62.789 -30.454 1.00 72.69 491 SER A CA 1
ATOM 3944 C C . SER A 1 491 ? 6.720 -63.808 -29.849 1.00 72.69 491 SER A C 1
ATOM 3946 O O . SER A 1 491 ? 6.295 -64.883 -29.462 1.00 72.69 491 SER A O 1
ATOM 3948 N N . SER A 1 492 ? 8.015 -63.489 -29.733 1.00 69.81 492 SER A N 1
ATOM 3949 C CA . SER A 1 492 ? 9.014 -64.388 -29.134 1.00 69.81 492 SER A CA 1
ATOM 3950 C C . SER A 1 492 ? 9.142 -64.237 -27.614 1.00 69.81 492 SER A C 1
ATOM 3952 O O . SER A 1 492 ? 9.457 -65.205 -26.928 1.00 69.81 492 SER A O 1
ATOM 3954 N N . GLY A 1 493 ? 8.896 -63.034 -27.082 1.00 61.75 493 GLY A N 1
ATOM 3955 C CA . GLY A 1 493 ? 9.050 -62.726 -25.658 1.00 61.75 493 GLY A CA 1
ATOM 3956 C C . GLY A 1 493 ? 7.819 -63.046 -24.806 1.00 61.75 493 GLY A C 1
ATOM 3957 O O . GLY A 1 493 ? 7.952 -63.330 -23.618 1.00 61.75 493 GLY A O 1
ATOM 3958 N N . ILE A 1 494 ? 6.620 -63.035 -25.395 1.00 59.69 494 ILE A N 1
ATOM 3959 C CA . ILE A 1 494 ? 5.362 -63.281 -24.679 1.00 59.69 494 ILE A CA 1
ATOM 3960 C C . ILE A 1 494 ? 5.005 -64.764 -24.810 1.00 59.69 494 ILE A C 1
ATOM 3962 O O . ILE A 1 494 ? 4.187 -65.114 -25.649 1.00 59.69 494 ILE A O 1
ATOM 3966 N N . GLY A 1 495 ? 5.658 -65.626 -24.014 1.00 55.31 495 GLY A N 1
ATOM 3967 C CA . GLY A 1 495 ? 5.302 -67.038 -23.755 1.00 55.31 495 GLY A CA 1
ATOM 3968 C C . GLY A 1 495 ? 4.422 -67.717 -24.814 1.00 55.31 495 GLY A C 1
ATOM 3969 O O . GLY A 1 495 ? 3.295 -68.117 -24.513 1.00 55.31 495 GLY A O 1
ATOM 3970 N N . ALA A 1 496 ? 4.905 -67.768 -26.059 1.00 55.16 496 ALA A N 1
ATOM 3971 C CA . ALA A 1 496 ? 4.049 -67.983 -27.214 1.00 55.16 496 ALA A CA 1
ATOM 3972 C C . ALA A 1 496 ? 3.458 -69.389 -27.219 1.00 55.16 496 ALA A C 1
ATOM 3974 O O . ALA A 1 496 ? 4.152 -70.386 -27.414 1.00 55.16 496 ALA A O 1
ATOM 3975 N N . LYS A 1 497 ? 2.136 -69.450 -27.052 1.00 56.25 497 LYS A N 1
ATOM 3976 C CA . LYS A 1 497 ? 1.335 -70.561 -27.562 1.00 56.25 497 LYS A CA 1
ATOM 3977 C C . LYS A 1 497 ? 1.556 -70.631 -29.076 1.00 56.25 497 LYS A C 1
ATOM 3979 O O . LYS A 1 497 ? 1.634 -69.591 -29.722 1.00 56.25 497 LYS A O 1
ATOM 3984 N N . GLU A 1 498 ? 1.593 -71.837 -29.636 1.00 57.31 498 GLU A N 1
ATOM 3985 C CA . GLU A 1 498 ? 1.923 -72.120 -31.048 1.00 57.31 498 GLU A CA 1
ATOM 3986 C C . GLU A 1 498 ? 1.026 -71.411 -32.097 1.00 57.31 498 GLU A C 1
ATOM 3988 O O . GLU A 1 498 ? 1.332 -71.457 -33.282 1.00 57.31 498 GLU A O 1
ATOM 3993 N N . ASN A 1 499 ? -0.018 -70.682 -31.675 1.00 61.12 499 ASN A N 1
ATOM 3994 C CA . ASN A 1 499 ? -0.935 -69.893 -32.505 1.00 61.12 499 ASN A CA 1
ATOM 3995 C C . ASN A 1 499 ? -1.070 -68.440 -31.993 1.00 61.12 499 ASN A C 1
ATOM 3997 O O . ASN A 1 499 ? -2.145 -68.032 -31.550 1.00 61.12 499 ASN A O 1
ATOM 4001 N N . PHE A 1 500 ? 0.014 -67.660 -31.989 1.00 68.19 500 PHE A N 1
ATOM 4002 C CA . PHE A 1 500 ? -0.043 -66.235 -31.637 1.00 68.19 500 PHE A CA 1
ATOM 4003 C C . PHE A 1 500 ? -0.533 -65.399 -32.827 1.00 68.19 500 PHE A C 1
ATOM 4005 O O . PHE A 1 500 ? 0.133 -65.361 -33.861 1.00 68.19 500 PHE A O 1
ATOM 4012 N N . ASP A 1 501 ? -1.673 -64.719 -32.679 1.00 74.75 501 ASP A N 1
ATOM 4013 C CA . ASP A 1 501 ? -2.166 -63.747 -33.658 1.00 74.75 501 ASP A CA 1
ATOM 4014 C C . ASP A 1 501 ? -1.562 -62.361 -33.363 1.00 74.75 501 ASP A C 1
ATOM 4016 O O . ASP A 1 501 ? -1.878 -61.765 -32.331 1.00 74.75 501 ASP A O 1
ATOM 4020 N N . PRO A 1 502 ? -0.722 -61.795 -34.249 1.00 73.12 502 PRO A N 1
ATOM 4021 C CA . PRO A 1 502 ? -0.182 -60.449 -34.074 1.00 73.12 502 PRO A CA 1
ATOM 4022 C C . PRO A 1 502 ? -1.253 -59.364 -33.898 1.00 73.12 502 PRO A C 1
ATOM 4024 O O . PRO A 1 502 ? -0.960 -58.317 -33.320 1.00 73.12 502 PRO A O 1
ATOM 4027 N N . GLN A 1 503 ? -2.481 -59.590 -34.380 1.00 77.56 503 GLN A N 1
ATOM 4028 C CA . GLN A 1 503 ? -3.586 -58.640 -34.232 1.00 77.56 503 GLN A CA 1
ATOM 4029 C C . GLN A 1 503 ? -4.179 -58.606 -32.814 1.00 77.56 503 GLN A C 1
ATOM 4031 O O . GLN A 1 503 ? -4.897 -57.664 -32.487 1.00 77.56 503 GLN A O 1
ATOM 4036 N N . SER A 1 504 ? -3.856 -59.569 -31.941 1.00 79.88 504 SER A N 1
ATOM 4037 C CA . SER A 1 504 ? -4.316 -59.564 -30.546 1.00 79.88 504 SER A CA 1
ATOM 4038 C C . SER A 1 504 ? -3.470 -58.682 -29.617 1.00 79.88 504 SER A C 1
ATOM 4040 O O . SER A 1 504 ? -3.753 -58.613 -28.422 1.00 79.88 504 SER A O 1
ATOM 4042 N N . LEU A 1 505 ? -2.402 -58.052 -30.120 1.00 84.19 505 LEU A N 1
ATOM 4043 C CA . LEU A 1 505 ? -1.551 -57.160 -29.331 1.00 84.19 505 LEU A CA 1
ATOM 4044 C C . LEU A 1 505 ? -2.297 -55.879 -28.968 1.00 84.19 505 LEU A C 1
ATOM 4046 O O . LEU A 1 505 ? -2.824 -55.215 -29.854 1.00 84.19 505 LEU A O 1
ATOM 4050 N N . GLN A 1 506 ? -2.294 -55.522 -27.685 1.00 87.12 506 GLN A N 1
ATOM 4051 C CA . GLN A 1 506 ? -2.976 -54.344 -27.157 1.00 87.12 506 GLN A CA 1
ATOM 4052 C C . GLN A 1 506 ? -1.981 -53.243 -26.811 1.00 87.12 506 GLN A C 1
ATOM 4054 O O . GLN A 1 506 ? -0.985 -53.499 -26.134 1.00 87.12 506 GLN A O 1
ATOM 4059 N N . PHE A 1 507 ? -2.274 -52.020 -27.240 1.00 88.31 507 PHE A N 1
ATOM 4060 C CA . PHE A 1 507 ? -1.425 -50.860 -27.009 1.00 88.31 507 PHE A CA 1
ATOM 4061 C C . PHE A 1 507 ? -2.238 -49.668 -26.526 1.00 88.31 507 PHE A C 1
ATOM 4063 O O . PHE A 1 507 ? -3.395 -49.475 -26.904 1.00 88.31 507 PHE A O 1
ATOM 4070 N N . PHE A 1 508 ? -1.587 -48.852 -25.711 1.00 91.81 508 PHE A N 1
ATOM 4071 C CA . PHE A 1 508 ? -2.035 -47.532 -25.307 1.00 91.81 508 PHE A CA 1
ATOM 4072 C C . PHE A 1 508 ? -0.801 -46.661 -25.067 1.00 91.81 508 PHE A C 1
ATOM 4074 O O . PHE A 1 508 ? 0.273 -47.185 -24.768 1.00 91.81 508 PHE A O 1
ATOM 4081 N N . PHE A 1 509 ? -0.959 -45.352 -25.208 1.00 90.81 509 PHE A N 1
ATOM 4082 C CA . PHE A 1 509 ? 0.084 -44.371 -24.936 1.00 90.81 509 PHE A CA 1
ATOM 4083 C C . PHE A 1 509 ? -0.261 -43.566 -23.696 1.00 90.81 509 PHE A C 1
ATOM 4085 O O . PHE A 1 509 ? -1.439 -43.307 -23.435 1.00 90.81 509 PHE A O 1
ATOM 4092 N N . ILE A 1 510 ? 0.773 -43.166 -22.961 1.00 92.69 510 ILE A N 1
ATOM 4093 C CA . ILE A 1 510 ? 0.677 -42.255 -21.826 1.00 92.69 510 ILE A CA 1
ATOM 4094 C C . ILE A 1 510 ? 1.698 -41.148 -22.039 1.00 92.69 510 ILE A C 1
ATOM 4096 O O . ILE A 1 510 ? 2.843 -41.435 -22.372 1.00 92.69 510 ILE A O 1
ATOM 4100 N N . TRP A 1 511 ? 1.311 -39.896 -21.819 1.00 92.31 511 TRP A N 1
ATOM 4101 C CA . TRP A 1 511 ? 2.268 -38.797 -21.828 1.00 92.31 511 TRP A CA 1
ATOM 4102 C C . TRP A 1 511 ? 1.921 -37.730 -20.800 1.00 92.31 511 TRP A C 1
ATOM 4104 O O . TRP A 1 511 ? 0.754 -37.458 -20.508 1.00 92.31 511 TRP A O 1
ATOM 4114 N N . ASP A 1 512 ? 2.978 -37.096 -20.304 1.00 91.38 512 ASP A N 1
ATOM 4115 C CA . ASP A 1 512 ? 2.912 -35.961 -19.394 1.00 91.38 512 ASP A CA 1
ATOM 4116 C C . ASP A 1 512 ? 3.345 -34.702 -20.134 1.00 91.38 512 ASP A C 1
ATOM 4118 O O . ASP A 1 512 ? 4.360 -34.698 -20.843 1.00 91.38 512 ASP A O 1
ATOM 4122 N N . PHE A 1 513 ? 2.592 -33.620 -19.951 1.00 89.88 513 PHE A N 1
ATOM 4123 C CA . PHE A 1 513 ? 2.910 -32.334 -20.549 1.00 89.88 513 PHE A CA 1
ATOM 4124 C C . PHE A 1 513 ? 2.740 -31.202 -19.544 1.00 89.88 513 PHE A C 1
ATOM 4126 O O . PHE A 1 513 ? 1.647 -30.950 -19.052 1.00 89.88 513 PHE A O 1
ATOM 4133 N N . PHE A 1 514 ? 3.836 -30.491 -19.293 1.00 88.12 514 PHE A N 1
ATOM 4134 C CA . PHE A 1 514 ? 3.899 -29.342 -18.397 1.00 88.12 514 PHE A CA 1
ATOM 4135 C C . PHE A 1 514 ? 3.281 -29.631 -17.012 1.00 88.12 514 PHE A C 1
ATOM 4137 O O . PHE A 1 514 ? 3.663 -30.621 -16.389 1.00 88.12 514 PHE A O 1
ATOM 4144 N N . ASP A 1 515 ? 2.390 -28.770 -16.519 1.00 85.62 515 ASP A N 1
ATOM 4145 C CA . ASP A 1 515 ? 1.640 -28.926 -15.267 1.00 85.62 515 ASP A CA 1
ATOM 4146 C C . ASP A 1 515 ? 0.258 -29.578 -15.460 1.00 85.62 515 ASP A C 1
ATOM 4148 O O . ASP A 1 515 ? -0.534 -29.635 -14.516 1.00 85.62 515 ASP A O 1
ATOM 4152 N N . TYR A 1 516 ? -0.033 -30.093 -16.658 1.00 88.94 516 TYR A N 1
ATOM 4153 C CA . TYR A 1 516 ? -1.290 -30.778 -16.939 1.00 88.94 516 TYR A CA 1
ATOM 4154 C C . TYR A 1 516 ? -1.293 -32.210 -16.417 1.00 88.94 516 TYR A C 1
ATOM 4156 O O . TYR A 1 516 ? -0.259 -32.868 -16.289 1.00 88.94 516 TYR A O 1
ATOM 4164 N N . GLU A 1 517 ? -2.502 -32.714 -16.174 1.00 89.38 517 GLU A N 1
ATOM 4165 C CA . GLU A 1 517 ? -2.720 -34.113 -15.831 1.00 89.38 517 GLU A CA 1
ATOM 4166 C C . GLU A 1 517 ? -2.239 -35.040 -16.953 1.00 89.38 517 GLU A C 1
ATOM 4168 O O . GLU A 1 517 ? -2.468 -34.784 -18.144 1.00 89.38 517 GLU A O 1
ATOM 4173 N N . THR A 1 518 ? -1.609 -36.140 -16.542 1.00 90.50 518 THR A N 1
ATOM 4174 C CA . THR A 1 518 ? -1.178 -37.243 -17.398 1.00 90.50 518 THR A CA 1
ATOM 4175 C C . THR A 1 518 ? -2.305 -37.688 -18.323 1.00 90.50 518 THR A C 1
ATOM 4177 O O . THR A 1 518 ? -3.390 -38.056 -17.870 1.00 90.50 518 THR A O 1
ATOM 4180 N N . GLN A 1 519 ? -2.035 -37.691 -19.625 1.00 92.06 519 GLN A N 1
ATOM 4181 C CA . GLN A 1 519 ? -2.997 -38.108 -20.638 1.00 92.06 519 GLN A CA 1
ATOM 4182 C C . GLN A 1 519 ? -2.743 -39.545 -21.068 1.00 92.06 519 GLN A C 1
ATOM 4184 O O . GLN A 1 519 ? -1.609 -40.021 -21.065 1.00 92.06 519 GLN A O 1
ATOM 4189 N N . THR A 1 520 ? -3.812 -40.239 -21.454 1.00 91.56 520 THR A N 1
ATOM 4190 C CA . THR A 1 520 ? -3.761 -41.636 -21.892 1.00 91.56 520 THR A CA 1
ATOM 4191 C C . THR A 1 520 ? -4.686 -41.856 -23.079 1.00 91.56 520 THR A C 1
ATOM 4193 O O . THR A 1 520 ? -5.781 -41.298 -23.146 1.00 91.56 520 THR A O 1
ATOM 4196 N N . THR A 1 521 ? -4.268 -42.706 -24.017 1.00 91.12 521 THR A N 1
ATOM 4197 C CA . THR A 1 521 ? -5.179 -43.218 -25.048 1.00 91.12 521 THR A CA 1
ATOM 4198 C C . THR A 1 521 ? -5.977 -44.413 -24.536 1.00 91.12 521 THR A C 1
ATOM 4200 O O . THR A 1 521 ? -5.533 -45.133 -23.639 1.00 91.12 521 THR A O 1
ATOM 4203 N N . ALA A 1 522 ? -7.117 -44.690 -25.174 1.00 87.19 522 ALA A N 1
ATOM 4204 C CA . ALA A 1 522 ? -7.804 -45.966 -25.014 1.00 87.19 522 ALA A CA 1
ATOM 4205 C C . ALA A 1 522 ? -6.899 -47.137 -25.441 1.00 87.19 522 ALA A C 1
ATOM 4207 O O . ALA A 1 522 ? -6.026 -46.985 -26.298 1.00 87.19 522 ALA A O 1
ATOM 4208 N N . VAL A 1 523 ? -7.128 -48.309 -24.849 1.00 89.12 523 VAL A N 1
ATOM 4209 C CA . VAL A 1 523 ? -6.413 -49.538 -25.205 1.00 89.12 523 VAL A CA 1
ATOM 4210 C C . VAL A 1 523 ? -7.016 -50.106 -26.485 1.00 89.12 523 VAL A C 1
ATOM 4212 O O . VAL A 1 523 ? -8.190 -50.476 -26.511 1.00 89.12 523 VAL A O 1
ATOM 4215 N N . LEU A 1 524 ? -6.215 -50.189 -27.544 1.00 88.38 524 LEU A N 1
ATOM 4216 C CA . LEU A 1 524 ? -6.636 -50.702 -28.847 1.00 88.38 524 LEU A CA 1
ATOM 4217 C C . LEU A 1 524 ? -5.793 -51.914 -29.239 1.00 88.38 524 LEU A C 1
ATOM 4219 O O . LEU A 1 524 ? -4.614 -51.993 -28.899 1.00 88.38 524 LEU A O 1
ATOM 4223 N N . SER A 1 525 ? -6.413 -52.872 -29.933 1.00 86.25 525 SER A N 1
ATOM 4224 C CA . SER A 1 525 ? -5.746 -54.101 -30.379 1.00 86.25 525 SER A CA 1
ATOM 4225 C C . SER A 1 525 ? -5.393 -54.020 -31.861 1.00 86.25 525 SER A C 1
ATOM 4227 O O . SER A 1 525 ? -6.234 -53.609 -32.660 1.00 86.25 525 SER A O 1
ATOM 4229 N N . GLY A 1 526 ? -4.181 -54.421 -32.235 1.00 84.00 526 GLY A N 1
ATOM 4230 C CA . GLY A 1 526 ? -3.774 -54.539 -33.632 1.00 84.00 526 GLY A CA 1
ATOM 4231 C C . GLY A 1 526 ? -2.301 -54.231 -33.885 1.00 84.00 526 GLY A C 1
ATOM 4232 O O . GLY A 1 526 ? -1.595 -53.651 -33.064 1.00 84.00 526 GLY A O 1
ATOM 4233 N N . THR A 1 527 ? -1.836 -54.599 -35.078 1.00 82.88 527 THR A N 1
ATOM 4234 C CA . THR A 1 527 ? -0.483 -54.255 -35.571 1.00 82.88 527 THR A CA 1
ATOM 4235 C C . THR A 1 527 ? -0.400 -52.852 -36.179 1.00 82.88 527 THR A C 1
ATOM 4237 O O . THR A 1 527 ? 0.680 -52.259 -36.251 1.00 82.88 527 THR A O 1
ATOM 4240 N N . THR A 1 528 ? -1.549 -52.319 -36.596 1.00 86.50 528 THR A N 1
ATOM 4241 C CA . THR A 1 528 ? -1.733 -50.962 -37.112 1.00 86.50 528 THR A CA 1
ATOM 4242 C C . THR A 1 528 ? -2.938 -50.348 -36.409 1.00 86.50 528 THR A C 1
ATOM 4244 O O . THR A 1 528 ? -4.060 -50.812 -36.611 1.00 86.50 528 THR A O 1
ATOM 4247 N N . ILE A 1 529 ? -2.716 -49.341 -35.572 1.00 88.19 529 ILE A N 1
ATOM 4248 C CA . ILE A 1 529 ? -3.749 -48.749 -34.717 1.00 88.19 529 ILE A CA 1
ATOM 4249 C C . ILE A 1 529 ? -3.933 -47.286 -35.100 1.00 88.19 529 ILE A C 1
ATOM 4251 O O . ILE A 1 529 ? -2.959 -46.546 -35.195 1.00 88.19 529 ILE A O 1
ATOM 4255 N N . ASP A 1 530 ? -5.178 -46.869 -35.309 1.00 88.94 530 ASP A N 1
ATOM 4256 C CA . ASP A 1 530 ? -5.541 -45.468 -35.521 1.00 88.94 530 ASP A CA 1
ATOM 4257 C C . ASP A 1 530 ? -6.160 -44.918 -34.236 1.00 88.94 530 ASP A C 1
ATOM 4259 O O . ASP A 1 530 ? -7.282 -45.282 -33.886 1.00 88.94 530 ASP A O 1
ATOM 4263 N N . PHE A 1 531 ? -5.402 -44.104 -33.498 1.00 87.25 531 PHE A N 1
ATOM 4264 C CA . PHE A 1 531 ? -5.897 -43.495 -32.263 1.00 87.25 531 PHE A CA 1
ATOM 4265 C C . PHE A 1 531 ? -6.753 -42.262 -32.556 1.00 87.25 531 PHE A C 1
ATOM 4267 O O . PHE A 1 531 ? -7.716 -42.021 -31.832 1.00 87.25 531 PHE A O 1
ATOM 4274 N N . ASN A 1 532 ? -6.407 -41.511 -33.611 1.00 89.25 532 ASN A N 1
ATOM 4275 C CA . ASN A 1 532 ? -7.066 -40.286 -34.072 1.00 89.25 532 ASN A CA 1
ATOM 4276 C C . ASN A 1 532 ? -7.556 -39.376 -32.926 1.00 89.25 532 ASN A C 1
ATOM 4278 O O . ASN A 1 532 ? -8.702 -38.925 -32.912 1.00 89.25 532 ASN A O 1
ATOM 4282 N N . ILE A 1 533 ? -6.689 -39.144 -31.940 1.00 88.69 533 ILE A N 1
ATOM 4283 C CA . ILE A 1 533 ? -6.995 -38.349 -30.748 1.00 88.69 533 ILE A CA 1
ATOM 4284 C C . ILE A 1 533 ? -6.196 -37.052 -30.783 1.00 88.69 533 ILE A C 1
ATOM 4286 O O . ILE A 1 533 ? -5.001 -37.051 -31.080 1.00 88.69 533 ILE A O 1
ATOM 4290 N N . THR A 1 534 ? -6.860 -35.944 -30.466 1.00 90.06 534 THR A N 1
ATOM 4291 C CA . THR A 1 534 ? -6.238 -34.625 -30.334 1.00 90.06 534 THR A CA 1
ATOM 4292 C C . THR A 1 534 ? -6.462 -34.119 -28.922 1.00 90.06 534 THR A C 1
ATOM 4294 O O . THR A 1 534 ? -7.603 -34.040 -28.472 1.00 90.06 534 THR A O 1
ATOM 4297 N N . VAL A 1 535 ? -5.380 -33.758 -28.238 1.00 90.31 535 VAL A N 1
ATOM 4298 C CA . VAL A 1 535 ? -5.429 -33.104 -26.928 1.00 90.31 535 VAL A CA 1
ATOM 4299 C C . VAL A 1 535 ? -4.891 -31.685 -27.064 1.00 90.31 535 VAL A C 1
ATOM 4301 O O . VAL A 1 535 ? -3.842 -31.470 -27.670 1.00 90.31 535 VAL A O 1
ATOM 4304 N N . GLN A 1 536 ? -5.629 -30.718 -26.524 1.00 90.25 536 GLN A N 1
ATOM 4305 C CA . GLN A 1 536 ? -5.322 -29.291 -26.608 1.00 90.25 536 GLN A CA 1
ATOM 4306 C C . GLN A 1 536 ? -4.908 -28.756 -25.232 1.00 90.25 536 GLN A C 1
ATOM 4308 O O . GLN A 1 536 ? -5.584 -29.006 -24.235 1.00 90.25 536 GLN A O 1
ATOM 4313 N N . TYR A 1 537 ? -3.819 -27.992 -25.192 1.00 88.94 537 TYR A N 1
ATOM 4314 C CA . TYR A 1 537 ? -3.241 -27.400 -23.990 1.00 88.94 537 TYR A CA 1
ATOM 4315 C C . TYR A 1 537 ? -3.163 -25.880 -24.139 1.00 88.94 537 TYR A C 1
ATOM 4317 O O . TYR A 1 537 ? -2.456 -25.362 -25.006 1.00 88.94 537 TYR A O 1
ATOM 4325 N N . LEU A 1 538 ? -3.884 -25.157 -23.284 1.00 85.19 538 LEU A N 1
ATOM 4326 C CA . LEU A 1 538 ? -3.930 -23.697 -23.301 1.00 85.19 538 LEU A CA 1
ATOM 4327 C C . LEU A 1 538 ? -2.863 -23.102 -22.372 1.00 85.19 538 LEU A C 1
ATOM 4329 O O . LEU A 1 538 ? -3.092 -22.974 -21.172 1.00 85.19 538 LEU A O 1
ATOM 4333 N N . ILE A 1 539 ? -1.728 -22.680 -22.927 1.00 84.50 539 ILE A N 1
ATOM 4334 C CA . ILE A 1 539 ? -0.566 -22.227 -22.154 1.00 84.50 539 ILE A CA 1
ATOM 4335 C C . ILE A 1 539 ? -0.260 -20.750 -22.399 1.00 84.50 539 ILE A C 1
ATOM 4337 O O . ILE A 1 539 ? -0.341 -20.232 -23.512 1.00 84.50 539 ILE A O 1
ATOM 4341 N N . GLN A 1 540 ? 0.151 -20.044 -21.352 1.00 81.50 540 GLN A N 1
ATOM 4342 C CA . GLN A 1 540 ? 0.745 -18.720 -21.484 1.00 81.50 540 GLN A CA 1
ATOM 4343 C C . GLN A 1 540 ? 2.234 -18.861 -21.829 1.00 81.50 540 GLN A C 1
ATOM 4345 O O . GLN A 1 540 ? 2.981 -19.469 -21.075 1.00 81.50 540 GLN A O 1
ATOM 4350 N N . MET A 1 541 ? 2.681 -18.292 -22.954 1.00 80.69 541 MET A N 1
ATOM 4351 C CA . MET A 1 541 ? 4.091 -18.385 -23.364 1.00 80.69 541 MET A CA 1
ATOM 4352 C C . MET A 1 541 ? 4.943 -17.410 -22.554 1.00 80.69 541 MET A C 1
ATOM 4354 O O . MET A 1 541 ? 5.183 -16.276 -22.967 1.00 80.69 541 MET A O 1
ATOM 4358 N N . ASP A 1 542 ? 5.359 -17.861 -21.379 1.00 80.81 542 ASP A N 1
ATOM 4359 C CA . ASP A 1 542 ? 6.302 -17.197 -20.491 1.00 80.81 542 ASP A CA 1
ATOM 4360 C C . ASP A 1 542 ? 7.692 -17.862 -20.537 1.00 80.81 542 ASP A C 1
ATOM 4362 O O . ASP A 1 542 ? 7.905 -18.899 -21.178 1.00 80.81 542 ASP A O 1
ATOM 4366 N N . ASP A 1 543 ? 8.666 -17.256 -19.853 1.00 81.00 543 ASP A N 1
ATOM 4367 C CA . ASP A 1 543 ? 10.043 -17.764 -19.804 1.00 81.00 543 ASP A CA 1
ATOM 4368 C C . ASP A 1 543 ? 10.121 -19.179 -19.201 1.00 81.00 543 ASP A C 1
ATOM 4370 O O . ASP A 1 543 ? 11.001 -19.962 -19.563 1.00 81.00 543 ASP A O 1
ATOM 4374 N N . VAL A 1 544 ? 9.185 -19.535 -18.312 1.00 85.06 544 VAL A N 1
ATOM 4375 C CA . VAL A 1 544 ? 9.109 -20.857 -17.673 1.00 85.06 544 VAL A CA 1
ATOM 4376 C C . VAL A 1 544 ? 8.682 -21.918 -18.683 1.00 85.06 544 VAL A C 1
ATOM 4378 O O . VAL A 1 544 ? 9.337 -22.956 -18.795 1.00 85.06 544 VAL A O 1
ATOM 4381 N N . THR A 1 545 ? 7.636 -21.642 -19.460 1.00 83.50 545 THR A N 1
ATOM 4382 C CA . THR A 1 545 ? 7.146 -22.526 -20.521 1.00 83.50 545 THR A CA 1
ATOM 4383 C C . THR A 1 545 ? 8.199 -22.707 -21.610 1.00 83.50 545 THR A C 1
ATOM 4385 O O . THR A 1 545 ? 8.480 -23.833 -22.023 1.00 83.50 545 THR A O 1
ATOM 4388 N N . LEU A 1 546 ? 8.848 -21.622 -22.044 1.00 83.81 546 LEU A N 1
ATOM 4389 C CA . LEU A 1 546 ? 9.939 -21.689 -23.021 1.00 83.81 546 LEU A CA 1
ATOM 4390 C C . LEU A 1 546 ? 11.121 -22.515 -22.498 1.00 83.81 546 LEU A C 1
ATOM 4392 O O . LEU A 1 546 ? 11.686 -23.328 -23.233 1.00 83.81 546 LEU A O 1
ATOM 4396 N N . HIS A 1 547 ? 11.470 -22.358 -21.219 1.00 86.12 547 HIS A N 1
ATOM 4397 C CA . HIS A 1 547 ? 12.504 -23.169 -20.586 1.00 86.12 547 HIS A CA 1
ATOM 4398 C C . HIS A 1 547 ? 12.110 -24.651 -20.504 1.00 86.12 547 HIS A C 1
ATOM 4400 O O . HIS A 1 547 ? 12.951 -25.518 -20.754 1.00 86.12 547 HIS A O 1
ATOM 4406 N N . TYR A 1 548 ? 10.845 -24.951 -20.193 1.00 88.62 548 TYR A N 1
ATOM 4407 C CA . TYR A 1 548 ? 10.319 -26.315 -20.174 1.00 88.62 548 TYR A CA 1
ATOM 4408 C C . TYR A 1 548 ? 10.409 -26.964 -21.558 1.00 88.62 548 TYR A C 1
ATOM 4410 O O . TYR A 1 548 ? 11.014 -28.026 -21.680 1.00 88.62 548 TYR A O 1
ATOM 4418 N N . LEU A 1 549 ? 9.913 -26.295 -22.603 1.00 86.56 549 LEU A N 1
ATOM 4419 C CA . LEU A 1 549 ? 9.950 -26.803 -23.980 1.00 86.56 549 LEU A CA 1
ATOM 4420 C C . LEU A 1 549 ? 11.381 -27.002 -24.502 1.00 86.56 549 LEU A C 1
ATOM 4422 O O . LEU A 1 549 ? 11.633 -27.921 -25.275 1.00 86.56 549 LEU A O 1
ATOM 4426 N N . HIS A 1 550 ? 12.336 -26.170 -24.073 1.00 86.25 550 HIS A N 1
ATOM 4427 C CA . HIS A 1 550 ? 13.743 -26.329 -24.452 1.00 86.25 550 HIS A CA 1
ATOM 4428 C C . HIS A 1 550 ? 14.433 -27.490 -23.715 1.00 86.25 550 HIS A C 1
ATOM 4430 O O . HIS A 1 550 ? 15.363 -28.102 -24.241 1.00 86.25 550 HIS A O 1
ATOM 4436 N N . ARG A 1 551 ? 14.032 -27.776 -22.472 1.00 87.69 551 ARG A N 1
ATOM 4437 C CA . ARG A 1 551 ? 14.724 -28.741 -21.604 1.00 87.69 551 ARG A CA 1
ATOM 4438 C C . ARG A 1 551 ? 14.087 -30.129 -21.604 1.00 87.69 551 ARG A C 1
ATOM 4440 O O . ARG A 1 551 ? 14.793 -31.111 -21.373 1.00 87.69 551 ARG A O 1
ATOM 4447 N N . VAL A 1 552 ? 12.779 -30.215 -21.809 1.00 84.19 552 VAL A N 1
ATOM 4448 C CA . VAL A 1 552 ? 11.998 -31.444 -21.676 1.00 84.19 552 VAL A CA 1
ATOM 4449 C C . VAL A 1 552 ? 11.418 -31.825 -23.031 1.00 84.19 552 VAL A C 1
ATOM 4451 O O . VAL A 1 552 ? 10.676 -31.068 -23.646 1.00 84.19 552 VAL A O 1
ATOM 4454 N N . SER A 1 553 ? 11.744 -33.032 -23.487 1.00 83.38 553 SER A N 1
ATOM 4455 C CA . SER A 1 553 ? 11.080 -33.668 -24.623 1.00 83.38 553 SER A CA 1
ATOM 4456 C C . SER A 1 553 ? 9.850 -34.428 -24.138 1.00 83.38 553 SER A C 1
ATOM 4458 O O . SER A 1 553 ? 9.951 -35.154 -23.143 1.00 83.38 553 SER A O 1
ATOM 4460 N N . LEU A 1 554 ? 8.736 -34.336 -24.865 1.00 83.31 554 LEU A N 1
ATOM 4461 C CA . LEU A 1 554 ? 7.572 -35.177 -24.598 1.00 83.31 554 LEU A CA 1
ATOM 4462 C C . LEU A 1 554 ? 7.962 -36.658 -24.723 1.00 83.31 554 LEU A C 1
ATOM 4464 O O . LEU A 1 554 ? 8.662 -37.041 -25.665 1.00 83.31 554 LEU A O 1
ATOM 4468 N N . LYS A 1 555 ? 7.536 -37.475 -23.763 1.00 82.25 555 LYS A N 1
ATOM 4469 C CA . LYS A 1 555 ? 7.768 -38.922 -23.754 1.00 82.25 555 LYS A CA 1
ATOM 4470 C C . LYS A 1 555 ? 6.419 -39.622 -23.847 1.00 82.25 555 LYS A C 1
ATOM 4472 O O . LYS A 1 555 ? 5.500 -39.222 -23.139 1.00 82.25 555 LYS A O 1
ATOM 4477 N N . PHE A 1 556 ? 6.346 -40.615 -24.727 1.00 76.38 556 PHE A N 1
ATOM 4478 C CA . PHE A 1 556 ? 5.172 -41.440 -25.000 1.00 76.38 556 PHE A CA 1
ATOM 4479 C C . PHE A 1 556 ? 5.424 -42.892 -24.609 1.00 76.38 556 PHE A C 1
ATOM 4481 O O . PHE A 1 556 ? 6.610 -43.306 -24.683 1.00 76.38 556 PHE A O 1
#

pLDDT: mean 77.89, std 18.17, range [29.19, 97.25]

Organism: NCBI:txid1844966

Sequence (556 aa):
MAAAAQNLAIRQWTREDLEDKYMRLYEDNLVLKKHSVEQDDKIKKLSAKINKLTSDYARGGGAKSLDIANLEQKIQKLESENLNLKNRIKLGNEQIKSLRGKRTESTSGKRQTPGGSPSRSNLSDADIRAQNTALEQAIKHLANQNKENEDTIKQLKSNESTQKEEINRLVQAASVRQKSVLEENIALISAQRELRESKNNLTISEQKLQDAESKIEKLKESSLQLAQELERFSKESKEREQQFNLLQASTDQKGSSRLKILELQTKLNELQVSLQVAEERAAKAEKELDLRRQVQKPVNSSLTVEEFGKAVGFESKDIEEALQILRERKSQKNQEVMMKENLHVFNRIQDKSATDSAVRLKELQSLHLETVEELEKTRRLLVVQYRLNTEYKSETKLMAERMGLVQADSNQKLSEYARLLDNKSEHIRRLELKLKDLAYGTYASSKMQDLGVRPPLFVEESISSIRNGTNMIEVHLGKFFLNQQAIKFLSSGIGAKENFDPQSLQFFFIWDFFDYETQTTAVLSGTTIDFNITVQYLIQMDDVTLHYLHRVSLKF

Radius of gyration: 71.19 Å; Cα contacts (8 Å, |Δi|>4): 116; chains: 1; bounding box: 165×116×230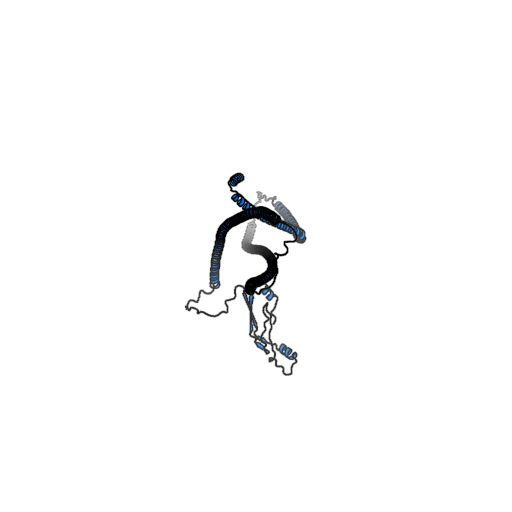 Å

Foldseek 3Di:
DVVVVVVVVCVPDDPVRVVVVVVVVVVVVVVVVVVVVVVVVVVVVVVVVVVVVVVCCVVVVPPVVVVVVVVVVVVVVVVVVVVVVVVVVVVVVVVVVVVVVVPDDDDDDPDDDPPDDDDDDPDDPVNVVVVVVVVVVVVVVVVVVVVVVVVVVVVVVVVVVVVVVVVVVVVVVVVVVVVVVVVVVVVVVVVVVVVVVVVVVVVVVVVVVVVVVVVVVVVVVVVVVVVVVVVVVVVVVVVVVVVVVVVVVVVVVVVVVVVVVVVVVVVVVVVVVVVVVVVVVVVVVVVVVVVVVVVDDDDDDDDDPVPPPPDDDDDPPVVVVVVVVVVVVVVVVVVVVCVVVVVVVVVVVVVVVVVVVVVVVVVVVVVVVVVVVVVVVVVVVVVVVVVVVVVVVVVVVVVVVVVVVVVVVVVVVVVVVVVVVVVVVVVVVVVVVVVCCVVPVVPDPPDDDDDDDDDDDDDDPDPPPPDPQKDKDKDWDFKDAADPVNLVVVCVPPPHDPDDDQQQDWDKDWKDDDPDDIDIFDIHGGRMDTRGDMDMDIDGPDPVNVVCVVPDDIDD

Mean predicted aligned error: 25.15 Å

Solvent-accessible surface area (backbone atoms only — not comparable to full-atom values): 31948 Å² total; per-residue (Å²): 113,71,71,63,55,50,56,58,53,59,74,71,49,51,72,64,57,48,49,53,51,46,50,52,52,49,52,53,50,53,51,52,50,51,52,50,53,55,50,52,52,48,52,50,52,52,51,51,51,48,54,46,51,53,49,48,52,70,71,58,47,67,67,60,48,53,52,48,52,52,49,51,53,50,49,54,50,52,51,52,50,48,50,50,49,53,48,50,50,48,52,48,48,50,49,50,48,51,56,51,60,70,68,61,89,85,84,87,82,84,77,76,77,78,94,64,89,76,76,91,68,86,68,50,79,63,53,56,49,51,52,51,53,52,49,54,52,50,51,52,49,52,52,52,51,50,50,55,51,52,53,50,50,52,50,52,52,54,51,51,50,53,50,52,53,50,51,52,50,51,51,50,53,50,51,53,52,52,50,53,53,50,52,52,50,53,50,49,52,50,52,52,48,52,51,51,52,52,50,52,52,48,55,54,50,52,51,53,48,52,56,48,51,54,50,50,51,54,49,50,54,50,52,51,52,52,51,52,51,51,52,51,50,52,51,52,50,52,53,50,49,52,50,49,53,52,53,49,55,52,49,52,51,50,49,54,51,52,52,52,49,52,55,52,49,52,52,50,52,53,50,52,53,52,47,52,54,48,51,52,50,50,54,50,51,51,54,51,52,54,54,53,55,72,72,60,81,82,86,88,82,90,84,79,80,83,78,74,81,83,81,72,98,73,68,81,63,65,60,54,55,54,49,50,55,53,52,51,59,56,49,56,61,50,53,56,50,51,53,54,50,49,51,51,49,49,51,50,49,53,51,46,53,53,49,51,51,51,50,51,49,50,50,52,50,50,52,50,52,51,52,51,53,51,53,51,51,52,52,52,51,51,53,51,51,50,51,52,53,52,49,52,56,49,50,54,50,52,50,51,52,52,49,50,52,54,50,50,54,51,52,50,52,51,51,53,51,51,53,53,49,50,52,51,51,53,50,48,52,53,50,50,50,52,48,48,47,58,72,40,65,79,60,75,93,70,88,88,88,82,80,97,70,84,82,78,89,84,85,83,93,79,86,86,76,78,52,94,68,53,45,79,49,74,51,70,47,53,75,49,73,63,52,72,68,56,53,52,48,53,54,67,70,55,81,59,58,100,79,75,60,68,54,72,42,70,48,64,49,47,37,60,53,91,94,52,77,72,43,69,55,75,79,46,64,34,51,64,42,77,66,74,43,74,50,79,44,85,42,60,83,44,75,67,51,54,49,44,64,73,73,50,79,82,56,108